Protein AF-0000000080718016 (afdb_homodimer)

InterPro domains:
  IPR003819 TauD/TfdA-like domain [PF02668] (30-258)
  IPR042098 Glutarate 2-hydroxylase superfamily [G3DSA:3.60.130.10] (2-273)
  IPR050411 Alpha-ketoglutarate-dependent hydroxylases [PTHR10696] (34-270)

Sequence (546 aa):
MSYEDVMADGALDDPEAAGSSPPPAPGASPRLVDLIRSHGVALVRGVPTDEKGTEALALRIGGHLRSTLYGPGMWATSAEASAGEEGFRDSAYSNDGLALHTDCGYLADPPGIQVFNCVVRAQEGGASIYVDGFAVADRLRATNPEAFEFFSRTSISYQCFDEGCHYMAEGPVFRLGPLGEVVQVRYNDYDRAPLDYLPNEDIDRFYEYHASLSEIIRDPSLVARIVLEPGECVILDNHRALHGRESFKGRRRMVGCYLGMDELHSSARVQRMMSYEDVMADGALDDPEAAGSSPPPAPGASPRLVDLIRSHGVALVRGVPTDEKGTEALALRIGGHLRSTLYGPGMWATSAEASAGEEGFRDSAYSNDGLALHTDCGYLADPPGIQVFNCVVRAQEGGASIYVDGFAVADRLRATNPEAFEFFSRTSISYQCFDEGCHYMAEGPVFRLGPLGEVVQVRYNDYDRAPLDYLPNEDIDRFYEYHASLSEIIRDPSLVARIVLEPGECVILDNHRALHGRESFKGRRRMVGCYLGMDELHSSARVQRM

Organism: Ectocarpus siliculosus (NCBI:txid2880)

Radius of gyration: 24.2 Å; Cα contacts (8 Å, |Δi|>4): 1195; chains: 2; bounding box: 61×67×58 Å

Solvent-accessible surface area (backbone atoms only — not comparable to full-atom values): 28039 Å² total; per-residue (Å²): 88,45,35,68,55,50,72,57,34,63,50,69,81,46,68,74,52,66,71,46,83,73,59,73,73,63,60,38,12,60,66,59,45,49,39,32,72,74,65,25,45,40,57,32,34,74,35,53,68,46,67,65,44,47,48,57,54,54,40,27,40,22,75,58,53,33,42,50,99,74,32,82,24,61,41,70,46,67,25,56,82,64,90,72,68,92,60,70,92,46,72,81,48,48,54,55,55,39,68,72,23,28,62,54,54,21,37,86,69,42,50,19,30,39,38,42,32,23,50,37,52,39,79,39,64,43,30,37,32,36,30,53,37,60,58,42,50,52,50,35,42,72,76,37,48,67,43,38,50,46,35,45,66,43,67,45,49,18,34,45,75,50,96,85,37,35,34,60,20,64,42,30,35,35,36,60,43,98,85,65,45,78,69,31,37,46,44,40,82,89,32,49,43,83,63,80,86,48,57,68,70,52,47,54,49,44,57,57,36,46,52,56,51,49,52,55,65,63,31,68,91,60,43,46,73,45,75,60,46,61,14,32,27,42,38,32,27,26,34,36,27,26,39,29,30,43,39,42,42,74,49,40,27,40,36,33,36,32,24,43,48,59,28,46,51,8,31,35,46,66,67,72,98,89,44,37,69,55,50,73,57,35,64,51,69,82,45,67,72,51,69,69,44,84,75,57,72,75,63,60,39,14,60,68,58,44,48,40,32,74,74,65,26,46,40,57,33,34,73,35,55,69,44,68,66,45,45,47,55,54,54,41,27,42,21,74,57,54,32,41,52,99,74,30,81,24,62,40,70,45,67,24,55,84,64,90,73,67,91,58,71,92,47,71,81,47,49,54,56,57,39,73,72,20,29,63,55,54,20,37,84,68,42,49,19,30,39,37,41,31,25,49,36,52,39,79,38,64,43,31,36,32,36,32,54,39,62,58,42,50,52,49,35,42,72,77,37,50,65,43,38,49,47,35,45,66,43,67,46,49,17,35,44,77,50,96,85,38,36,34,61,20,65,41,31,34,36,36,61,44,98,85,65,44,77,70,30,38,46,46,39,83,88,32,51,40,84,63,80,85,49,56,68,69,52,46,54,49,44,56,58,36,45,52,57,51,51,50,54,65,63,30,68,91,58,43,48,76,45,73,59,46,61,13,32,26,41,38,32,27,25,33,36,27,25,39,30,30,42,38,41,42,72,50,39,26,40,36,33,38,31,24,43,47,58,30,46,51,9,32,35,48,66,67,70,99

pLDDT: mean 89.39, std 15.88, range [34.81, 98.88]

Secondary structure (DSSP, 8-state):
-BHHHHHHTT----TTGGGSSSP------HHHHHHHHHHSEEEEBS--SSHHHHHHHHTTTSS-BPPBTTBSSEEE--B-S-TTS---S-GGGSSS-EEEE-S-TTSSS--SEEEEEEEE--SEE--EEEEEHHHHHHHHHHH-HHHHHHHHHS-EEEEEEETTEEEEEEE-SEEE-TTS-EEEE---TTTBPP-TTS-HHHHHHHHHHHHHHHHHHT-TTTEEEE-PPTT-EEEEETTTEEEEE--EES-BEEEEEEE-HHHHHHHHHHTT-/-BHHHHHHTT----TTGGGSSSP------HHHHHHHHHHSEEEEBS--SSHHHHHHHHTTTSS-BPPBTTBSSEEE--B-S-TTS---S-GGGSSS-EEEE-S-TTSSS--SEEEEEEEE--SEE--EEEEEHHHHHHHHHHH-HHHHHHHHHS-EEEEEEETTEEEEEEE-SEEE-TTS-EEEE---TTTBPP-TTS-HHHHHHHHHHHHHHHHHHT-TTTEEEE-PPTT-EEEEETTTEEEEE--EES-BEEEEEEE-HHHHHHHHHHTT-

Nearest PDB structures (foldseek):
  3o2g-assembly1_A  TM=8.933E-01  e=8.307E-24  Homo sapiens
  6npb-assembly1_A  TM=9.065E-01  e=5.427E-24  Leisingera caerulea
  6npc-assembly1_B  TM=8.903E-01  e=7.474E-22  Leisingera caerulea
  3n6w-assembly1_A-2  TM=8.892E-01  e=3.473E-19  Homo sapiens
  4y0e-assembly1_B  TM=7.511E-01  e=2.125E-12  Mycobacteroides abscessus ATCC 19977

Structure (mmCIF, N/CA/C/O backbone):
data_AF-0000000080718016-model_v1
#
loop_
_entity.id
_entity.type
_entity.pdbx_description
1 polymer 'TauD/TfdA-like domain-containing protein'
#
loop_
_atom_site.group_PDB
_atom_site.id
_atom_site.type_symbol
_atom_site.label_atom_id
_atom_site.label_alt_id
_atom_site.label_comp_id
_atom_site.label_asym_id
_atom_site.label_entity_id
_atom_site.label_seq_id
_atom_site.pdbx_PDB_ins_code
_atom_site.Cartn_x
_atom_site.Cartn_y
_atom_site.Cartn_z
_atom_site.occupancy
_atom_site.B_iso_or_equiv
_atom_site.auth_seq_id
_atom_site.auth_comp_id
_atom_site.auth_asym_id
_atom_site.auth_atom_id
_atom_site.pdbx_PDB_model_num
ATOM 1 N N . MET A 1 1 ? 10.438 17.094 19.953 1 95.19 1 MET A N 1
ATOM 2 C CA . MET A 1 1 ? 11.688 16.438 20.328 1 95.19 1 MET A CA 1
ATOM 3 C C . MET A 1 1 ? 12.852 16.938 19.484 1 95.19 1 MET A C 1
ATOM 5 O O . MET A 1 1 ? 12.641 17.578 18.438 1 95.19 1 MET A O 1
ATOM 9 N N . SER A 1 2 ? 14.094 16.672 19.953 1 97.44 2 SER A N 1
ATOM 10 C CA . SER A 1 2 ? 15.25 17.031 19.141 1 97.44 2 SER A CA 1
ATOM 11 C C . SER A 1 2 ? 15.688 15.883 18.234 1 97.44 2 SER A C 1
ATOM 13 O O . SER A 1 2 ? 15.492 14.711 18.594 1 97.44 2 SER A O 1
ATOM 15 N N . TYR A 1 3 ? 16.219 16.281 17.125 1 97.19 3 TYR A N 1
ATOM 16 C CA . TYR A 1 3 ? 16.781 15.289 16.219 1 97.19 3 TYR A CA 1
ATOM 17 C C . TYR A 1 3 ? 17.781 14.391 16.938 1 97.19 3 TYR A C 1
ATOM 19 O O . TYR A 1 3 ? 17.734 13.164 16.781 1 97.19 3 TYR A O 1
ATOM 27 N N . GLU A 1 4 ? 18.609 14.992 17.75 1 94.88 4 GLU A N 1
ATOM 28 C CA . GLU A 1 4 ? 19.625 14.25 18.484 1 94.88 4 GLU A CA 1
ATOM 29 C C . GLU A 1 4 ? 18.984 13.227 19.422 1 94.88 4 GLU A C 1
ATOM 31 O O . GLU A 1 4 ? 19.438 12.086 19.5 1 94.88 4 GLU A O 1
ATOM 36 N N . ASP A 1 5 ? 17.938 13.633 20 1 95.06 5 ASP A N 1
ATOM 37 C CA . ASP A 1 5 ? 17.25 12.734 20.922 1 95.06 5 ASP A CA 1
ATOM 38 C C . ASP A 1 5 ? 16.641 11.547 20.172 1 95.06 5 ASP A C 1
ATOM 40 O O . ASP A 1 5 ? 16.719 10.414 20.656 1 95.06 5 ASP A O 1
ATOM 44 N N . VAL A 1 6 ? 16.094 11.805 19.016 1 95.75 6 VAL A N 1
ATOM 45 C CA . VAL A 1 6 ? 15.461 10.75 18.219 1 95.75 6 VAL A CA 1
ATOM 46 C C . VAL A 1 6 ? 16.516 9.758 17.75 1 95.75 6 VAL A C 1
ATOM 48 O O . VAL A 1 6 ? 16.312 8.539 17.844 1 95.75 6 VAL A O 1
ATOM 51 N N . MET A 1 7 ? 17.625 10.273 17.312 1 93.56 7 MET A N 1
ATOM 52 C CA . MET A 1 7 ? 18.672 9.43 16.75 1 93.56 7 MET A CA 1
ATOM 53 C C . MET A 1 7 ? 19.344 8.586 17.828 1 93.56 7 MET A C 1
ATOM 55 O O . MET A 1 7 ? 19.844 7.492 17.562 1 93.56 7 MET A O 1
ATOM 59 N N . ALA A 1 8 ? 19.266 9.016 19.078 1 90.81 8 ALA A N 1
ATOM 60 C CA . ALA A 1 8 ? 19.906 8.312 20.203 1 90.81 8 ALA A CA 1
ATOM 61 C C . ALA A 1 8 ? 18.922 7.328 20.844 1 90.81 8 ALA A C 1
ATOM 63 O O . ALA A 1 8 ? 19.344 6.449 21.609 1 90.81 8 ALA A O 1
ATOM 64 N N . ASP A 1 9 ? 17.688 7.496 20.484 1 89.25 9 ASP A N 1
ATOM 65 C CA . ASP A 1 9 ? 16.641 6.738 21.172 1 89.25 9 ASP A CA 1
ATOM 66 C C . ASP A 1 9 ? 16.609 5.285 20.688 1 89.25 9 ASP A C 1
ATOM 68 O O . ASP A 1 9 ? 16.531 5.02 19.484 1 89.25 9 ASP A O 1
ATOM 72 N N . GLY A 1 10 ? 16.594 4.293 21.609 1 75.06 10 GLY A N 1
ATOM 73 C CA . GLY A 1 10 ? 16.547 2.875 21.281 1 75.06 10 GLY A CA 1
ATOM 74 C C . GLY A 1 10 ? 17.906 2.301 20.922 1 75.06 10 GLY A C 1
ATOM 75 O O . GLY A 1 10 ? 18 1.159 20.453 1 75.06 10 GLY A O 1
ATOM 76 N N . ALA A 1 11 ? 18.875 3.049 20.656 1 59.47 11 ALA A N 1
ATOM 77 C CA . ALA A 1 11 ? 20.219 2.543 20.391 1 59.47 11 ALA A CA 1
ATOM 78 C C . ALA A 1 11 ? 20.641 1.499 21.422 1 59.47 11 ALA A C 1
ATOM 80 O O . ALA A 1 11 ? 20.484 1.715 22.625 1 59.47 11 ALA A O 1
ATOM 81 N N . LEU A 1 12 ? 20.266 0.263 21.062 1 51.22 12 LEU A N 1
ATOM 82 C CA . LEU A 1 12 ? 20.656 -0.828 21.953 1 51.22 12 LEU A CA 1
ATOM 83 C C . LEU A 1 12 ? 22.078 -0.648 22.438 1 51.22 12 LEU A C 1
ATOM 85 O O . LEU A 1 12 ? 22.953 -0.238 21.688 1 51.22 12 LEU A O 1
ATOM 89 N N . ASP A 1 13 ? 22.219 -0.289 23.641 1 45.97 13 ASP A N 1
ATOM 90 C CA . ASP A 1 13 ? 23.484 -0.568 24.312 1 45.97 13 ASP A CA 1
ATOM 91 C C . ASP A 1 13 ? 23.906 -2.021 24.109 1 45.97 13 ASP A C 1
ATOM 93 O O . ASP A 1 13 ? 23.984 -2.789 25.078 1 45.97 13 ASP A O 1
ATOM 97 N N . ASP A 1 14 ? 23.344 -2.664 23.203 1 42.44 14 ASP A N 1
ATOM 98 C CA . ASP A 1 14 ? 23.75 -4.07 23.172 1 42.44 14 ASP A CA 1
ATOM 99 C C . ASP A 1 14 ? 25.25 -4.207 22.938 1 42.44 14 ASP A C 1
ATOM 101 O O . ASP A 1 14 ? 25.766 -3.803 21.891 1 42.44 14 ASP A O 1
ATOM 105 N N . PRO A 1 15 ? 25.922 -4.547 23.953 1 44.91 15 PRO A N 1
ATOM 106 C CA . PRO A 1 15 ? 27.359 -4.844 23.875 1 44.91 15 PRO A CA 1
ATOM 107 C C . PRO A 1 15 ? 27.703 -5.77 22.719 1 44.91 15 PRO A C 1
ATOM 109 O O . PRO A 1 15 ? 28.781 -5.66 22.125 1 44.91 15 PRO A O 1
ATOM 112 N N . GLU A 1 16 ? 26.906 -6.824 22.531 1 44.19 16 GLU A N 1
ATOM 113 C CA . GLU A 1 16 ? 27.266 -7.805 21.516 1 44.19 16 GLU A CA 1
ATOM 114 C C . GLU A 1 16 ? 27.094 -7.23 20.109 1 44.19 16 GLU A C 1
ATOM 116 O O . GLU A 1 16 ? 27.766 -7.676 19.172 1 44.19 16 GLU A O 1
ATOM 121 N N . ALA A 1 17 ? 26.234 -6.488 19.812 1 41.59 17 ALA A N 1
ATOM 122 C CA . ALA A 1 17 ? 26.109 -5.734 18.562 1 41.59 17 ALA A CA 1
ATOM 123 C C . ALA A 1 17 ? 27.234 -4.707 18.438 1 41.59 17 ALA A C 1
ATOM 125 O O . ALA A 1 17 ? 27.484 -4.18 17.359 1 41.59 17 ALA A O 1
ATOM 126 N N . ALA A 1 18 ? 27.766 -4.301 19.516 1 41 18 ALA A N 1
ATOM 127 C CA . ALA A 1 18 ? 28.938 -3.426 19.531 1 41 18 ALA A CA 1
ATOM 128 C C . ALA A 1 18 ? 30.078 -4.012 18.719 1 41 18 ALA A C 1
ATOM 130 O O . ALA A 1 18 ? 31 -3.297 18.328 1 41 18 ALA A O 1
ATOM 131 N N . GLY A 1 19 ? 30.109 -5.293 18.609 1 40.16 19 GLY A N 1
ATOM 132 C CA . GLY A 1 19 ? 31.156 -5.961 17.844 1 40.16 19 GLY A CA 1
ATOM 133 C C . GLY A 1 19 ? 30.797 -6.164 16.391 1 40.16 19 GLY A C 1
ATOM 134 O O . GLY A 1 19 ? 31.594 -6.699 15.609 1 40.16 19 GLY A O 1
ATOM 135 N N . SER A 1 20 ? 29.469 -6.152 16.031 1 38.78 20 SER A N 1
ATOM 136 C CA . SER A 1 20 ? 29.203 -6.328 14.609 1 38.78 20 SER A CA 1
ATOM 137 C C . SER A 1 20 ? 29.391 -5.02 13.844 1 38.78 20 SER A C 1
ATOM 139 O O . SER A 1 20 ? 29.047 -3.947 14.352 1 38.78 20 SER A O 1
ATOM 141 N N . SER A 1 21 ? 30.391 -4.68 13.062 1 37.88 21 SER A N 1
ATOM 142 C CA . SER A 1 21 ? 30.766 -3.652 12.094 1 37.88 21 SER A CA 1
ATOM 143 C C . SER A 1 21 ? 30.094 -3.887 10.75 1 37.88 21 SER A C 1
ATOM 145 O O . SER A 1 21 ? 30.266 -4.941 10.133 1 37.88 21 SER A O 1
ATOM 147 N N . PRO A 1 22 ? 29.484 -2.652 10.32 1 39.88 22 PRO A N 1
ATOM 148 C CA . PRO A 1 22 ? 28.969 -1.438 10.953 1 39.88 22 PRO A CA 1
ATOM 149 C C . PRO A 1 22 ? 27.797 -1.719 11.891 1 39.88 22 PRO A C 1
ATOM 151 O O . PRO A 1 22 ? 27.125 -2.752 11.766 1 39.88 22 PRO A O 1
ATOM 154 N N . PRO A 1 23 ? 27.672 -0.991 13.016 1 42.75 23 PRO A N 1
ATOM 155 C CA . PRO A 1 23 ? 26.562 -1.181 13.938 1 42.75 23 PRO A CA 1
ATOM 156 C C . PRO A 1 23 ? 25.203 -1.231 13.219 1 42.75 23 PRO A C 1
ATOM 158 O O . PRO A 1 23 ? 25.031 -0.6 12.172 1 42.75 23 PRO A O 1
ATOM 161 N N . PRO A 1 24 ? 24.438 -2.193 13.469 1 44.22 24 PRO A N 1
ATOM 162 C CA . PRO A 1 24 ? 23.125 -2.232 12.812 1 44.22 24 PRO A CA 1
ATOM 163 C C . PRO A 1 24 ? 22.391 -0.896 12.883 1 44.22 24 PRO A C 1
ATOM 165 O O . PRO A 1 24 ? 22.578 -0.138 13.836 1 44.22 24 PRO A O 1
ATOM 168 N N . ALA A 1 25 ? 22.188 -0.212 11.867 1 50.91 25 ALA A N 1
ATOM 169 C CA . ALA A 1 25 ? 21.375 0.997 11.828 1 50.91 25 ALA A CA 1
ATOM 170 C C . ALA A 1 25 ? 20.281 0.952 12.891 1 50.91 25 ALA A C 1
ATOM 172 O O . ALA A 1 25 ? 19.641 -0.086 13.094 1 50.91 25 ALA A O 1
ATOM 173 N N . PRO A 1 26 ? 20.438 1.879 13.938 1 60.34 26 PRO A N 1
ATOM 174 C CA . PRO A 1 26 ? 19.469 1.844 15.031 1 60.34 26 PRO A CA 1
ATOM 175 C C . PRO A 1 26 ? 18.031 1.684 14.531 1 60.34 26 PRO A C 1
ATOM 177 O O . PRO A 1 26 ? 17.688 2.182 13.453 1 60.34 26 PRO A O 1
ATOM 180 N N . GLY A 1 27 ? 17.328 0.65 14.953 1 79.56 27 GLY A N 1
ATOM 181 C CA . GLY A 1 27 ? 15.938 0.347 14.672 1 79.56 27 GLY A CA 1
ATOM 182 C C . GLY A 1 27 ? 15.008 1.524 14.914 1 79.56 27 GLY A C 1
ATOM 183 O O . GLY A 1 27 ? 15.445 2.676 14.906 1 79.56 27 GLY A O 1
ATOM 184 N N . ALA A 1 28 ? 13.836 1.397 15.102 1 90.75 28 ALA A N 1
ATOM 185 C CA . ALA A 1 28 ? 12.805 2.41 15.297 1 90.75 28 ALA A CA 1
ATOM 186 C C . ALA A 1 28 ? 12.938 3.084 16.656 1 90.75 28 ALA A C 1
ATOM 188 O O . ALA A 1 28 ? 13.234 2.424 17.656 1 90.75 28 ALA A O 1
ATOM 189 N N . SER A 1 29 ? 12.828 4.445 16.734 1 95.19 29 SER A N 1
ATOM 190 C CA . SER A 1 29 ? 12.797 5.203 17.984 1 95.19 29 SER A CA 1
ATOM 191 C C . SER A 1 29 ? 11.492 4.98 18.734 1 95.19 29 SER A C 1
ATOM 193 O O . SER A 1 29 ? 10.43 5.402 18.281 1 95.19 29 SER A O 1
ATOM 195 N N . PRO A 1 30 ? 11.578 4.359 19.922 1 95 30 PRO A N 1
ATOM 196 C CA . PRO A 1 30 ? 10.352 4.098 20.672 1 95 30 PRO A CA 1
ATOM 197 C C . PRO A 1 30 ? 9.586 5.375 21.016 1 95 30 PRO A C 1
ATOM 199 O O . PRO A 1 30 ? 8.352 5.402 20.922 1 95 30 PRO A O 1
ATOM 202 N N . ARG A 1 31 ? 10.258 6.41 21.359 1 95.94 31 ARG A N 1
ATOM 203 C CA . ARG A 1 31 ? 9.602 7.656 21.75 1 95.94 31 ARG A CA 1
ATOM 204 C C . ARG A 1 31 ? 8.906 8.289 20.547 1 95.94 31 ARG A C 1
ATOM 206 O O . ARG A 1 31 ? 7.793 8.812 20.672 1 95.94 31 ARG A O 1
ATOM 213 N N . LEU A 1 32 ? 9.586 8.258 19.453 1 97.12 32 LEU A N 1
ATOM 214 C CA . LEU A 1 32 ? 8.992 8.828 18.25 1 97.12 32 LEU A CA 1
ATOM 215 C C . LEU A 1 32 ? 7.754 8.055 17.828 1 97.12 32 LEU A C 1
ATOM 217 O O . LEU A 1 32 ? 6.715 8.648 17.531 1 97.12 32 LEU A O 1
ATOM 221 N N . VAL A 1 33 ? 7.867 6.738 17.844 1 96.94 33 VAL A N 1
ATOM 222 C CA . VAL A 1 33 ? 6.754 5.871 17.469 1 96.94 33 VAL A CA 1
ATOM 223 C C . VAL A 1 33 ? 5.57 6.121 18.391 1 96.94 33 VAL A C 1
ATOM 225 O O . VAL A 1 33 ? 4.438 6.277 17.938 1 96.94 33 VAL A O 1
ATOM 228 N N . ASP A 1 34 ? 5.859 6.242 19.625 1 96.69 34 ASP A N 1
ATOM 229 C CA . ASP A 1 34 ? 4.809 6.473 20.609 1 96.69 34 ASP A CA 1
ATOM 230 C C . ASP A 1 34 ? 4.156 7.84 20.406 1 96.69 34 ASP A C 1
ATOM 232 O O . ASP A 1 34 ? 2.936 7.973 20.516 1 96.69 34 ASP A O 1
ATOM 236 N N . LEU A 1 35 ? 4.961 8.82 20.125 1 96.69 35 LEU A N 1
ATOM 237 C CA . LEU A 1 35 ? 4.457 10.18 19.922 1 96.69 35 LEU A CA 1
ATOM 238 C C . LEU A 1 35 ? 3.508 10.234 18.734 1 96.69 35 LEU A C 1
ATOM 240 O O . LEU A 1 35 ? 2.432 10.828 18.812 1 96.69 35 LEU A O 1
ATOM 244 N N . ILE A 1 36 ? 3.826 9.602 17.688 1 97.56 36 ILE A N 1
ATOM 245 C CA . ILE A 1 36 ? 3.004 9.609 16.484 1 97.56 36 ILE A CA 1
ATOM 246 C C . ILE A 1 36 ? 1.7 8.859 16.734 1 97.56 36 ILE A C 1
ATOM 248 O O . ILE A 1 36 ? 0.619 9.336 16.391 1 97.56 36 ILE A O 1
ATOM 252 N N . ARG A 1 37 ? 1.786 7.762 17.359 1 96.44 37 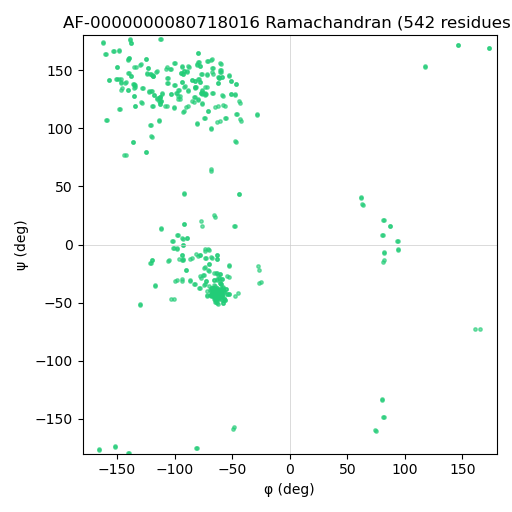ARG A N 1
ATOM 253 C CA . ARG A 1 37 ? 0.616 6.93 17.625 1 96.44 37 ARG A CA 1
ATOM 254 C C . ARG A 1 37 ? -0.351 7.633 18.578 1 96.44 37 ARG A C 1
ATOM 256 O O . ARG A 1 37 ? -1.569 7.535 18.422 1 96.44 37 ARG A O 1
ATOM 263 N N . SER A 1 38 ? 0.183 8.367 19.484 1 95.94 38 SER A N 1
ATOM 264 C CA . SER A 1 38 ? -0.626 8.969 20.547 1 95.94 38 SER A CA 1
ATOM 265 C C . SER A 1 38 ? -1.28 10.266 20.078 1 95.94 38 SER A C 1
ATOM 267 O O . SER A 1 38 ? -2.426 10.547 20.438 1 95.94 38 SER A O 1
ATOM 269 N N . HIS A 1 39 ? -0.525 11.008 19.188 1 96.19 39 HIS A N 1
ATOM 270 C CA . HIS A 1 39 ? -0.997 12.367 18.938 1 96.19 39 HIS A CA 1
ATOM 271 C C . HIS A 1 39 ? -1.301 12.578 17.453 1 96.19 39 HIS A C 1
ATOM 273 O O . HIS A 1 39 ? -1.952 13.555 17.094 1 96.19 39 HIS A O 1
ATOM 279 N N . GLY A 1 40 ? -0.821 11.703 16.672 1 97.5 40 GLY A N 1
ATOM 280 C CA . GLY A 1 40 ? -1.05 11.82 15.234 1 97.5 40 GLY A CA 1
ATOM 281 C C . GLY A 1 40 ? -0.094 12.781 14.555 1 97.5 40 GLY A C 1
ATOM 282 O O . GLY A 1 40 ? -0.128 12.945 13.336 1 97.5 40 GLY A O 1
ATOM 283 N N . VAL A 1 41 ? 0.731 13.508 15.352 1 97.5 41 VAL A N 1
ATOM 284 C CA . VAL A 1 41 ? 1.698 14.469 14.828 1 97.5 41 VAL A CA 1
ATOM 285 C C . VAL A 1 41 ? 2.896 14.562 15.766 1 97.5 41 VAL A C 1
ATOM 287 O O . VAL A 1 41 ? 2.744 14.469 16.984 1 97.5 41 VAL A O 1
ATOM 290 N N . ALA A 1 42 ? 4.082 14.703 15.203 1 98.12 42 ALA A N 1
ATOM 291 C CA . ALA A 1 42 ? 5.309 14.945 15.953 1 98.12 42 ALA A CA 1
ATOM 292 C C . ALA A 1 42 ? 6.152 16.031 15.297 1 98.12 42 ALA A C 1
ATOM 294 O O . ALA A 1 42 ? 6.254 16.094 14.07 1 98.12 42 ALA A O 1
ATOM 295 N N . LEU A 1 43 ? 6.691 16.891 16.094 1 98.31 43 LEU A N 1
ATOM 296 C CA . LEU A 1 43 ? 7.641 17.906 15.648 1 98.31 43 LEU A CA 1
ATOM 297 C C . LEU A 1 43 ? 9.047 17.578 16.125 1 98.31 43 LEU A C 1
ATOM 299 O O . LEU A 1 43 ? 9.281 17.438 17.328 1 98.31 43 LEU A O 1
ATOM 303 N N . VAL A 1 44 ? 9.938 17.391 15.211 1 98.62 44 VAL A N 1
ATOM 304 C CA . VAL A 1 44 ? 11.344 17.141 15.531 1 98.62 44 VAL A CA 1
ATOM 305 C C . VAL A 1 44 ? 12.188 18.344 15.102 1 98.62 44 VAL A C 1
ATOM 307 O O . VAL A 1 44 ? 12.102 18.781 13.953 1 98.62 44 VAL A O 1
ATOM 310 N N . ARG A 1 45 ? 12.984 18.844 15.945 1 98.5 45 ARG A N 1
ATOM 311 C CA . ARG A 1 45 ? 13.797 20.031 15.664 1 98.5 45 ARG A CA 1
ATOM 312 C C . ARG A 1 45 ? 15.258 19.656 15.461 1 98.5 45 ARG A C 1
ATOM 314 O O . ARG A 1 45 ? 15.734 18.656 16 1 98.5 45 ARG A O 1
ATOM 321 N N . GLY A 1 46 ? 15.922 20.516 14.656 1 98.44 46 GLY A N 1
ATOM 322 C CA . GLY A 1 46 ? 17.344 20.328 14.445 1 98.44 46 GLY A CA 1
ATOM 323 C C . GLY A 1 46 ? 17.656 19.266 13.406 1 98.44 46 GLY A C 1
ATOM 324 O O . GLY A 1 46 ? 18.75 18.672 13.422 1 98.44 46 GLY A O 1
ATOM 325 N N . VAL A 1 47 ? 16.75 18.969 12.562 1 98.31 47 VAL A N 1
ATOM 326 C CA . VAL A 1 47 ? 16.953 17.984 11.508 1 98.31 47 VAL A CA 1
ATOM 327 C C . VAL A 1 47 ? 17.812 18.594 10.398 1 98.31 47 VAL A C 1
ATOM 329 O O . VAL A 1 47 ? 17.547 19.719 9.961 1 98.31 47 VAL A O 1
ATOM 332 N N . PRO A 1 48 ? 18.844 17.844 9.969 1 98.06 48 PRO A N 1
ATOM 333 C CA . PRO A 1 48 ? 19.547 18.344 8.797 1 98.06 48 PRO A CA 1
ATOM 334 C C . PRO A 1 48 ? 18.609 18.688 7.641 1 98.06 48 PRO A C 1
ATOM 336 O O . PRO A 1 48 ? 17.641 17.953 7.383 1 98.06 48 PRO A O 1
ATOM 339 N N . THR A 1 49 ? 18.844 19.75 6.93 1 97 49 THR A N 1
ATOM 340 C CA . THR A 1 49 ? 17.906 20.297 5.945 1 97 49 THR A CA 1
ATOM 341 C C . THR A 1 49 ? 18.188 19.719 4.562 1 97 49 THR A C 1
ATOM 343 O O . THR A 1 49 ? 18.281 20.453 3.582 1 97 49 THR A O 1
ATOM 346 N N . ASP A 1 50 ? 18.422 18.484 4.457 1 94.75 50 ASP A N 1
ATOM 347 C CA . ASP A 1 50 ? 18.641 17.781 3.197 1 94.75 50 ASP A CA 1
ATOM 348 C C . ASP A 1 50 ? 17.906 16.438 3.186 1 94.75 50 ASP A C 1
ATOM 350 O O . ASP A 1 50 ? 17.312 16.047 4.188 1 94.75 50 ASP A O 1
ATOM 354 N N . GLU A 1 51 ? 17.953 15.844 2.072 1 94.38 51 GLU A N 1
ATOM 355 C CA . GLU A 1 51 ? 17.219 14.586 1.899 1 94.38 51 GLU A CA 1
ATOM 356 C C . GLU A 1 51 ? 17.797 13.484 2.771 1 94.38 51 GLU A C 1
ATOM 358 O O . GLU A 1 51 ? 17.062 12.68 3.344 1 94.38 51 GLU A O 1
ATOM 363 N N . LYS A 1 52 ? 19.094 13.492 2.879 1 94.62 52 LYS A N 1
ATOM 364 C CA . LYS A 1 52 ? 19.766 12.438 3.637 1 94.62 52 LYS A CA 1
ATOM 365 C C . LYS A 1 52 ? 19.375 12.492 5.113 1 94.62 52 LYS A C 1
ATOM 367 O O . LYS A 1 52 ? 19.047 11.469 5.715 1 94.62 52 LYS A O 1
ATOM 372 N N . GLY A 1 53 ? 19.469 13.656 5.672 1 95.62 53 GLY A N 1
ATOM 373 C CA . GLY A 1 53 ? 19.094 13.82 7.062 1 95.62 53 GLY A CA 1
ATOM 374 C C . GLY A 1 53 ? 17.625 13.531 7.316 1 95.62 53 GLY A C 1
ATOM 375 O O . GLY A 1 53 ? 17.266 12.953 8.344 1 95.62 53 GLY A O 1
ATOM 376 N N . THR A 1 54 ? 16.766 13.953 6.379 1 97 54 THR A N 1
ATOM 377 C CA . THR A 1 54 ? 15.328 13.711 6.488 1 97 54 THR A CA 1
ATOM 378 C C . THR A 1 54 ? 15.031 12.211 6.422 1 97 54 THR A C 1
ATOM 380 O O . THR A 1 54 ? 14.234 11.695 7.211 1 97 54 THR A O 1
ATOM 383 N N . GLU A 1 55 ? 15.711 11.594 5.52 1 95.5 55 GLU A N 1
ATOM 384 C CA . GLU A 1 55 ? 15.539 10.148 5.379 1 95.5 55 GLU A CA 1
ATOM 385 C C . GLU A 1 55 ? 15.992 9.414 6.637 1 95.5 55 GLU A C 1
ATOM 387 O O . GLU A 1 55 ? 15.328 8.477 7.086 1 95.5 55 GLU A O 1
ATOM 392 N N . ALA A 1 56 ? 17.125 9.82 7.156 1 95.19 56 ALA A N 1
ATOM 393 C CA . ALA A 1 56 ? 17.625 9.188 8.375 1 95.19 56 ALA A CA 1
ATOM 394 C C . ALA A 1 56 ? 16.625 9.289 9.508 1 95.19 56 ALA A C 1
ATOM 396 O O . ALA A 1 56 ? 16.406 8.328 10.25 1 95.19 56 ALA A O 1
ATOM 397 N N . LEU A 1 57 ? 16 10.414 9.609 1 96.62 57 LEU A N 1
ATOM 398 C CA . LEU A 1 57 ? 14.977 10.594 10.625 1 96.62 57 LEU A CA 1
ATOM 399 C C . LEU A 1 57 ? 13.773 9.695 10.352 1 96.62 57 LEU A C 1
ATOM 401 O O . LEU A 1 57 ? 13.266 9.039 11.266 1 96.62 57 LEU A O 1
ATOM 405 N N . ALA A 1 58 ? 13.328 9.703 9.117 1 96.88 58 ALA A N 1
ATOM 406 C CA . ALA A 1 58 ? 12.148 8.93 8.742 1 96.88 58 ALA A CA 1
ATOM 407 C C . ALA A 1 58 ? 12.336 7.449 9.055 1 96.88 58 ALA A C 1
ATOM 409 O O . ALA A 1 58 ? 11.406 6.777 9.5 1 96.88 58 ALA A O 1
ATOM 410 N N . LEU A 1 59 ? 13.516 7.02 8.852 1 94.31 59 LEU A N 1
ATOM 411 C CA . LEU A 1 59 ? 13.797 5.602 9.039 1 94.31 59 LEU A CA 1
ATOM 412 C C . LEU A 1 59 ? 13.805 5.238 10.516 1 94.31 59 LEU A C 1
ATOM 414 O O . LEU A 1 59 ? 13.75 4.055 10.875 1 94.31 59 LEU A O 1
ATOM 418 N N . ARG A 1 60 ? 13.805 6.211 11.398 1 95.5 60 ARG A N 1
ATOM 419 C CA . ARG A 1 60 ? 13.695 5.957 12.828 1 95.5 60 ARG A CA 1
ATOM 420 C C . ARG A 1 60 ? 12.258 5.648 13.219 1 95.5 60 ARG A C 1
ATOM 422 O O . ARG A 1 60 ? 11.984 5.266 14.359 1 95.5 60 ARG A O 1
ATOM 429 N N . ILE A 1 61 ? 11.312 5.832 12.312 1 94.88 61 ILE A N 1
ATOM 430 C CA . ILE A 1 61 ? 9.953 5.363 12.516 1 94.88 61 ILE A CA 1
ATOM 431 C C . ILE A 1 61 ? 9.898 3.844 12.359 1 94.88 61 ILE A C 1
ATOM 433 O O . ILE A 1 61 ? 9.109 3.172 13.023 1 94.88 61 ILE A O 1
ATOM 437 N N . GLY A 1 62 ? 10.742 3.387 11.461 1 90.44 62 GLY A N 1
ATOM 438 C CA . GLY A 1 62 ? 10.828 1.961 11.188 1 90.44 62 GLY A CA 1
ATOM 439 C C . GLY A 1 62 ? 10.445 1.605 9.766 1 90.44 62 GLY A C 1
ATOM 440 O O . GLY A 1 62 ? 9.711 2.346 9.109 1 90.44 62 GLY A O 1
ATOM 441 N N . GLY A 1 63 ? 11.039 0.495 9.367 1 90.25 63 GLY A N 1
ATOM 442 C CA . GLY A 1 63 ? 10.703 -0.018 8.047 1 90.25 63 GLY A CA 1
ATOM 443 C C . GLY A 1 63 ? 11.438 0.69 6.926 1 90.25 63 GLY A C 1
ATOM 444 O O . GLY A 1 63 ? 12.664 0.83 6.973 1 90.25 63 GLY A O 1
ATOM 445 N N . HIS A 1 64 ? 10.664 1.039 5.918 1 91.88 64 HIS A N 1
ATOM 446 C CA . HIS A 1 64 ? 11.234 1.634 4.715 1 91.88 64 HIS A CA 1
ATOM 447 C C . HIS A 1 64 ? 10.352 2.764 4.188 1 91.88 64 HIS A C 1
ATOM 449 O O . HIS A 1 64 ? 9.18 2.859 4.547 1 91.88 64 HIS A O 1
ATOM 455 N N . LEU A 1 65 ? 10.984 3.604 3.363 1 94.5 65 LEU A N 1
ATOM 456 C CA . LEU A 1 65 ? 10.219 4.648 2.699 1 94.5 65 LEU A CA 1
ATOM 457 C C . LEU A 1 65 ? 9.32 4.062 1.616 1 94.5 65 LEU A C 1
ATOM 459 O O . LEU A 1 65 ? 9.68 3.07 0.978 1 94.5 65 LEU A O 1
ATOM 463 N N . ARG A 1 66 ? 8.227 4.668 1.477 1 94.69 66 ARG A N 1
ATOM 464 C CA . ARG A 1 66 ? 7.285 4.23 0.455 1 94.69 66 ARG A CA 1
ATOM 465 C C . ARG A 1 66 ? 7.566 4.914 -0.879 1 94.69 66 ARG A C 1
ATOM 467 O O . ARG A 1 66 ? 7.797 6.125 -0.924 1 94.69 66 ARG A O 1
ATOM 474 N N . SER A 1 67 ? 7.582 4.086 -1.926 1 91.62 67 SER A N 1
ATOM 475 C CA . SER A 1 67 ? 7.621 4.637 -3.275 1 91.62 67 SER A CA 1
ATOM 476 C C . SER A 1 67 ? 6.246 5.129 -3.711 1 91.62 67 SER A C 1
ATOM 478 O O . SER A 1 67 ? 5.234 4.48 -3.434 1 91.62 67 SER A O 1
ATOM 480 N N . THR A 1 68 ? 6.207 6.25 -4.383 1 89.12 68 THR A N 1
ATOM 481 C CA . THR A 1 68 ? 4.977 6.832 -4.91 1 89.12 68 THR A CA 1
ATOM 482 C C . THR A 1 68 ? 5.215 7.43 -6.293 1 89.12 68 THR A C 1
ATOM 484 O O . THR A 1 68 ? 6.305 7.305 -6.852 1 89.12 68 THR A O 1
ATOM 487 N N . LEU A 1 69 ? 4.137 8 -6.828 1 85.38 69 LEU A N 1
ATOM 488 C CA . LEU A 1 69 ? 4.266 8.68 -8.117 1 85.38 69 LEU A CA 1
ATOM 489 C C . LEU A 1 69 ? 5.219 9.859 -8.008 1 85.38 69 LEU A C 1
ATOM 491 O O . LEU A 1 69 ? 5.707 10.359 -9.023 1 85.38 69 LEU A O 1
ATOM 495 N N . TYR A 1 70 ? 5.539 10.219 -6.809 1 82.75 70 TYR A N 1
ATOM 496 C CA . TYR A 1 70 ? 6.383 11.391 -6.598 1 82.75 70 TYR A CA 1
ATOM 497 C C . TYR A 1 70 ? 7.852 10.992 -6.5 1 82.75 70 TYR A C 1
ATOM 499 O O . TYR A 1 70 ? 8.727 11.859 -6.406 1 82.75 70 TYR A O 1
ATOM 507 N N . GLY A 1 71 ? 8.117 9.617 -6.422 1 82 71 GLY A N 1
ATOM 508 C CA . GLY A 1 71 ? 9.492 9.148 -6.414 1 82 71 GLY A CA 1
ATOM 509 C C . GLY A 1 71 ? 9.703 7.906 -5.562 1 82 71 GLY A C 1
ATOM 510 O O . GLY A 1 71 ? 8.805 7.504 -4.82 1 82 71 GLY A O 1
ATOM 511 N N . PRO A 1 72 ? 10.891 7.305 -5.625 1 82.06 72 PRO A N 1
ATOM 512 C CA . PRO A 1 72 ? 11.188 6.059 -4.918 1 82.06 72 PRO A CA 1
ATOM 513 C C . PRO A 1 72 ? 11.43 6.27 -3.426 1 82.06 72 PRO A C 1
ATOM 515 O O . PRO A 1 72 ? 11.82 5.336 -2.721 1 82.06 72 PRO A O 1
ATOM 518 N N . GLY A 1 73 ? 10.984 7.316 -2.914 1 86.31 73 GLY A N 1
ATOM 519 C CA . GLY A 1 73 ? 11.211 7.539 -1.496 1 86.31 73 GLY A CA 1
ATOM 520 C C . GLY A 1 73 ? 11.055 8.992 -1.089 1 86.31 73 GLY A C 1
ATOM 521 O O . GLY A 1 73 ? 10.008 9.391 -0.563 1 86.31 73 GLY A O 1
ATOM 522 N N . MET A 1 74 ? 12.102 9.734 -1.532 1 86.56 74 MET A N 1
ATOM 523 C CA . MET A 1 74 ? 12.117 11.133 -1.134 1 86.56 74 MET A CA 1
ATOM 524 C C . MET A 1 74 ? 11.484 12.016 -2.205 1 86.56 74 MET A C 1
ATOM 526 O O . MET A 1 74 ? 11.531 11.688 -3.393 1 86.56 74 MET A O 1
ATOM 530 N N . TRP A 1 75 ? 10.859 13.055 -1.792 1 85.25 75 TRP A N 1
ATOM 531 C CA . TRP A 1 75 ? 10.398 14.109 -2.686 1 85.25 75 TRP A CA 1
ATOM 532 C C . TRP A 1 75 ? 10.844 15.484 -2.186 1 85.25 75 TRP A C 1
ATOM 534 O O . TRP A 1 75 ? 11.219 15.633 -1.022 1 85.25 75 TRP A O 1
ATOM 544 N N . ALA A 1 76 ? 10.945 16.422 -3.078 1 82.56 76 ALA A N 1
ATOM 545 C CA . ALA A 1 76 ? 11.242 17.812 -2.736 1 82.56 76 ALA A CA 1
ATOM 546 C C . ALA A 1 76 ? 10.336 18.766 -3.496 1 82.56 76 ALA A C 1
ATOM 548 O O . ALA A 1 76 ? 9.977 18.516 -4.648 1 82.56 76 ALA A O 1
ATOM 549 N N . THR A 1 77 ? 9.891 19.734 -2.811 1 76.25 77 THR A N 1
ATOM 550 C CA . THR A 1 77 ? 9.133 20.797 -3.473 1 76.25 77 THR A CA 1
ATOM 551 C C . THR A 1 77 ? 10.023 22 -3.764 1 76.25 77 THR A C 1
ATOM 553 O O . THR A 1 77 ? 11.039 22.203 -3.092 1 76.25 77 THR A O 1
ATOM 556 N N . SER A 1 78 ? 10.047 22.516 -4.91 1 67.62 78 SER A N 1
ATOM 557 C CA . SER A 1 78 ? 10.656 23.812 -5.129 1 67.62 78 SER A CA 1
ATOM 558 C C . SER A 1 78 ? 9.68 24.781 -5.793 1 67.62 78 SER A C 1
ATOM 560 O O . SER A 1 78 ? 9.242 24.547 -6.922 1 67.62 78 SER A O 1
ATOM 562 N N . ALA A 1 79 ? 8.773 25.375 -5.098 1 56.38 79 ALA A N 1
ATOM 563 C CA . ALA A 1 79 ? 7.977 26.406 -5.754 1 56.38 79 ALA A CA 1
ATOM 564 C C . ALA A 1 79 ? 8.828 27.641 -6.07 1 56.38 79 ALA A C 1
ATOM 566 O O . ALA A 1 79 ? 9.312 28.312 -5.164 1 56.38 79 ALA A O 1
ATOM 567 N N . GLU A 1 80 ? 9.805 27.391 -6.965 1 50 80 GLU A N 1
ATOM 568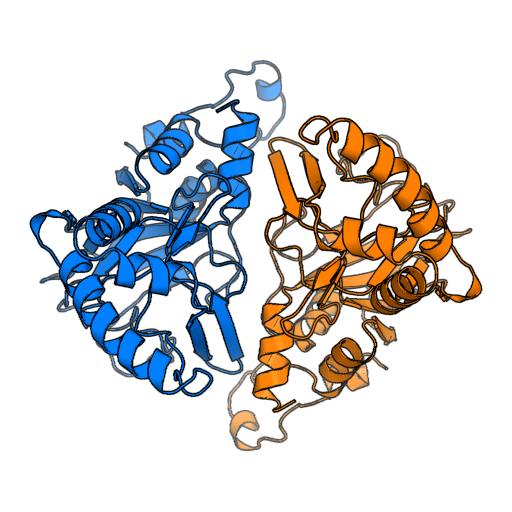 C CA . GLU A 1 80 ? 10.281 28.688 -7.426 1 50 80 GLU A CA 1
ATOM 569 C C . GLU A 1 80 ? 9.18 29.438 -8.18 1 50 80 GLU A C 1
ATOM 571 O O . GLU A 1 80 ? 8.352 28.828 -8.844 1 50 80 GLU A O 1
ATOM 576 N N . ALA A 1 81 ? 8.75 30.625 -7.691 1 42.12 81 ALA A N 1
ATOM 577 C CA . ALA A 1 81 ? 7.836 31.484 -8.43 1 42.12 81 ALA A CA 1
ATOM 578 C C . ALA A 1 81 ? 7.973 31.266 -9.938 1 42.12 81 ALA A C 1
ATOM 580 O O . ALA A 1 81 ? 7.262 31.891 -10.727 1 42.12 81 ALA A O 1
ATOM 581 N N . SER A 1 82 ? 9.023 30.688 -10.469 1 38.97 82 SER A N 1
ATOM 582 C CA . SER A 1 82 ? 9.062 30.828 -11.922 1 38.97 82 SER A CA 1
ATOM 583 C C . SER A 1 82 ? 8.234 29.734 -12.594 1 38.97 82 SER A C 1
ATOM 585 O O . SER A 1 82 ? 8.219 28.594 -12.148 1 38.97 82 SER A O 1
ATOM 587 N N . ALA A 1 83 ? 7.176 30.047 -13.492 1 36.03 83 ALA A N 1
ATOM 588 C CA . ALA A 1 83 ? 6.223 29.422 -14.406 1 36.03 83 ALA A CA 1
ATOM 589 C C . ALA A 1 83 ? 6.758 28.094 -14.938 1 36.03 83 ALA A C 1
ATOM 591 O O . ALA A 1 83 ? 6.023 27.328 -15.578 1 36.03 83 ALA A O 1
ATOM 592 N N . GLY A 1 84 ? 8 27.828 -15.172 1 34.81 84 GLY A N 1
ATOM 593 C CA . GLY A 1 84 ? 8.422 26.922 -16.234 1 34.81 84 GLY A CA 1
ATOM 594 C C . GLY A 1 84 ? 8.617 25.5 -15.75 1 34.81 84 GLY A C 1
ATOM 595 O O . GLY A 1 84 ? 9.094 24.641 -16.5 1 34.81 84 GLY A O 1
ATOM 596 N N . GLU A 1 85 ? 8.977 25.266 -14.555 1 41.03 85 GLU A N 1
ATOM 597 C CA . GLU A 1 85 ? 9.461 23.891 -14.391 1 41.03 85 GLU A CA 1
ATOM 598 C C . GLU A 1 85 ? 8.312 22.891 -14.406 1 41.03 85 GLU A C 1
ATOM 600 O O . GLU A 1 85 ? 7.211 23.188 -13.945 1 41.03 85 GLU A O 1
ATOM 605 N N . GLU A 1 86 ? 8.391 21.875 -15.211 1 42.72 86 GLU A N 1
ATOM 606 C CA . GLU A 1 86 ? 7.527 20.734 -15.484 1 42.72 86 GLU A CA 1
ATOM 607 C C . GLU A 1 86 ? 6.996 20.125 -14.195 1 42.72 86 GLU A C 1
ATOM 609 O O . GLU A 1 86 ? 7.668 19.312 -13.562 1 42.72 86 GLU A O 1
ATOM 614 N N . GLY A 1 87 ? 6.566 20.922 -13.258 1 47.34 87 GLY A N 1
ATOM 615 C CA . GLY A 1 87 ? 6.215 20.484 -11.922 1 47.34 87 GLY A CA 1
ATOM 616 C C . GLY A 1 87 ? 4.984 19.594 -11.883 1 47.34 87 GLY A C 1
ATOM 617 O O . GLY A 1 87 ? 4.227 19.531 -12.852 1 47.34 87 GLY A O 1
ATOM 618 N N . PHE A 1 88 ? 4.895 18.703 -11 1 54.97 88 PHE A N 1
ATOM 619 C CA . PHE A 1 88 ? 3.705 17.891 -10.773 1 54.97 88 PHE A CA 1
ATOM 620 C C . PHE A 1 88 ? 2.453 18.766 -10.734 1 54.97 88 PHE A C 1
ATOM 622 O O . PHE A 1 88 ? 2.504 19.906 -10.305 1 54.97 88 PHE A O 1
ATOM 629 N N . ARG A 1 89 ? 1.426 18.297 -11.344 1 54.62 89 ARG A N 1
ATOM 630 C CA . ARG A 1 89 ? 0.136 18.984 -11.352 1 54.62 89 ARG A CA 1
ATOM 631 C C . ARG A 1 89 ? -0.465 19.031 -9.953 1 54.62 89 ARG A C 1
ATOM 633 O O . ARG A 1 89 ? -1.673 19.219 -9.797 1 54.62 89 ARG A O 1
ATOM 640 N N . ASP A 1 90 ? 0.515 18.953 -8.992 1 67.56 90 ASP A N 1
ATOM 641 C CA . ASP A 1 90 ? 0.067 18.922 -7.602 1 67.56 90 ASP A CA 1
ATOM 642 C C . ASP A 1 90 ? 0.12 20.312 -6.973 1 67.56 90 ASP A C 1
ATOM 644 O O . ASP A 1 90 ? 1.119 21.016 -7.105 1 67.56 90 ASP A O 1
ATOM 648 N N . SER A 1 91 ? -1.017 20.719 -6.383 1 66.12 91 SER A N 1
ATOM 649 C CA . SER A 1 91 ? -1.203 22.031 -5.77 1 66.12 91 SER A CA 1
ATOM 650 C C . SER A 1 91 ? -0.1 22.328 -4.762 1 66.12 91 SER A C 1
ATOM 652 O O . SER A 1 91 ? 0.164 23.484 -4.453 1 66.12 91 SER A O 1
ATOM 654 N N . ALA A 1 92 ? 0.549 21.344 -4.352 1 67.5 92 ALA A N 1
ATOM 655 C CA . ALA A 1 92 ? 1.611 21.484 -3.357 1 67.5 92 ALA A CA 1
ATOM 656 C C . ALA A 1 92 ? 2.818 22.203 -3.945 1 67.5 92 ALA A C 1
ATOM 658 O O . ALA A 1 92 ? 3.658 22.734 -3.209 1 67.5 92 ALA A O 1
ATOM 659 N N . TYR A 1 93 ? 2.801 22.484 -5.172 1 71 93 TYR A N 1
ATOM 660 C CA . TYR A 1 93 ? 3.971 23.047 -5.832 1 71 93 TYR A CA 1
ATOM 661 C C . TYR A 1 93 ? 3.713 24.484 -6.258 1 71 93 TYR A C 1
ATOM 663 O O . TYR A 1 93 ? 4.496 25.078 -7.016 1 71 93 TYR A O 1
ATOM 671 N N . SER A 1 94 ? 2.654 25 -5.715 1 72.44 94 SER A N 1
ATOM 672 C CA . SER A 1 94 ? 2.314 26.406 -5.969 1 72.44 94 SER A CA 1
ATOM 673 C C . SER A 1 94 ? 2.467 27.25 -4.711 1 72.44 94 SER A C 1
ATOM 675 O O . SER A 1 94 ? 2.803 26.734 -3.645 1 72.44 94 SER A O 1
ATOM 677 N N . ASN A 1 95 ? 2.262 28.484 -4.832 1 81.69 95 ASN A N 1
ATOM 678 C CA . ASN A 1 95 ? 2.324 29.375 -3.672 1 81.69 95 ASN A CA 1
ATOM 679 C C . ASN A 1 95 ? 0.936 29.656 -3.105 1 81.69 95 ASN A C 1
ATOM 681 O O . ASN A 1 95 ? 0.793 30.422 -2.156 1 81.69 95 ASN A O 1
ATOM 685 N N . ASP A 1 96 ? -0.003 28.953 -3.607 1 85.62 96 ASP A N 1
ATOM 686 C CA . ASP A 1 96 ? -1.371 29.125 -3.127 1 85.62 96 ASP A CA 1
ATOM 687 C C . ASP A 1 96 ? -1.589 28.359 -1.823 1 85.62 96 ASP A C 1
ATOM 689 O O . ASP A 1 96 ? -0.856 27.406 -1.523 1 85.62 96 ASP A O 1
ATOM 693 N N . GLY A 1 97 ? -2.523 28.844 -1.141 1 90.69 97 GLY A N 1
ATOM 694 C CA . GLY A 1 97 ? -2.936 28.094 0.028 1 90.69 97 GLY A CA 1
ATOM 695 C C . GLY A 1 97 ? -3.465 26.703 -0.314 1 90.69 97 GLY A C 1
ATOM 696 O O . GLY A 1 97 ? -4.078 26.516 -1.365 1 90.69 97 GLY A O 1
ATOM 697 N N . LEU A 1 98 ? -3.162 25.812 0.511 1 92.56 98 LEU A N 1
ATOM 698 C CA . LEU A 1 98 ? -3.701 24.453 0.42 1 92.56 98 LEU A CA 1
ATOM 699 C C . LEU A 1 98 ? -4.629 24.156 1.596 1 92.56 98 LEU A C 1
ATOM 701 O O . LEU A 1 98 ? -4.23 24.297 2.754 1 92.56 98 LEU A O 1
ATOM 705 N N . ALA A 1 99 ? -5.812 23.812 1.263 1 95.88 99 ALA A N 1
ATOM 706 C CA . ALA A 1 99 ? -6.785 23.484 2.305 1 95.88 99 ALA A CA 1
ATOM 707 C C . ALA A 1 99 ? -6.402 22.203 3.041 1 95.88 99 ALA A C 1
ATOM 709 O O . ALA A 1 99 ? -5.617 21.406 2.531 1 95.88 99 ALA A O 1
ATOM 710 N N . LEU A 1 100 ? -6.938 22.047 4.215 1 98.31 100 LEU A N 1
ATOM 711 C CA . LEU A 1 100 ? -6.707 20.875 5.039 1 98.31 100 LEU A CA 1
ATOM 712 C C . LEU A 1 100 ? -7.145 19.609 4.309 1 98.31 100 LEU A C 1
ATOM 714 O O . LEU A 1 100 ? -8.266 19.531 3.801 1 98.31 100 LEU A O 1
ATOM 718 N N . HIS A 1 101 ? -6.25 18.625 4.25 1 98.5 101 HIS A N 1
ATOM 719 C CA . HIS A 1 101 ? -6.5 17.406 3.506 1 98.5 101 HIS A CA 1
ATOM 720 C C . HIS A 1 101 ? -5.586 16.281 3.98 1 98.5 101 HIS A C 1
ATOM 722 O O . HIS A 1 101 ? -4.652 16.516 4.75 1 98.5 101 HIS A O 1
ATOM 728 N N . THR A 1 102 ? -5.887 15.031 3.639 1 98.38 102 THR A N 1
ATOM 729 C CA . THR A 1 102 ? -4.973 13.898 3.701 1 98.38 102 THR A CA 1
ATOM 730 C C . THR A 1 102 ? -4.41 13.586 2.318 1 98.38 102 THR A C 1
ATOM 732 O O . THR A 1 102 ? -4.977 14 1.304 1 98.38 102 THR A O 1
ATOM 735 N N . ASP A 1 103 ? -3.285 12.961 2.344 1 97.19 103 ASP A N 1
ATOM 736 C CA . ASP A 1 103 ? -2.58 12.773 1.079 1 97.19 103 ASP A CA 1
ATOM 737 C C . ASP A 1 103 ? -2.943 11.43 0.446 1 97.19 103 ASP A C 1
ATOM 739 O O . ASP A 1 103 ? -3.186 10.445 1.153 1 97.19 103 ASP A O 1
ATOM 743 N N . CYS A 1 104 ? -2.982 11.391 -0.851 1 96.69 104 CYS A N 1
ATOM 744 C CA . CYS A 1 104 ? -3.012 10.203 -1.701 1 96.69 104 CYS A CA 1
ATOM 745 C C . CYS A 1 104 ? -4.262 9.375 -1.435 1 96.69 104 CYS A C 1
ATOM 747 O O . CYS A 1 104 ? -4.195 8.141 -1.391 1 96.69 104 CYS A O 1
ATOM 749 N N . GLY A 1 105 ? -5.352 10.078 -1.258 1 97.06 105 GLY A N 1
ATOM 750 C CA . GLY A 1 105 ? -6.617 9.383 -1.093 1 97.06 105 GLY A CA 1
ATOM 751 C C . GLY A 1 105 ? -7.02 8.578 -2.314 1 97.06 105 GLY A C 1
ATOM 752 O O . GLY A 1 105 ? -7.945 7.766 -2.254 1 97.06 105 GLY A O 1
ATOM 753 N N . TYR A 1 106 ? -6.293 8.758 -3.402 1 97 106 TYR A N 1
ATOM 754 C CA . TYR A 1 106 ? -6.582 8.102 -4.676 1 97 106 TYR A CA 1
ATOM 755 C C . TYR A 1 106 ? -5.883 6.754 -4.77 1 97 106 TYR A C 1
ATOM 757 O O . TYR A 1 106 ? -5.93 6.09 -5.809 1 97 106 TYR A O 1
ATOM 765 N N . LEU A 1 107 ? -5.258 6.328 -3.754 1 97.19 107 LEU A N 1
ATOM 766 C CA . LEU A 1 107 ? -4.676 4.996 -3.656 1 97.19 107 LEU A CA 1
ATOM 767 C C . LEU A 1 107 ? -5.539 4.09 -2.785 1 97.19 107 LEU A C 1
ATOM 769 O O . LEU A 1 107 ? -6.203 4.559 -1.86 1 97.19 107 LEU A O 1
ATOM 773 N N . ALA A 1 108 ? -5.5 2.793 -3.078 1 96.31 108 ALA A N 1
ATOM 774 C CA . ALA A 1 108 ? -6.246 1.834 -2.268 1 96.31 108 ALA A CA 1
ATOM 775 C C . ALA A 1 108 ? -5.809 1.892 -0.807 1 96.31 108 ALA A C 1
ATOM 777 O O . ALA A 1 108 ? -6.645 1.886 0.1 1 96.31 108 ALA A O 1
ATOM 778 N N . ASP A 1 109 ? -4.523 1.976 -0.622 1 96.62 109 ASP A N 1
ATOM 779 C CA . ASP A 1 109 ? -3.906 2.164 0.687 1 96.62 109 ASP A CA 1
ATOM 780 C C . ASP A 1 109 ? -3.088 3.451 0.729 1 96.62 109 ASP A C 1
ATOM 782 O O . ASP A 1 109 ? -1.905 3.453 0.382 1 96.62 109 ASP A O 1
ATOM 786 N N . PRO A 1 110 ? -3.686 4.508 1.154 1 97.69 110 PRO A N 1
ATOM 787 C CA . PRO A 1 110 ? -2.895 5.738 1.256 1 97.69 110 PRO A CA 1
ATOM 788 C C . PRO A 1 110 ? -1.707 5.598 2.207 1 97.69 110 PRO A C 1
ATOM 790 O O . PRO A 1 110 ? -1.782 4.855 3.189 1 97.69 110 PRO A O 1
ATOM 793 N N . PRO A 1 111 ? -0.615 6.324 1.911 1 97.56 111 PRO A N 1
ATOM 794 C CA . PRO A 1 111 ? 0.495 6.281 2.865 1 97.56 111 PRO A CA 1
ATOM 795 C C . PRO A 1 111 ? 0.059 6.617 4.293 1 97.56 111 PRO A C 1
ATOM 797 O O . PRO A 1 111 ? -0.796 7.48 4.492 1 97.56 111 PRO A O 1
ATOM 800 N N . GLY A 1 112 ? 0.7 5.961 5.215 1 98.25 112 GLY A N 1
ATOM 801 C CA . GLY A 1 112 ? 0.291 6.117 6.602 1 98.25 112 GLY A CA 1
ATOM 802 C C . GLY A 1 112 ? 0.954 7.293 7.289 1 98.25 112 GLY A C 1
ATOM 803 O O . GLY A 1 112 ? 0.376 7.895 8.195 1 98.25 112 GLY A O 1
ATOM 804 N N . ILE A 1 113 ? 2.197 7.582 6.828 1 98.5 113 ILE A N 1
ATOM 805 C CA . ILE A 1 113 ? 2.992 8.625 7.461 1 98.5 113 ILE A CA 1
ATOM 806 C C . ILE A 1 113 ? 3.488 9.609 6.402 1 98.5 113 ILE A C 1
ATOM 808 O O . ILE A 1 113 ? 3.936 9.203 5.328 1 98.5 113 ILE A O 1
ATOM 812 N N . GLN A 1 114 ? 3.369 10.844 6.691 1 98.12 114 GLN A N 1
ATOM 813 C CA . GLN A 1 114 ? 3.928 11.922 5.887 1 98.12 114 GLN A CA 1
ATOM 814 C C . GLN A 1 114 ? 4.961 12.727 6.676 1 98.12 114 GLN A C 1
ATOM 816 O O . GLN A 1 114 ? 4.699 13.141 7.809 1 98.12 114 GLN A O 1
ATOM 821 N N . VAL A 1 115 ? 6.117 12.891 6.09 1 98.12 115 VAL A N 1
ATOM 822 C CA . VAL A 1 115 ? 7.207 13.633 6.719 1 98.12 115 VAL A CA 1
ATOM 823 C C . VAL A 1 115 ? 7.477 14.922 5.938 1 98.12 115 VAL A C 1
ATOM 825 O O . VAL A 1 115 ? 7.664 14.883 4.719 1 98.12 115 VAL A O 1
ATOM 828 N N . PHE A 1 116 ? 7.473 16.047 6.641 1 97.31 116 PHE A N 1
ATOM 829 C CA . PHE A 1 116 ? 7.812 17.344 6.09 1 97.31 116 PHE A CA 1
ATOM 830 C C . PHE A 1 116 ? 9.016 17.938 6.809 1 97.31 116 PHE A C 1
ATOM 832 O O . PHE A 1 116 ? 8.969 18.188 8.016 1 97.31 116 PHE A O 1
ATOM 839 N N . ASN A 1 117 ? 10.062 18.172 6.09 1 98.12 117 ASN A N 1
ATOM 840 C CA . ASN A 1 117 ? 11.211 18.891 6.629 1 98.12 117 ASN A CA 1
ATOM 841 C C . ASN A 1 117 ? 11.383 20.25 5.957 1 98.12 117 ASN A C 1
ATOM 843 O O . ASN A 1 117 ? 11.539 20.328 4.734 1 98.12 117 ASN A O 1
ATOM 847 N N . CYS A 1 118 ? 11.344 21.281 6.734 1 97.44 118 CYS A N 1
ATOM 848 C CA . CYS A 1 118 ? 11.484 22.625 6.18 1 97.44 118 CYS A CA 1
ATOM 849 C C . CYS A 1 118 ? 12.945 22.922 5.836 1 97.44 118 CYS A C 1
ATOM 851 O O . CYS A 1 118 ? 13.812 22.875 6.711 1 97.44 118 CYS A O 1
ATOM 853 N N . VAL A 1 119 ? 13.172 23.203 4.641 1 96.25 119 VAL A N 1
ATOM 854 C CA . VAL A 1 119 ? 14.516 23.531 4.168 1 96.25 119 VAL A CA 1
ATOM 855 C C . VAL A 1 119 ? 14.672 25.031 4.02 1 96.25 119 VAL A C 1
ATOM 857 O O . VAL A 1 119 ? 15.672 25.609 4.461 1 96.25 119 VAL A O 1
ATOM 860 N N . VAL A 1 120 ? 13.672 25.672 3.379 1 94.12 120 VAL A N 1
ATOM 861 C CA . VAL A 1 120 ? 13.617 27.109 3.211 1 94.12 120 VAL A CA 1
ATOM 862 C C . VAL A 1 120 ? 12.258 27.641 3.674 1 94.12 120 VAL A C 1
ATOM 864 O O . VAL A 1 120 ? 11.219 27.219 3.16 1 94.12 120 VAL A O 1
ATOM 867 N N . ARG A 1 121 ? 12.305 28.5 4.582 1 93.56 121 ARG A N 1
ATOM 868 C CA . ARG A 1 121 ? 11.094 29.156 5.066 1 93.56 121 ARG A CA 1
ATOM 869 C C . ARG A 1 121 ? 10.648 30.266 4.121 1 93.56 121 ARG A C 1
ATOM 871 O O . ARG A 1 121 ? 11.484 31.016 3.605 1 93.56 121 ARG A O 1
ATOM 878 N N . ALA A 1 122 ? 9.375 30.375 3.98 1 90.25 122 ALA A N 1
ATOM 879 C CA . ALA A 1 122 ? 8.859 31.469 3.154 1 90.25 122 ALA A CA 1
ATOM 880 C C . ALA A 1 122 ? 9.125 32.812 3.805 1 90.25 122 ALA A C 1
ATOM 882 O O . ALA A 1 122 ? 9.125 32.938 5.031 1 90.25 122 ALA A O 1
ATOM 883 N N . GLN A 1 123 ? 9.25 33.812 2.902 1 90.44 123 GLN A N 1
ATOM 884 C CA . GLN A 1 123 ? 9.492 35.156 3.406 1 90.44 123 GLN A CA 1
ATOM 885 C C . GLN A 1 123 ? 8.242 35.719 4.074 1 90.44 123 GLN A C 1
ATOM 887 O O . GLN A 1 123 ? 8.328 36.375 5.121 1 90.44 123 GLN A O 1
ATOM 892 N N . GLU A 1 124 ? 7.133 35.5 3.395 1 91.88 124 GLU A N 1
ATOM 893 C CA . GLU A 1 124 ? 5.836 35.906 3.92 1 91.88 124 GLU A CA 1
ATOM 894 C C . GLU A 1 124 ? 4.797 34.781 3.76 1 91.88 124 GLU A C 1
ATOM 896 O O . GLU A 1 124 ? 4.691 34.188 2.693 1 91.88 124 GLU A O 1
ATOM 901 N N . GLY A 1 125 ? 4.055 34.656 4.938 1 93.19 125 GLY A N 1
ATOM 902 C CA . GLY A 1 125 ? 3.059 33.594 4.875 1 93.19 125 GLY A CA 1
ATOM 903 C C . GLY A 1 125 ? 3.652 32.188 4.965 1 93.19 125 GLY A C 1
ATOM 904 O O . GLY A 1 125 ? 4.684 32 5.613 1 93.19 125 GLY A O 1
ATOM 905 N N . GLY A 1 126 ? 2.906 31.203 4.512 1 92.5 126 GLY A N 1
ATOM 906 C CA . GLY A 1 126 ? 3.412 29.859 4.355 1 92.5 126 GLY A CA 1
ATOM 907 C C . GLY A 1 126 ? 3.287 29.016 5.617 1 92.5 126 GLY A C 1
ATOM 908 O O . GLY A 1 126 ? 3.918 27.969 5.742 1 92.5 126 GLY A O 1
ATOM 909 N N . ALA A 1 127 ? 2.488 29.516 6.484 1 96.06 127 ALA A N 1
ATOM 910 C CA . ALA A 1 127 ? 2.287 28.719 7.695 1 96.06 127 ALA A CA 1
ATOM 911 C C . ALA A 1 127 ? 1.65 27.375 7.371 1 96.06 127 ALA A C 1
ATOM 913 O O . ALA A 1 127 ? 0.762 27.281 6.52 1 96.06 127 ALA A O 1
ATOM 914 N N . SER A 1 128 ? 2.166 26.344 8.062 1 96.81 128 SER A N 1
ATOM 915 C CA . SER A 1 128 ? 1.515 25.047 7.996 1 96.81 128 SER A CA 1
ATOM 916 C C . SER A 1 128 ? 0.337 24.969 8.961 1 96.81 128 SER A C 1
ATOM 918 O O . SER A 1 128 ? 0.415 25.469 10.086 1 96.81 128 SER A O 1
ATOM 920 N N . ILE A 1 129 ? -0.688 24.359 8.547 1 98 129 ILE A N 1
ATOM 921 C CA . ILE A 1 129 ? -1.85 24.172 9.414 1 98 129 ILE A CA 1
ATOM 922 C C . ILE A 1 129 ? -2.191 22.688 9.516 1 98 129 ILE A C 1
ATOM 924 O O . ILE A 1 129 ? -1.967 21.922 8.578 1 98 129 ILE A O 1
ATOM 928 N N . TYR A 1 130 ? -2.693 22.281 10.695 1 98.31 130 TYR A N 1
ATOM 929 C CA . TYR A 1 130 ? -3.018 20.891 10.992 1 98.31 130 TYR A CA 1
ATOM 930 C C . TYR A 1 130 ? -4.32 20.781 11.781 1 98.31 130 TYR A C 1
ATOM 932 O O . TYR A 1 130 ? -4.625 21.656 12.602 1 98.31 130 TYR A O 1
ATOM 940 N N . VAL A 1 131 ? -5.039 19.75 11.578 1 98.62 131 VAL A N 1
ATOM 941 C CA . VAL A 1 131 ? -6.207 19.469 12.406 1 98.62 131 VAL A CA 1
ATOM 942 C C . VAL A 1 131 ? -6.312 17.969 12.641 1 98.62 131 VAL A C 1
ATOM 944 O O . VAL A 1 131 ? -6.043 17.172 11.742 1 98.62 131 VAL A O 1
ATOM 947 N N . ASP A 1 132 ? -6.676 17.562 13.883 1 98.62 132 ASP A N 1
ATOM 948 C CA . ASP A 1 132 ? -6.895 16.156 14.227 1 98.62 132 ASP A CA 1
ATOM 949 C C . ASP A 1 132 ? -8.211 15.656 13.641 1 98.62 132 ASP A C 1
ATOM 951 O O . ASP A 1 132 ? -9.289 15.977 14.141 1 98.62 132 ASP A O 1
ATOM 955 N N . GLY A 1 133 ? -8.062 14.828 12.656 1 98.75 133 GLY A N 1
ATOM 956 C CA . GLY A 1 133 ? -9.234 14.312 11.969 1 98.75 133 GLY A CA 1
ATOM 957 C C . GLY A 1 133 ? -10.133 13.477 12.859 1 98.75 133 GLY A C 1
ATOM 958 O O . GLY A 1 133 ? -11.344 13.391 12.633 1 98.75 133 GLY A O 1
ATOM 959 N N . PHE A 1 134 ? -9.578 12.805 13.852 1 98.62 134 PHE A N 1
ATOM 960 C CA . PHE A 1 134 ? -10.391 12.031 14.789 1 98.62 134 PHE A CA 1
ATOM 961 C C . PHE A 1 134 ? -11.25 12.953 15.648 1 98.62 134 PHE A C 1
ATOM 963 O O . PHE A 1 134 ? -12.414 12.648 15.914 1 98.62 134 PHE A O 1
ATOM 970 N N . ALA A 1 135 ? -10.711 14.07 16.031 1 98.5 135 ALA A N 1
ATOM 971 C CA . ALA A 1 135 ? -11.492 15.055 16.766 1 98.5 135 ALA A CA 1
ATOM 972 C C . ALA A 1 135 ? -12.609 15.633 15.898 1 98.5 135 ALA A C 1
ATOM 974 O O . ALA A 1 135 ? -13.719 15.867 16.391 1 98.5 135 ALA A O 1
ATOM 975 N N . VAL A 1 136 ? -12.289 15.891 14.672 1 98.81 136 VAL A N 1
ATOM 976 C CA . VAL A 1 136 ? -13.289 16.375 13.719 1 98.81 136 VAL A CA 1
ATOM 977 C C . VAL A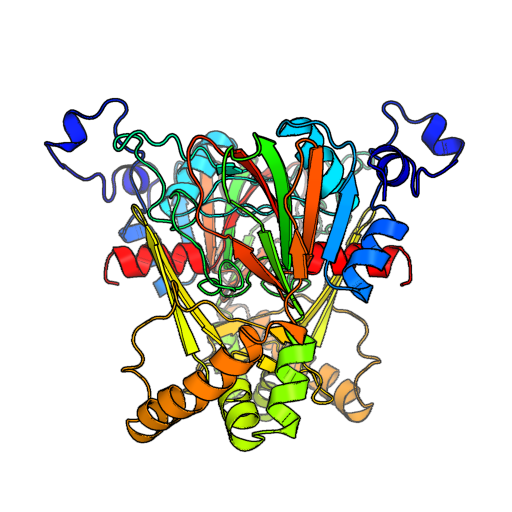 1 136 ? -14.43 15.367 13.617 1 98.81 136 VAL A C 1
ATOM 979 O O . VAL A 1 136 ? -15.602 15.742 13.672 1 98.81 136 VAL A O 1
ATOM 982 N N . ALA A 1 137 ? -14.094 14.102 13.461 1 98.81 137 ALA A N 1
ATOM 983 C CA . ALA A 1 137 ? -15.094 13.039 13.359 1 98.81 137 ALA A CA 1
ATOM 984 C C . ALA A 1 137 ? -15.977 12.992 14.602 1 98.81 137 ALA A C 1
ATOM 986 O O . ALA A 1 137 ? -17.203 12.875 14.5 1 98.81 137 ALA A O 1
ATOM 987 N N . ASP A 1 138 ? -15.359 13.094 15.734 1 98.38 138 ASP A N 1
ATOM 988 C CA . ASP A 1 138 ? -16.094 13.07 17 1 98.38 138 ASP A CA 1
ATOM 989 C C . ASP A 1 138 ? -17.078 14.242 17.078 1 98.38 138 ASP A C 1
ATOM 991 O O . ASP A 1 138 ? -18.219 14.07 17.484 1 98.38 138 ASP A O 1
ATOM 995 N N . ARG A 1 139 ? -16.594 15.367 16.703 1 98.62 139 ARG A N 1
ATOM 996 C CA . ARG A 1 139 ? -17.453 16.547 16.734 1 98.62 139 ARG A CA 1
ATOM 997 C C . ARG A 1 139 ? -18.609 16.422 15.766 1 98.62 139 ARG A C 1
ATOM 999 O O . ARG A 1 139 ? -19.734 16.781 16.078 1 98.62 139 ARG A O 1
ATOM 1006 N N . LEU A 1 140 ? -18.328 15.883 14.586 1 98.81 140 LEU A N 1
ATOM 1007 C CA . LEU A 1 140 ? -19.391 15.688 13.609 1 98.81 140 LEU A CA 1
ATOM 1008 C C . LEU A 1 140 ? -20.422 14.688 14.125 1 98.81 140 LEU A C 1
ATOM 1010 O O . LEU A 1 140 ? -21.625 14.891 13.969 1 98.81 140 LEU A O 1
ATOM 1014 N N . ARG A 1 141 ? -19.922 13.617 14.695 1 98.38 141 ARG A N 1
ATOM 1015 C CA . ARG A 1 141 ? -20.781 12.594 15.266 1 98.38 141 ARG A CA 1
ATOM 1016 C C . ARG A 1 141 ? -21.734 13.188 16.297 1 98.38 141 ARG A C 1
ATOM 1018 O O . ARG A 1 141 ? -22.906 12.82 16.359 1 98.38 141 ARG A O 1
ATOM 1025 N N . ALA A 1 142 ? -21.312 14.102 17.062 1 98.19 142 ALA A N 1
ATOM 1026 C CA . ALA A 1 142 ? -22.094 14.727 18.141 1 98.19 142 ALA A CA 1
ATOM 1027 C C . ALA A 1 142 ? -23.062 15.766 17.578 1 98.19 142 ALA A C 1
ATOM 1029 O O . ALA A 1 142 ? -24.188 15.875 18.062 1 98.19 142 ALA A O 1
ATOM 1030 N N . THR A 1 143 ? -22.703 16.516 16.578 1 98.19 143 THR A N 1
ATOM 1031 C CA . THR A 1 143 ? -23.469 17.688 16.156 1 98.19 143 THR A CA 1
ATOM 1032 C C . THR A 1 143 ? -24.375 17.359 14.969 1 98.19 143 THR A C 1
ATOM 1034 O O . THR A 1 143 ? -25.391 18 14.758 1 98.19 143 THR A O 1
ATOM 1037 N N . ASN A 1 144 ? -23.938 16.422 14.148 1 98.44 144 ASN A N 1
ATOM 1038 C CA . ASN A 1 144 ? -24.688 15.977 12.984 1 98.44 144 ASN A CA 1
ATOM 1039 C C . ASN A 1 144 ? -24.516 14.484 12.75 1 98.44 144 ASN A C 1
ATOM 1041 O O . ASN A 1 144 ? -23.859 14.07 11.797 1 98.44 144 ASN A O 1
ATOM 1045 N N . PRO A 1 145 ? -25.188 13.68 13.523 1 98.44 145 PRO A N 1
ATOM 1046 C CA . PRO A 1 145 ? -25 12.234 13.469 1 98.44 145 PRO A CA 1
ATOM 1047 C C . PRO A 1 145 ? -25.344 11.641 12.102 1 98.44 145 PRO A C 1
ATOM 1049 O O . PRO A 1 145 ? -24.734 10.648 11.688 1 98.44 145 PRO A O 1
ATOM 1052 N N . GLU A 1 146 ? -26.219 12.227 11.375 1 98.44 146 GLU A N 1
ATOM 1053 C CA . GLU A 1 146 ? -26.578 11.734 10.047 1 98.44 146 GLU A CA 1
ATOM 1054 C C . GLU A 1 146 ? -25.422 11.93 9.062 1 98.44 146 GLU A C 1
ATOM 1056 O O . GLU A 1 146 ? -25.141 11.047 8.25 1 98.44 146 GLU A O 1
ATOM 1061 N N . ALA A 1 147 ? -24.75 13.055 9.188 1 98.69 147 ALA A N 1
ATOM 1062 C CA . ALA A 1 147 ? -23.594 13.32 8.328 1 98.69 147 ALA A CA 1
ATOM 1063 C C . ALA A 1 147 ? -22.469 12.352 8.633 1 98.69 147 ALA A C 1
ATOM 1065 O O . ALA A 1 147 ? -21.828 11.828 7.711 1 98.69 147 ALA A O 1
ATOM 1066 N N . PHE A 1 148 ? -22.297 12.133 9.961 1 98.81 148 PHE A N 1
ATOM 1067 C CA . PHE A 1 148 ? -21.266 11.195 10.359 1 98.81 148 PHE A CA 1
ATOM 1068 C C . PHE A 1 148 ? -21.547 9.805 9.789 1 98.81 148 PHE A C 1
ATOM 1070 O O . PHE A 1 148 ? -20.641 9.164 9.234 1 98.81 148 PHE A O 1
ATOM 1077 N N . GLU A 1 149 ? -22.719 9.43 9.883 1 98.56 149 GLU A N 1
ATOM 1078 C CA . GLU A 1 149 ? -23.109 8.117 9.367 1 98.56 149 GLU A CA 1
ATOM 1079 C C . GLU A 1 149 ? -22.938 8.039 7.855 1 98.56 149 GLU A C 1
ATOM 1081 O O . GLU A 1 149 ? -22.422 7.047 7.332 1 98.56 149 GLU A O 1
ATOM 1086 N N . PHE A 1 150 ? -23.344 9.055 7.199 1 98.44 150 PHE A N 1
ATOM 1087 C CA . PHE A 1 150 ? -23.219 9.109 5.746 1 98.44 150 PHE A CA 1
ATOM 1088 C C . PHE A 1 150 ? -21.766 8.938 5.328 1 98.44 150 PHE A C 1
ATOM 1090 O O . PHE A 1 150 ? -21.453 8.094 4.484 1 98.44 150 PHE A O 1
ATOM 1097 N N . PHE A 1 151 ? -20.812 9.68 5.988 1 98.56 151 PHE A N 1
ATOM 1098 C CA . PHE A 1 151 ? -19.406 9.703 5.594 1 98.56 151 PHE A CA 1
ATOM 1099 C C . PHE A 1 151 ? -18.672 8.469 6.105 1 98.56 151 PHE A C 1
ATOM 1101 O O . PHE A 1 151 ? -17.531 8.234 5.75 1 98.56 151 PHE A O 1
ATOM 1108 N N . SER A 1 152 ? -19.344 7.676 6.98 1 98.38 152 SER A N 1
ATOM 1109 C CA . SER A 1 152 ? -18.766 6.426 7.449 1 98.38 152 SER A CA 1
ATOM 1110 C C . SER A 1 152 ? -19.219 5.246 6.605 1 98.38 152 SER A C 1
ATOM 1112 O O . SER A 1 152 ? -18.625 4.172 6.645 1 98.38 152 SER A O 1
ATOM 1114 N N . ARG A 1 153 ? -20.219 5.5 5.82 1 96.06 153 ARG A N 1
ATOM 1115 C CA . ARG A 1 153 ? -20.812 4.375 5.102 1 96.06 153 ARG A CA 1
ATOM 1116 C C . ARG A 1 153 ? -20.656 4.539 3.596 1 96.06 153 ARG A C 1
ATOM 1118 O O . ARG A 1 153 ? -20.516 3.555 2.869 1 96.06 153 ARG A O 1
ATOM 1125 N N . THR A 1 154 ? -20.734 5.707 3.18 1 96 154 THR A N 1
ATOM 1126 C CA . THR A 1 154 ? -20.703 5.973 1.745 1 96 154 THR A CA 1
ATOM 1127 C C . THR A 1 154 ? -19.266 6.008 1.226 1 96 154 THR A C 1
ATOM 1129 O O . THR A 1 154 ? -18.422 6.715 1.774 1 96 154 THR A O 1
ATOM 1132 N N . SER A 1 155 ? -19.031 5.242 0.236 1 95.19 155 SER A N 1
ATOM 1133 C CA . SER A 1 155 ? -17.734 5.273 -0.411 1 95.19 155 SER A CA 1
ATOM 1134 C C . SER A 1 155 ? -17.609 6.457 -1.368 1 95.19 155 SER A C 1
ATOM 1136 O O . SER A 1 155 ? -18.453 6.625 -2.256 1 95.19 155 SER A O 1
ATOM 1138 N N . ILE A 1 156 ? -16.609 7.25 -1.151 1 96.31 156 ILE A N 1
ATOM 1139 C CA . ILE A 1 156 ? -16.328 8.391 -2.016 1 96.31 156 ILE A CA 1
ATOM 1140 C C . ILE A 1 156 ? -15.109 8.094 -2.889 1 96.31 156 ILE A C 1
ATOM 1142 O O . ILE A 1 156 ? -14.117 7.543 -2.41 1 96.31 156 ILE A O 1
ATOM 1146 N N . SER A 1 157 ? -15.203 8.5 -4.16 1 96.19 157 SER A N 1
ATOM 1147 C CA . SER A 1 157 ? -14.117 8.219 -5.098 1 96.19 157 SER A CA 1
ATOM 1148 C C . SER A 1 157 ? -13.133 9.375 -5.168 1 96.19 157 SER A C 1
ATOM 1150 O O . SER A 1 157 ? -13.531 10.539 -5.18 1 96.19 157 SER A O 1
ATOM 1152 N N . TYR A 1 158 ? -11.898 9.039 -5.234 1 97.38 158 TYR A N 1
ATOM 1153 C CA . TYR A 1 158 ? -10.789 9.969 -5.406 1 97.38 158 TYR A CA 1
ATOM 1154 C C . TYR A 1 158 ? -9.969 9.617 -6.645 1 97.38 158 TYR A C 1
ATOM 1156 O O . TYR A 1 158 ? -9.891 8.445 -7.031 1 97.38 158 TYR A O 1
ATOM 1164 N N . GLN A 1 159 ? -9.344 10.648 -7.234 1 96.31 159 GLN A N 1
ATOM 1165 C CA . GLN A 1 159 ? -8.555 10.383 -8.43 1 96.31 159 GLN A CA 1
ATOM 1166 C C . GLN A 1 159 ? -7.387 11.359 -8.547 1 96.31 159 GLN A C 1
ATOM 1168 O O . GLN A 1 159 ? -7.422 12.445 -7.973 1 96.31 159 GLN A O 1
ATOM 1173 N N . CYS A 1 160 ? -6.379 10.961 -9.172 1 93.75 160 CYS A N 1
ATOM 1174 C CA . CYS A 1 160 ? -5.199 11.75 -9.508 1 93.75 160 CYS A CA 1
ATOM 1175 C C . CYS A 1 160 ? -4.793 11.539 -10.961 1 93.75 160 CYS A C 1
ATOM 1177 O O . CYS A 1 160 ? -4.566 10.406 -11.383 1 93.75 160 CYS A O 1
ATOM 1179 N N . PHE A 1 161 ? -4.828 12.625 -11.656 1 88.94 161 PHE A N 1
ATOM 1180 C CA . PHE A 1 161 ? -4.348 12.633 -13.031 1 88.94 161 PHE A CA 1
ATOM 1181 C C . PHE A 1 161 ? -2.943 13.219 -13.117 1 88.94 161 PHE A C 1
ATOM 1183 O O . PHE A 1 161 ? -2.705 14.336 -12.648 1 88.94 161 PHE A O 1
ATOM 1190 N N . ASP A 1 162 ? -2.018 12.484 -13.531 1 83.56 162 ASP A N 1
ATOM 1191 C CA . ASP A 1 162 ? -0.67 12.984 -13.797 1 83.56 162 ASP A CA 1
ATOM 1192 C C . ASP A 1 162 ? -0.104 12.383 -15.078 1 83.56 162 ASP A C 1
ATOM 1194 O O . ASP A 1 162 ? -0.789 11.617 -15.773 1 83.56 162 ASP A O 1
ATOM 1198 N N . GLU A 1 163 ? 1.085 12.852 -15.406 1 75.38 163 GLU A N 1
ATOM 1199 C CA . GLU A 1 163 ? 1.657 12.367 -16.672 1 75.38 163 GLU A CA 1
ATOM 1200 C C . GLU A 1 163 ? 1.734 10.844 -16.688 1 75.38 163 GLU A C 1
ATOM 1202 O O . GLU A 1 163 ? 2.453 10.242 -15.891 1 75.38 163 GLU A O 1
ATOM 1207 N N . GLY A 1 164 ? 0.853 10.25 -17.531 1 78.12 164 GLY A N 1
ATOM 1208 C CA . GLY A 1 164 ? 0.896 8.82 -17.797 1 78.12 164 GLY A CA 1
ATOM 1209 C C . GLY A 1 164 ? 0.231 7.996 -16.719 1 78.12 164 GLY A C 1
ATOM 1210 O O . GLY A 1 164 ? 0.38 6.773 -16.672 1 78.12 164 GLY A O 1
ATOM 1211 N N . CYS A 1 165 ? -0.428 8.695 -15.789 1 87.75 165 CYS A N 1
ATOM 1212 C CA . CYS A 1 165 ? -1.068 7.902 -14.75 1 87.75 165 CYS A CA 1
ATOM 1213 C C . CYS A 1 165 ? -2.459 8.438 -14.43 1 87.75 165 CYS A C 1
ATOM 1215 O O . CYS A 1 165 ? -2.719 9.633 -14.578 1 87.75 165 CYS A O 1
ATOM 1217 N N . HIS A 1 166 ? -3.314 7.613 -14.141 1 93.62 166 HIS A N 1
ATOM 1218 C CA . HIS A 1 166 ? -4.668 7.871 -13.656 1 93.62 166 HIS A CA 1
ATOM 1219 C C . HIS A 1 166 ? -5.023 6.941 -12.5 1 93.62 166 HIS A C 1
ATOM 1221 O O . HIS A 1 166 ? -5.629 5.891 -12.703 1 93.62 166 HIS A O 1
ATOM 1227 N N . TYR A 1 167 ? -4.688 7.402 -11.305 1 95.94 167 TYR A N 1
ATOM 1228 C CA . TYR A 1 167 ? -4.984 6.625 -10.109 1 95.94 167 TYR A CA 1
ATOM 1229 C C . TYR A 1 167 ? -6.406 6.895 -9.625 1 95.94 167 TYR A C 1
ATOM 1231 O O . TYR A 1 167 ? -6.883 8.031 -9.672 1 95.94 167 TYR A O 1
ATOM 1239 N N . MET A 1 168 ? -7.035 5.898 -9.172 1 96.06 168 MET A N 1
ATOM 1240 C CA . MET A 1 168 ? -8.367 6.012 -8.586 1 96.06 168 MET A CA 1
ATOM 1241 C C . MET A 1 168 ? -8.547 5 -7.461 1 96.06 168 MET A C 1
ATOM 1243 O O . MET A 1 168 ? -8.109 3.855 -7.57 1 96.06 168 MET A O 1
ATOM 1247 N N . ALA A 1 169 ? -9.164 5.438 -6.465 1 96.44 169 ALA A N 1
ATOM 1248 C CA . ALA A 1 169 ? -9.602 4.586 -5.363 1 96.44 169 ALA A CA 1
ATOM 1249 C C . ALA A 1 169 ? -10.812 5.18 -4.656 1 96.44 169 ALA A C 1
ATOM 1251 O O . ALA A 1 169 ? -11.203 6.32 -4.926 1 96.44 169 ALA A O 1
ATOM 1252 N N . GLU A 1 170 ? -11.422 4.367 -3.855 1 95.62 170 GLU A N 1
ATOM 1253 C CA . GLU A 1 170 ? -12.594 4.863 -3.137 1 95.62 170 GLU A CA 1
ATOM 1254 C C . GLU A 1 170 ? -12.617 4.348 -1.701 1 95.62 170 GLU A C 1
ATOM 1256 O O . GLU A 1 170 ? -11.945 3.369 -1.375 1 95.62 170 GLU A O 1
ATOM 1261 N N . GLY A 1 171 ? -13.312 5.008 -0.898 1 95.81 171 GLY A N 1
ATOM 1262 C CA . GLY A 1 171 ? -13.539 4.66 0.496 1 95.81 171 GLY A CA 1
ATOM 1263 C C . GLY A 1 171 ? -14.289 5.73 1.266 1 95.81 171 GLY A C 1
ATOM 1264 O O . GLY A 1 171 ? -14.469 6.844 0.773 1 95.81 171 GLY A O 1
ATOM 1265 N N . PRO A 1 172 ? -14.695 5.355 2.418 1 97.88 172 PRO A N 1
ATOM 1266 C CA . PRO A 1 172 ? -15.383 6.363 3.23 1 97.88 172 PRO A CA 1
ATOM 1267 C C . PRO A 1 172 ? -14.438 7.438 3.762 1 97.88 172 PRO A C 1
ATOM 1269 O O . PRO A 1 172 ? -13.227 7.223 3.822 1 97.88 172 PRO A O 1
ATOM 1272 N N . VAL A 1 173 ? -15.031 8.531 4.082 1 98.69 173 VAL A N 1
ATOM 1273 C CA . VAL A 1 173 ? -14.242 9.594 4.691 1 98.69 173 VAL A CA 1
ATOM 1274 C C . VAL A 1 173 ? -13.734 9.141 6.062 1 98.69 173 VAL A C 1
ATOM 1276 O O . VAL A 1 173 ? -12.57 9.359 6.402 1 98.69 173 VAL A O 1
ATOM 1279 N N . PHE A 1 174 ? -14.672 8.531 6.812 1 98.81 174 PHE A N 1
ATOM 1280 C CA . PHE A 1 174 ? -14.312 7.98 8.109 1 98.81 174 PHE A CA 1
ATOM 1281 C C . PHE A 1 174 ? -14.43 6.461 8.102 1 98.81 174 PHE A C 1
ATOM 1283 O O . PHE A 1 174 ? -15.531 5.914 8.133 1 98.81 174 PHE A O 1
ATOM 1290 N N . ARG A 1 175 ? -13.336 5.82 8.094 1 98.44 175 ARG A N 1
ATOM 1291 C CA . ARG A 1 175 ? -13.375 4.371 8.242 1 98.44 175 ARG A CA 1
ATOM 1292 C C . ARG A 1 175 ? -13.492 3.971 9.711 1 98.44 175 ARG A C 1
ATOM 1294 O O . ARG A 1 175 ? -12.766 4.488 10.555 1 98.44 175 ARG A O 1
ATOM 1301 N N . LEU A 1 176 ? -14.383 3.027 9.953 1 97.62 176 LEU A N 1
ATOM 1302 C CA . LEU A 1 176 ? -14.617 2.613 11.328 1 97.62 176 LEU A CA 1
ATOM 1303 C C . LEU A 1 176 ? -13.992 1.245 11.602 1 97.62 176 LEU A C 1
ATOM 1305 O O . LEU A 1 176 ? -13.977 0.385 10.719 1 97.62 176 LEU A O 1
ATOM 1309 N N . GLY A 1 177 ? -13.484 1.145 12.805 1 93.56 177 GLY A N 1
ATOM 1310 C CA . GLY A 1 177 ? -13.039 -0.154 13.289 1 93.56 177 GLY A CA 1
ATOM 1311 C C . GLY A 1 177 ? -14.18 -1.018 13.805 1 93.56 177 GLY A C 1
ATOM 1312 O O . GLY A 1 177 ? -15.344 -0.643 13.703 1 93.56 177 GLY A O 1
ATOM 1313 N N . PRO A 1 178 ? -13.812 -2.16 14.352 1 87.19 178 PRO A N 1
ATOM 1314 C CA . PRO A 1 178 ? -14.812 -3.137 14.781 1 87.19 178 PRO A CA 1
ATOM 1315 C C . PRO A 1 178 ? -15.703 -2.609 15.906 1 87.19 178 PRO A C 1
ATOM 1317 O O . PRO A 1 178 ? -16.844 -3.061 16.062 1 87.19 178 PRO A O 1
ATOM 1320 N N . LEU A 1 179 ? -15.211 -1.655 16.656 1 91.5 179 LEU A N 1
ATOM 1321 C CA . LEU A 1 179 ? -15.969 -1.146 17.797 1 91.5 179 LEU A CA 1
ATOM 1322 C C . LEU A 1 179 ? -16.625 0.186 17.453 1 91.5 179 LEU A C 1
ATOM 1324 O O . LEU A 1 179 ? -17.141 0.872 18.344 1 91.5 179 LEU A O 1
ATOM 1328 N N . GLY A 1 180 ? -16.453 0.599 16.219 1 94.25 180 GLY A N 1
ATOM 1329 C CA . GLY A 1 180 ? -17.078 1.839 15.789 1 94.25 180 GLY A CA 1
ATOM 1330 C C . GLY A 1 180 ? -16.172 3.045 15.922 1 94.25 180 GLY A C 1
ATOM 1331 O O . GLY A 1 180 ? -16.578 4.176 15.664 1 94.25 180 GLY A O 1
ATOM 1332 N N . GLU A 1 181 ? -14.969 2.799 16.328 1 96.62 181 GLU A N 1
ATOM 1333 C CA . GLU A 1 181 ? -14 3.889 16.438 1 96.62 181 GLU A CA 1
ATOM 1334 C C . GLU A 1 181 ? -13.461 4.285 15.062 1 96.62 181 GLU A C 1
ATOM 1336 O O . GLU A 1 181 ? -13.305 3.436 14.188 1 96.62 181 GLU A O 1
ATOM 1341 N N . VAL A 1 182 ? -13.172 5.562 14.938 1 98.19 182 VAL A N 1
ATOM 1342 C CA . VAL A 1 182 ? -12.578 6.02 13.688 1 98.19 182 VAL A CA 1
ATOM 1343 C C . VAL A 1 182 ? -11.117 5.566 13.617 1 98.19 182 VAL A C 1
ATOM 1345 O O . VAL A 1 182 ? -10.344 5.797 14.547 1 98.19 182 VAL A O 1
ATOM 1348 N N . VAL A 1 183 ? -10.773 4.957 12.5 1 97.38 183 VAL A N 1
ATOM 1349 C CA . VAL A 1 183 ? -9.406 4.438 12.406 1 97.38 183 VAL A CA 1
ATOM 1350 C C . VAL A 1 183 ? -8.68 5.094 11.242 1 97.38 183 VAL A C 1
ATOM 1352 O O . VAL A 1 183 ? -7.457 4.988 11.125 1 97.38 183 VAL A O 1
ATOM 1355 N N . GLN A 1 184 ? -9.43 5.727 10.438 1 98.5 184 GLN A N 1
ATOM 1356 C CA . GLN A 1 184 ? -8.805 6.426 9.32 1 98.5 184 GLN A CA 1
ATOM 1357 C C . GLN A 1 184 ? -9.703 7.555 8.812 1 98.5 184 GLN A C 1
ATOM 1359 O O . GLN A 1 184 ? -10.922 7.406 8.75 1 98.5 184 GLN A O 1
ATOM 1364 N N . VAL A 1 185 ? -9.094 8.625 8.453 1 98.81 185 VAL A N 1
ATOM 1365 C CA . VAL A 1 185 ? -9.758 9.75 7.801 1 98.81 185 VAL A CA 1
ATOM 1366 C C . VAL A 1 185 ? -9.203 9.922 6.387 1 98.81 185 VAL A C 1
ATOM 1368 O O . VAL A 1 185 ? -7.984 9.961 6.191 1 98.81 185 VAL A O 1
ATOM 1371 N N . ARG A 1 186 ? -10.031 9.93 5.434 1 98.56 186 ARG A N 1
ATOM 1372 C CA . ARG A 1 186 ? -9.711 10.172 4.027 1 98.56 186 ARG A CA 1
ATOM 1373 C C . ARG A 1 186 ? -10.461 11.383 3.492 1 98.56 186 ARG A C 1
ATOM 1375 O O . ARG A 1 186 ? -11.664 11.312 3.217 1 98.56 186 ARG A O 1
ATOM 1382 N N . TYR A 1 187 ? -9.727 12.477 3.387 1 98.5 187 TYR A N 1
ATOM 1383 C CA . TYR A 1 187 ? -10.375 13.727 3.006 1 98.5 187 TYR A CA 1
ATOM 1384 C C . TYR A 1 187 ? -9.43 14.609 2.193 1 98.5 187 TYR A C 1
ATOM 1386 O O . TYR A 1 187 ? -8.406 15.07 2.705 1 98.5 187 TYR A O 1
ATOM 1394 N N . ASN A 1 188 ? -9.812 14.836 0.993 1 98.06 188 ASN A N 1
ATOM 1395 C CA . ASN A 1 188 ? -9.094 15.719 0.083 1 98.06 188 ASN A CA 1
ATOM 1396 C C . ASN A 1 188 ? -9.992 16.203 -1.05 1 98.06 188 ASN A C 1
ATOM 1398 O O . ASN A 1 188 ? -10.281 15.461 -1.984 1 98.06 188 ASN A O 1
ATOM 1402 N N . ASP A 1 189 ? -10.375 17.406 -1.011 1 95.31 189 ASP A N 1
ATOM 1403 C CA . ASP A 1 189 ? -11.305 17.953 -1.996 1 95.31 189 ASP A CA 1
ATOM 1404 C C . ASP A 1 189 ? -10.617 18.172 -3.342 1 95.31 189 ASP A C 1
ATOM 1406 O O . ASP A 1 189 ? -11.289 18.266 -4.375 1 95.31 189 ASP A O 1
ATOM 1410 N N . TYR A 1 190 ? -9.297 18.234 -3.328 1 92.56 190 TYR A N 1
ATOM 1411 C CA . TYR A 1 190 ? -8.562 18.438 -4.574 1 92.56 190 TYR A CA 1
ATOM 1412 C C . TYR A 1 190 ? -8.539 17.141 -5.395 1 92.56 190 TYR A C 1
ATOM 1414 O O . TYR A 1 190 ? -8.391 17.188 -6.617 1 92.56 190 TYR A O 1
ATOM 1422 N N . ASP A 1 191 ? -8.656 16.016 -4.695 1 93.88 191 ASP A N 1
ATOM 1423 C CA . ASP A 1 191 ? -8.539 14.711 -5.328 1 93.88 191 ASP A CA 1
ATOM 1424 C C . ASP A 1 191 ? -9.906 14.078 -5.559 1 93.88 191 ASP A C 1
ATOM 1426 O O . ASP A 1 191 ? -10.008 12.969 -6.09 1 93.88 191 ASP A O 1
ATOM 1430 N N . ARG A 1 192 ? -10.938 14.695 -5.145 1 94.06 192 ARG A N 1
ATOM 1431 C CA . ARG A 1 192 ? -12.25 14.078 -5.227 1 94.06 192 ARG A CA 1
ATOM 1432 C C . ARG A 1 192 ? -12.688 13.898 -6.676 1 94.06 192 ARG A C 1
ATOM 1434 O O . ARG A 1 192 ? -12.586 14.828 -7.48 1 94.06 192 ARG A O 1
ATOM 1441 N N . ALA A 1 193 ? -13.109 12.719 -6.98 1 93.81 193 ALA A N 1
ATOM 1442 C CA . ALA A 1 193 ? -13.664 12.438 -8.305 1 93.81 193 ALA A CA 1
ATOM 1443 C C . ALA A 1 193 ? -15.109 12.906 -8.398 1 93.81 193 ALA A C 1
ATOM 1445 O O . ALA A 1 193 ? -15.75 13.18 -7.383 1 93.81 193 ALA A O 1
ATOM 1446 N N . PRO A 1 194 ? -15.641 13.008 -9.617 1 91 194 PRO A N 1
ATOM 1447 C CA . PRO A 1 194 ? -17.062 13.305 -9.758 1 91 194 PRO A CA 1
ATOM 1448 C C . PRO A 1 194 ? -17.953 12.266 -9.078 1 91 194 PRO A C 1
ATOM 1450 O O . PRO A 1 194 ? -17.609 11.078 -9.055 1 91 194 PRO A O 1
ATOM 1453 N N . LEU A 1 195 ? -19.031 12.719 -8.531 1 91.88 195 LEU A N 1
ATOM 1454 C CA . LEU A 1 195 ? -19.891 11.891 -7.703 1 91.88 195 LEU A CA 1
ATOM 1455 C C . LEU A 1 195 ? -20.984 11.242 -8.539 1 91.88 195 LEU A C 1
ATOM 1457 O O . LEU A 1 195 ? -21.938 10.664 -7.988 1 91.88 195 LEU A O 1
ATOM 1461 N N . ASP A 1 196 ? -20.844 11.195 -9.758 1 88.31 196 ASP A N 1
ATOM 1462 C CA . ASP A 1 196 ? -21.922 10.82 -10.664 1 88.31 196 ASP A CA 1
ATOM 1463 C C . ASP A 1 196 ? -22.203 9.32 -10.594 1 88.31 196 ASP A C 1
ATOM 1465 O O . ASP A 1 196 ? -23.172 8.836 -11.172 1 88.31 196 ASP A O 1
ATOM 1469 N N . TYR A 1 197 ? -21.469 8.602 -9.906 1 87.5 197 TYR A N 1
ATOM 1470 C CA . TYR A 1 197 ? -21.734 7.184 -9.703 1 87.5 197 TYR A CA 1
ATOM 1471 C C . TYR A 1 197 ? -22.703 6.965 -8.547 1 87.5 197 TYR A C 1
ATOM 1473 O O . TYR A 1 197 ? -23.25 5.871 -8.38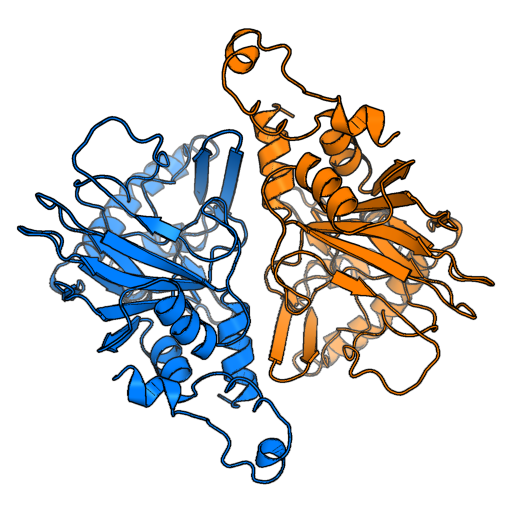3 1 87.5 197 TYR A O 1
ATOM 1481 N N . LEU A 1 198 ? -22.953 7.961 -7.801 1 91 198 LEU A N 1
ATOM 1482 C CA . LEU A 1 198 ? -23.875 7.879 -6.668 1 91 198 LEU A CA 1
ATOM 1483 C C . LEU A 1 198 ? -25.312 8.18 -7.109 1 91 198 LEU A C 1
ATOM 1485 O O . LEU A 1 198 ? -25.516 8.938 -8.055 1 91 198 LEU A O 1
ATOM 1489 N N . PRO A 1 199 ? -26.25 7.613 -6.34 1 93 199 PRO A N 1
ATOM 1490 C CA . PRO A 1 199 ? -27.625 8.047 -6.562 1 93 199 PRO A CA 1
ATOM 1491 C C . PRO A 1 199 ? -27.828 9.539 -6.324 1 93 199 PRO A C 1
ATOM 1493 O O . PRO A 1 199 ? -27.156 10.125 -5.473 1 93 199 PRO A O 1
ATOM 1496 N N . ASN A 1 200 ? -28.734 10.062 -7.008 1 92.38 200 ASN A N 1
ATOM 1497 C CA . ASN A 1 200 ? -28.984 11.5 -6.918 1 92.38 200 ASN A CA 1
ATOM 1498 C C . ASN A 1 200 ? -29.234 11.93 -5.473 1 92.38 200 ASN A C 1
ATOM 1500 O O . ASN A 1 200 ? -28.734 12.977 -5.043 1 92.38 200 ASN A O 1
ATOM 1504 N N . GLU A 1 201 ? -29.953 11.172 -4.832 1 94.12 201 GLU A N 1
ATOM 1505 C CA . GLU A 1 201 ? -30.234 11.5 -3.439 1 94.12 201 GLU A CA 1
ATOM 1506 C C . GLU A 1 201 ? -28.969 11.547 -2.607 1 94.12 201 GLU A C 1
ATOM 1508 O O . GLU A 1 201 ? -28.828 12.398 -1.726 1 94.12 201 GLU A O 1
ATOM 1513 N N . ASP A 1 202 ? -28.062 10.742 -2.947 1 94.69 202 ASP A N 1
ATOM 1514 C CA . ASP A 1 202 ? -26.797 10.68 -2.211 1 94.69 202 ASP A CA 1
ATOM 1515 C C . ASP A 1 202 ? -25.891 11.844 -2.594 1 94.69 202 ASP A C 1
ATOM 1517 O O . ASP A 1 202 ? -25.109 12.336 -1.765 1 94.69 202 ASP A O 1
ATOM 1521 N N . ILE A 1 203 ? -26.062 12.289 -3.781 1 95.5 203 ILE A N 1
ATOM 1522 C CA . ILE A 1 203 ? -25.281 13.445 -4.211 1 95.5 203 ILE A CA 1
ATOM 1523 C C . ILE A 1 203 ? -25.734 14.68 -3.428 1 95.5 203 ILE A C 1
ATOM 1525 O O . ILE A 1 203 ? -24.906 15.438 -2.924 1 95.5 203 ILE A O 1
ATOM 1529 N N . ASP A 1 204 ? -27 14.828 -3.309 1 95.56 204 ASP A N 1
ATOM 1530 C CA . ASP A 1 204 ? -27.531 15.945 -2.545 1 95.56 204 ASP A CA 1
ATOM 1531 C C . ASP A 1 204 ? -27.094 15.883 -1.085 1 95.56 204 ASP A C 1
ATOM 1533 O O . ASP A 1 204 ? -26.672 16.891 -0.512 1 95.56 204 ASP A O 1
ATOM 1537 N N . ARG A 1 205 ? -27.219 14.719 -0.542 1 96.5 205 ARG A N 1
ATOM 1538 C CA . ARG A 1 205 ? -26.797 14.523 0.841 1 96.5 205 ARG A CA 1
ATOM 1539 C C . ARG A 1 205 ? -25.312 14.828 1.014 1 96.5 205 ARG A C 1
ATOM 1541 O O . ARG A 1 205 ? -24.922 15.422 2.016 1 96.5 205 ARG A O 1
ATOM 1548 N N . PHE A 1 206 ? -24.562 14.453 0.029 1 97.44 206 PHE A N 1
ATOM 1549 C CA . PHE A 1 206 ? -23.125 14.719 0.098 1 97.44 206 PHE A CA 1
ATOM 1550 C C . PHE A 1 206 ? -22.859 16.203 0.264 1 97.44 206 PHE A C 1
ATOM 1552 O O . PHE A 1 206 ? -22.125 16.609 1.167 1 97.44 206 PHE A O 1
ATOM 1559 N N . TYR A 1 207 ? -23.438 16.953 -0.537 1 95.75 207 TYR A N 1
ATOM 1560 C CA . TYR A 1 207 ? -23.141 18.375 -0.524 1 95.75 207 TYR A CA 1
ATOM 1561 C C . TYR A 1 207 ? -23.641 19.031 0.757 1 95.75 207 TYR A C 1
ATOM 1563 O O . TYR A 1 207 ? -22.984 19.906 1.315 1 95.75 207 TYR A O 1
ATOM 1571 N N . GLU A 1 208 ? -24.719 18.625 1.205 1 97.06 208 GLU A N 1
ATOM 1572 C CA . GLU A 1 208 ? -25.25 19.125 2.471 1 97.06 208 GLU A CA 1
ATOM 1573 C C . GLU A 1 208 ? -24.312 18.781 3.629 1 97.06 208 GLU A C 1
ATOM 1575 O O . GLU A 1 208 ? -23.922 19.656 4.402 1 97.06 208 GLU A O 1
ATOM 1580 N N . TYR A 1 209 ? -23.953 17.516 3.693 1 98.25 209 TYR A N 1
ATOM 1581 C CA . TYR A 1 209 ? -23.141 17.016 4.805 1 98.25 209 TYR A CA 1
ATOM 1582 C C . TYR A 1 209 ? -21.703 17.5 4.688 1 98.25 209 TYR A C 1
ATOM 1584 O O . TYR A 1 209 ? -21.047 17.734 5.699 1 98.25 209 TYR A O 1
ATOM 1592 N N . HIS A 1 210 ? -21.281 17.672 3.445 1 98.12 210 HIS A N 1
ATOM 1593 C CA . HIS A 1 210 ? -19.938 18.188 3.205 1 98.12 210 HIS A CA 1
ATOM 1594 C C . HIS A 1 210 ? -19.781 19.594 3.762 1 98.12 210 HIS A C 1
ATOM 1596 O O . HIS A 1 210 ? -18.703 19.938 4.273 1 98.12 210 HIS A O 1
ATOM 1602 N N . ALA A 1 211 ? -20.766 20.359 3.668 1 97.62 211 ALA A N 1
ATOM 1603 C CA . ALA A 1 211 ? -20.719 21.719 4.23 1 97.62 211 ALA A CA 1
ATOM 1604 C C . ALA A 1 211 ? -20.516 21.672 5.738 1 97.62 211 ALA A C 1
ATOM 1606 O O . ALA A 1 211 ? -19.688 22.406 6.277 1 97.62 211 ALA A O 1
ATOM 1607 N N . SER A 1 212 ? -21.219 20.797 6.363 1 97.75 212 SER A N 1
ATOM 1608 C CA . SER A 1 212 ? -21.078 20.641 7.809 1 97.75 212 SER A CA 1
ATOM 1609 C C . SER A 1 212 ? -19.688 20.141 8.18 1 97.75 212 SER A C 1
ATOM 1611 O O . SER A 1 212 ? -19.062 20.672 9.109 1 97.75 212 SER A O 1
ATOM 1613 N N . LEU A 1 213 ? -19.234 19.219 7.488 1 98.62 213 LEU A N 1
ATOM 1614 C CA . LEU A 1 213 ? -17.906 18.656 7.738 1 98.62 213 LEU A CA 1
ATOM 1615 C C . LEU A 1 213 ? -16.828 19.719 7.52 1 98.62 213 LEU A C 1
ATOM 1617 O O . LEU A 1 213 ? -15.93 19.875 8.359 1 98.62 213 LEU A O 1
ATOM 1621 N N . SER A 1 214 ? -16.969 20.406 6.449 1 98.06 214 SER A N 1
ATOM 1622 C CA . SER A 1 214 ? -15.992 21.438 6.098 1 98.06 214 SER A CA 1
ATOM 1623 C C . SER A 1 214 ? -15.938 22.531 7.156 1 98.06 214 SER A C 1
ATOM 1625 O O . SER A 1 214 ? -14.867 23.047 7.473 1 98.06 214 SER A O 1
ATOM 1627 N N . GLU A 1 215 ? -17.031 22.859 7.625 1 97.94 215 GLU A N 1
ATOM 1628 C CA . GLU A 1 215 ? -17.094 23.875 8.672 1 97.94 215 GLU A CA 1
ATOM 1629 C C . GLU A 1 215 ? -16.312 23.422 9.914 1 97.94 215 GLU A C 1
ATOM 1631 O O . GLU A 1 215 ? -15.578 24.219 10.508 1 97.94 215 GLU A O 1
ATOM 1636 N N . ILE A 1 216 ? -16.484 22.203 10.289 1 98.62 216 ILE A N 1
ATOM 1637 C CA . ILE A 1 216 ? -15.797 21.703 11.469 1 98.62 216 ILE A CA 1
ATOM 1638 C C . ILE A 1 216 ? -14.297 21.641 11.203 1 98.62 216 ILE A C 1
ATOM 1640 O O . ILE A 1 216 ? -13.492 22.031 12.047 1 98.62 216 ILE A O 1
ATOM 1644 N N . ILE A 1 217 ? -13.898 21.156 10.047 1 98.62 217 ILE A N 1
ATOM 1645 C CA . ILE A 1 217 ? -12.492 21.016 9.68 1 98.62 217 ILE A CA 1
ATOM 1646 C C . ILE A 1 217 ? -11.797 22.375 9.734 1 98.62 217 ILE A C 1
ATOM 1648 O O . ILE A 1 217 ? -10.633 22.469 10.125 1 98.62 217 ILE A O 1
ATOM 1652 N N . ARG A 1 218 ? -12.547 23.422 9.477 1 97.19 218 ARG A N 1
ATOM 1653 C CA . ARG A 1 218 ? -11.961 24.75 9.367 1 97.19 218 ARG A CA 1
ATOM 1654 C C . ARG A 1 218 ? -12.117 25.516 10.672 1 97.19 218 ARG A C 1
ATOM 1656 O O . ARG A 1 218 ? -11.703 26.672 10.773 1 97.19 218 ARG A O 1
ATOM 1663 N N . ASP A 1 219 ? -12.75 24.938 11.602 1 97.94 219 ASP A N 1
ATOM 1664 C CA . ASP A 1 219 ? -12.953 25.609 12.883 1 97.94 219 ASP A CA 1
ATOM 1665 C C . ASP A 1 219 ? -11.617 26 13.516 1 97.94 219 ASP A C 1
ATOM 1667 O O . ASP A 1 219 ? -10.805 25.141 13.836 1 97.94 219 ASP A O 1
ATOM 1671 N N . PRO A 1 220 ? -11.383 27.25 13.758 1 96.88 220 PRO A N 1
ATOM 1672 C CA . PRO A 1 220 ? -10.094 27.703 14.281 1 96.88 220 PRO A CA 1
ATOM 1673 C C . PRO A 1 220 ? -9.766 27.094 15.641 1 96.88 220 PRO A C 1
ATOM 1675 O O . PRO A 1 220 ? -8.586 26.984 16 1 96.88 220 PRO A O 1
ATOM 1678 N N . SER A 1 221 ? -10.758 26.719 16.375 1 97.38 221 SER A N 1
ATOM 1679 C CA . SER A 1 221 ? -10.516 26.141 17.688 1 97.38 221 SER A CA 1
ATOM 1680 C C . SER A 1 221 ? -9.891 24.766 17.594 1 97.38 221 SER A C 1
ATOM 1682 O O . SER A 1 221 ? -9.336 24.25 18.562 1 97.38 221 SER A O 1
ATOM 1684 N N . LEU A 1 222 ? -9.953 24.125 16.406 1 97.75 222 LEU A N 1
ATOM 1685 C CA . LEU A 1 222 ? -9.414 22.781 16.219 1 97.75 222 LEU A CA 1
ATOM 1686 C C . LEU A 1 222 ? -8.109 22.828 15.43 1 97.75 222 LEU A C 1
ATOM 1688 O O . LEU A 1 222 ? -7.367 21.844 15.391 1 97.75 222 LEU A O 1
ATOM 1692 N N . VAL A 1 223 ? -7.82 23.953 14.812 1 98.06 223 VAL A N 1
ATOM 1693 C CA . VAL A 1 223 ? -6.73 24.031 13.844 1 98.06 223 VAL A CA 1
ATOM 1694 C C . VAL A 1 223 ? -5.461 24.531 14.531 1 98.06 223 VAL A C 1
ATOM 1696 O O . VAL A 1 223 ? -5.484 25.578 15.195 1 98.06 223 VAL A O 1
ATOM 1699 N N . ALA A 1 224 ? -4.422 23.781 14.406 1 97.69 224 ALA A N 1
ATOM 1700 C CA . ALA A 1 224 ? -3.1 24.234 14.828 1 97.69 224 ALA A CA 1
ATOM 1701 C C . ALA A 1 224 ? -2.355 24.906 13.672 1 97.69 224 ALA A C 1
ATOM 1703 O O . ALA A 1 224 ? -2.406 24.438 12.539 1 97.69 224 ALA A O 1
ATOM 1704 N N . ARG A 1 225 ? -1.743 26 13.938 1 97.12 225 ARG A N 1
ATOM 1705 C CA . ARG A 1 225 ? -0.99 26.781 12.961 1 97.12 225 ARG A CA 1
ATOM 1706 C C . ARG A 1 225 ? 0.463 26.953 13.398 1 97.12 225 ARG A C 1
ATOM 1708 O O . ARG A 1 225 ? 0.738 27.312 14.539 1 97.12 225 ARG A O 1
ATOM 1715 N N . ILE A 1 226 ? 1.415 26.688 12.453 1 97 226 ILE A N 1
ATOM 1716 C CA . ILE A 1 226 ? 2.826 26.797 12.805 1 97 226 ILE A CA 1
ATOM 1717 C C . ILE A 1 226 ? 3.625 27.281 11.602 1 97 226 ILE A C 1
ATOM 1719 O O . ILE A 1 226 ? 3.408 26.828 10.477 1 97 226 ILE A O 1
ATOM 1723 N N . VAL A 1 227 ? 4.457 28.219 11.82 1 96.69 227 VAL A N 1
ATOM 1724 C CA . VAL A 1 227 ? 5.465 28.578 10.828 1 96.69 227 VAL A CA 1
ATOM 1725 C C . VAL A 1 227 ? 6.75 27.797 11.086 1 96.69 227 VAL A C 1
ATOM 1727 O O . VAL A 1 227 ? 7.418 28.016 12.102 1 96.69 227 VAL A O 1
ATOM 1730 N N . LEU A 1 228 ? 7.059 26.969 10.156 1 96.81 228 LEU A N 1
ATOM 1731 C CA . LEU A 1 228 ? 8.195 26.078 10.352 1 96.81 228 LEU A CA 1
ATOM 1732 C C . LEU A 1 228 ? 9.5 26.781 10.016 1 96.81 228 LEU A C 1
ATOM 1734 O O . LEU A 1 228 ? 9.594 27.484 9.016 1 96.81 228 LEU A O 1
ATOM 1738 N N . GLU A 1 229 ? 10.461 26.578 10.875 1 97.38 229 GLU A N 1
ATOM 1739 C CA . GLU A 1 229 ? 11.828 27.031 10.617 1 97.38 229 GLU A CA 1
ATOM 1740 C C . GLU A 1 229 ? 12.648 25.922 9.969 1 97.38 229 GLU A C 1
ATOM 1742 O O . GLU A 1 229 ? 12.359 24.734 10.141 1 97.38 229 GLU A O 1
ATOM 1747 N N . PRO A 1 230 ? 13.68 26.375 9.203 1 97.81 230 PRO A N 1
ATOM 1748 C CA . PRO A 1 230 ? 14.539 25.328 8.633 1 97.81 230 PRO A CA 1
ATOM 1749 C C . PRO A 1 230 ? 15.031 24.328 9.672 1 97.81 230 PRO A C 1
ATOM 1751 O O . PRO A 1 230 ? 15.523 24.734 10.734 1 97.81 230 PRO A O 1
ATOM 1754 N N . GLY A 1 231 ? 14.852 23.078 9.375 1 98.44 231 GLY A N 1
ATOM 1755 C CA . GLY A 1 231 ? 15.273 22.016 10.289 1 98.44 231 GLY A CA 1
ATOM 1756 C C . GLY A 1 231 ? 14.172 21.547 11.219 1 98.44 231 GLY A C 1
ATOM 1757 O O . GLY A 1 231 ? 14.375 20.641 12.016 1 98.44 231 GLY A O 1
ATOM 1758 N N . GLU A 1 232 ? 13.078 22.188 11.141 1 98.5 232 GLU A N 1
ATOM 1759 C CA . GLU A 1 232 ? 11.898 21.688 11.828 1 98.5 232 GLU A CA 1
ATOM 1760 C C . GLU A 1 232 ? 11.109 20.719 10.938 1 98.5 232 GLU A C 1
ATOM 1762 O O . GLU A 1 232 ? 10.656 21.109 9.867 1 98.5 232 GLU A O 1
ATOM 1767 N N . CYS A 1 233 ? 11.008 19.516 11.43 1 98.5 233 CYS A N 1
ATOM 1768 C CA . CYS A 1 233 ? 10.367 18.438 10.68 1 98.5 233 CYS A CA 1
ATOM 1769 C C . CYS A 1 233 ? 9.078 18 11.359 1 98.5 233 CYS A C 1
ATOM 1771 O O . CYS A 1 233 ? 9.078 17.672 12.547 1 98.5 233 CYS A O 1
ATOM 1773 N N . VAL A 1 234 ? 8.047 18.016 10.602 1 98.56 234 VAL A N 1
ATOM 1774 C CA . VAL A 1 234 ? 6.766 17.516 11.102 1 98.56 234 VAL A CA 1
ATOM 1775 C C . VAL A 1 234 ? 6.496 16.125 10.531 1 98.56 234 VAL A C 1
ATOM 1777 O O . VAL A 1 234 ? 6.609 15.914 9.32 1 98.56 234 VAL A O 1
ATOM 1780 N N . ILE A 1 235 ? 6.164 15.195 11.383 1 98.69 235 ILE A N 1
ATOM 1781 C CA . ILE A 1 235 ? 5.75 13.844 11.023 1 98.69 235 ILE A CA 1
ATOM 1782 C C . ILE A 1 235 ? 4.273 13.648 11.359 1 98.69 235 ILE A C 1
ATOM 1784 O O . ILE A 1 235 ? 3.869 13.789 12.516 1 98.69 235 ILE A O 1
ATOM 1788 N N . LEU A 1 236 ? 3.547 13.289 10.344 1 98.31 236 LEU A N 1
ATOM 1789 C CA . LEU A 1 236 ? 2.096 13.25 10.477 1 98.31 236 LEU A CA 1
ATOM 1790 C C . LEU A 1 236 ? 1.56 11.852 10.219 1 98.31 236 LEU A C 1
ATOM 1792 O O . LEU A 1 236 ? 1.985 11.18 9.273 1 98.31 236 LEU A O 1
ATOM 1796 N N . ASP A 1 237 ? 0.694 11.375 11.117 1 98.75 237 ASP A N 1
ATOM 1797 C CA . ASP A 1 237 ? -0.19 10.258 10.781 1 98.75 237 ASP A CA 1
ATOM 1798 C C . ASP A 1 237 ? -1.226 10.68 9.734 1 98.75 237 ASP A C 1
ATOM 1800 O O . ASP A 1 237 ? -2.254 11.266 10.078 1 98.75 237 ASP A O 1
ATOM 1804 N N . ASN A 1 238 ? -0.953 10.32 8.492 1 98.69 238 ASN A N 1
ATOM 1805 C CA . ASN A 1 238 ? -1.754 10.742 7.348 1 98.69 238 ASN A CA 1
ATOM 1806 C C . ASN A 1 238 ? -3.139 10.102 7.367 1 98.69 238 ASN A C 1
ATOM 1808 O O . ASN A 1 238 ? -4.023 10.492 6.605 1 98.69 238 ASN A O 1
ATOM 1812 N N . HIS A 1 239 ? -3.338 9.117 8.242 1 98.69 239 HIS A N 1
ATOM 1813 C CA . HIS A 1 239 ? -4.641 8.484 8.383 1 98.69 239 HIS A CA 1
ATOM 1814 C C . HIS A 1 239 ? -5.465 9.148 9.477 1 98.69 239 HIS A C 1
ATOM 1816 O O . HIS A 1 239 ? -6.609 8.766 9.719 1 98.69 239 HIS A O 1
ATOM 1822 N N . ARG A 1 240 ? -4.875 10.133 10.086 1 98.69 240 ARG A N 1
ATOM 1823 C CA . ARG A 1 240 ? -5.566 10.781 11.188 1 98.69 240 ARG A CA 1
ATOM 1824 C C . ARG A 1 240 ? -5.574 12.297 11.016 1 98.69 240 ARG A C 1
ATOM 1826 O O . ARG A 1 240 ? -6.637 12.922 10.977 1 98.69 240 ARG A O 1
ATOM 1833 N N . ALA A 1 241 ? -4.434 12.859 10.781 1 98.56 241 ALA A N 1
ATOM 1834 C CA . ALA A 1 241 ? -4.285 14.312 10.797 1 98.56 241 ALA A CA 1
ATOM 1835 C C . ALA A 1 241 ? -4.375 14.891 9.383 1 98.56 241 ALA A C 1
ATOM 1837 O O . ALA A 1 241 ? -3.773 14.352 8.453 1 98.56 241 ALA A O 1
ATOM 1838 N N . LEU A 1 242 ? -5.133 15.898 9.25 1 98.75 242 LEU A N 1
ATOM 1839 C CA . LEU A 1 242 ? -5.133 16.672 8.016 1 98.75 242 LEU A CA 1
ATOM 1840 C C . LEU A 1 242 ? -4.094 17.797 8.07 1 98.75 242 LEU A C 1
ATOM 1842 O O . LEU A 1 242 ? -3.793 18.312 9.148 1 98.75 242 LEU A O 1
ATOM 1846 N N . HIS A 1 243 ? -3.58 18.109 6.945 1 98.5 243 HIS A N 1
ATOM 1847 C CA . HIS A 1 243 ? -2.598 19.188 6.867 1 98.5 243 HIS A CA 1
ATOM 1848 C C . HIS A 1 243 ? -2.891 20.109 5.699 1 98.5 243 HIS A C 1
ATOM 1850 O O . HIS A 1 243 ? -3.588 19.734 4.754 1 98.5 243 HIS A O 1
ATOM 1856 N N . GLY A 1 244 ? -2.484 21.328 5.836 1 97.06 244 GLY A N 1
ATOM 1857 C CA . GLY A 1 244 ? -2.553 22.359 4.812 1 97.06 244 GLY A CA 1
ATOM 1858 C C . GLY A 1 244 ? -1.468 23.406 4.949 1 97.06 244 GLY A C 1
ATOM 1859 O O . GLY A 1 244 ? -0.507 23.219 5.699 1 97.06 244 GLY A O 1
ATOM 1860 N N . ARG A 1 245 ? -1.644 24.391 4.078 1 94.88 245 ARG A N 1
ATOM 1861 C CA . ARG A 1 245 ? -0.666 25.469 4.082 1 94.88 245 ARG A CA 1
ATOM 1862 C C . ARG A 1 245 ? -1.321 26.797 3.721 1 94.88 245 ARG A C 1
ATOM 1864 O O . ARG A 1 245 ? -2.186 26.859 2.844 1 94.88 245 ARG A O 1
ATOM 1871 N N . GLU A 1 246 ? -0.882 27.812 4.359 1 94.5 246 GLU A N 1
ATOM 1872 C CA . GLU A 1 246 ? -1.284 29.156 3.949 1 94.5 246 GLU A CA 1
ATOM 1873 C C . GLU A 1 246 ? -0.509 29.625 2.717 1 94.5 246 GLU A C 1
ATOM 1875 O O . GLU A 1 246 ? 0.592 29.125 2.453 1 94.5 246 GLU A O 1
ATOM 1880 N N . SER A 1 247 ? -1.138 30.516 1.986 1 92.62 247 SER A N 1
ATOM 1881 C CA . SER A 1 247 ? -0.435 31.094 0.846 1 92.62 247 SER A CA 1
ATOM 1882 C C . SER A 1 247 ? 0.841 31.812 1.285 1 92.62 247 SER A C 1
ATOM 1884 O O . SER A 1 247 ? 0.976 32.188 2.449 1 92.62 247 SER A O 1
ATOM 1886 N N . PHE A 1 248 ? 1.786 31.906 0.331 1 91.12 248 PHE A N 1
ATOM 1887 C CA . PHE A 1 248 ? 3.041 32.562 0.698 1 91.12 248 PHE A CA 1
ATOM 1888 C C . PHE A 1 248 ? 3.645 33.281 -0.496 1 91.12 248 PHE A C 1
ATOM 1890 O O . PHE A 1 248 ? 3.15 33.156 -1.619 1 91.12 248 PHE A O 1
ATOM 1897 N N . LYS A 1 249 ? 4.594 34.094 -0.164 1 88.19 249 LYS A N 1
ATOM 1898 C CA . LYS A 1 249 ? 5.367 34.812 -1.172 1 88.19 249 LYS A CA 1
ATOM 1899 C C . LYS A 1 249 ? 6.832 34.375 -1.148 1 88.19 249 LYS A C 1
ATOM 1901 O O . LYS A 1 249 ? 7.367 34.031 -0.092 1 88.19 249 LYS A O 1
ATOM 1906 N N . GLY A 1 250 ? 7.422 34.438 -2.33 1 84.69 250 GLY A N 1
ATOM 1907 C CA . GLY A 1 250 ? 8.828 34.062 -2.43 1 84.69 250 GLY A CA 1
ATOM 1908 C C . GLY A 1 250 ? 9.062 32.562 -2.506 1 84.69 250 GLY A C 1
ATOM 1909 O O . GLY A 1 250 ? 8.273 31.844 -3.105 1 84.69 250 GLY A O 1
ATOM 1910 N N . ARG A 1 251 ? 10.258 32.219 -1.906 1 86.88 251 ARG A N 1
ATOM 1911 C CA . ARG A 1 251 ? 10.672 30.828 -2.035 1 86.88 251 ARG A CA 1
ATOM 1912 C C . ARG A 1 251 ? 10.352 30.047 -0.767 1 86.88 251 ARG A C 1
ATOM 1914 O O . ARG A 1 251 ? 10.531 30.547 0.343 1 86.88 251 ARG A O 1
ATOM 1921 N N . ARG A 1 252 ? 9.883 28.922 -0.92 1 89.75 252 ARG A N 1
ATOM 1922 C CA . ARG A 1 252 ? 9.68 27.922 0.132 1 89.75 252 ARG A CA 1
ATOM 1923 C C . ARG A 1 252 ? 10.023 26.531 -0.357 1 89.75 252 ARG A C 1
ATOM 1925 O O . ARG A 1 252 ? 9.664 26.141 -1.471 1 89.75 252 ARG A O 1
ATOM 1932 N N . ARG A 1 253 ? 10.773 25.859 0.473 1 92.44 253 ARG A N 1
ATOM 1933 C CA . ARG A 1 253 ? 11.188 24.516 0.046 1 92.44 253 ARG A CA 1
ATOM 1934 C C . ARG A 1 253 ? 11.023 23.516 1.175 1 92.44 253 ARG A C 1
ATOM 1936 O O . ARG A 1 253 ? 11.484 23.734 2.295 1 92.44 253 ARG A O 1
ATOM 1943 N N . MET A 1 254 ? 10.352 22.484 0.854 1 94.31 254 MET A N 1
ATOM 1944 C CA . MET A 1 254 ? 10.188 21.344 1.752 1 94.31 254 MET A CA 1
ATOM 1945 C C . MET A 1 254 ? 10.781 20.078 1.142 1 94.31 254 MET A C 1
ATOM 1947 O O . MET A 1 254 ? 10.719 19.891 -0.073 1 94.31 254 MET A O 1
ATOM 1951 N N . VAL A 1 255 ? 11.305 19.281 1.938 1 95 255 VAL A N 1
ATOM 1952 C CA . VAL A 1 255 ? 11.672 17.906 1.561 1 95 255 VAL A CA 1
ATOM 1953 C C . VAL A 1 255 ? 10.906 16.906 2.426 1 95 255 VAL A C 1
ATOM 1955 O O . VAL A 1 255 ? 10.609 17.188 3.59 1 95 255 VAL A O 1
ATOM 1958 N N . GLY A 1 256 ? 10.555 15.781 1.835 1 96 256 GLY A N 1
ATOM 1959 C CA . GLY A 1 256 ? 9.758 14.852 2.609 1 96 256 GLY A CA 1
ATOM 1960 C C . GLY A 1 256 ? 9.695 13.461 1.997 1 96 256 GLY A C 1
ATOM 1961 O O . GLY A 1 256 ? 10.422 13.164 1.05 1 96 256 GLY A O 1
ATOM 1962 N N . CYS A 1 257 ? 8.93 12.648 2.652 1 96.62 257 CYS A N 1
ATOM 1963 C CA . CYS A 1 257 ? 8.719 11.273 2.203 1 96.62 257 CYS A CA 1
ATOM 1964 C C . CYS A 1 257 ? 7.48 10.672 2.852 1 96.62 257 CYS A C 1
ATOM 1966 O O . CYS A 1 257 ? 6.836 11.312 3.686 1 96.62 257 CYS A O 1
ATOM 1968 N N . TYR A 1 258 ? 7.199 9.484 2.359 1 97.38 258 TYR A N 1
ATOM 1969 C CA . TYR A 1 258 ? 6.074 8.734 2.898 1 97.38 258 TYR A CA 1
ATOM 1970 C C . TYR A 1 258 ? 6.531 7.395 3.463 1 97.38 258 TYR A C 1
ATOM 1972 O O . TYR A 1 258 ? 7.508 6.812 2.986 1 97.38 258 TYR A O 1
ATOM 1980 N N . LEU A 1 259 ? 5.863 6.965 4.504 1 96.75 259 LEU A N 1
ATOM 1981 C CA . LEU A 1 259 ? 5.922 5.582 4.973 1 96.75 259 LEU A CA 1
ATOM 1982 C C . LEU A 1 259 ? 4.523 4.98 5.062 1 96.75 259 LEU A C 1
ATOM 1984 O O . LEU A 1 259 ? 3.527 5.707 5.035 1 96.75 259 LEU A O 1
ATOM 1988 N N . GLY A 1 260 ? 4.527 3.666 5.062 1 96.62 260 GLY A N 1
ATOM 1989 C CA . GLY A 1 260 ? 3.25 3.006 5.27 1 96.62 260 GLY A CA 1
ATOM 1990 C C . GLY A 1 260 ? 2.83 2.963 6.73 1 96.62 260 GLY A C 1
ATOM 1991 O O . GLY A 1 260 ? 3.672 3.059 7.625 1 96.62 260 GLY A O 1
ATOM 1992 N N . MET A 1 261 ? 1.507 2.826 6.918 1 97.88 261 MET A N 1
ATOM 1993 C CA . MET A 1 261 ? 1.028 2.617 8.281 1 97.88 261 MET A CA 1
ATOM 1994 C C . MET A 1 261 ? 1.509 1.278 8.828 1 97.88 261 MET A C 1
ATOM 1996 O O . MET A 1 261 ? 1.742 1.142 10.031 1 97.88 261 MET A O 1
ATOM 2000 N N . ASP A 1 262 ? 1.684 0.298 7.969 1 97 262 ASP A N 1
ATOM 2001 C CA . ASP A 1 262 ? 2.184 -1.014 8.367 1 97 262 ASP A CA 1
ATOM 2002 C C . ASP A 1 262 ? 3.545 -0.898 9.047 1 97 262 ASP A C 1
ATOM 2004 O O . ASP A 1 262 ? 3.842 -1.641 9.984 1 97 262 ASP A O 1
ATOM 2008 N N . GLU A 1 263 ? 4.395 0.007 8.508 1 95.12 263 GLU A N 1
ATOM 2009 C CA . GLU A 1 263 ? 5.719 0.204 9.086 1 95.12 263 GLU A CA 1
ATOM 2010 C C . GLU A 1 263 ? 5.629 0.71 10.523 1 95.12 263 GLU A C 1
ATOM 2012 O O . GLU A 1 263 ? 6.332 0.217 11.406 1 95.12 263 GLU A O 1
ATOM 2017 N N . LEU A 1 264 ? 4.758 1.681 10.75 1 96.81 264 LEU A N 1
ATOM 2018 C CA . LEU A 1 264 ? 4.574 2.207 12.102 1 96.81 264 LEU A CA 1
ATOM 2019 C C . LEU A 1 264 ? 4.039 1.129 13.031 1 96.81 264 LEU A C 1
ATOM 2021 O O . LEU A 1 264 ? 4.535 0.966 14.148 1 96.81 264 LEU A O 1
ATOM 2025 N N . HIS A 1 265 ? 3.027 0.427 12.594 1 96.62 265 HIS A N 1
ATOM 2026 C CA . HIS A 1 265 ? 2.432 -0.617 13.422 1 96.62 265 HIS A CA 1
ATOM 2027 C C . HIS A 1 265 ? 3.438 -1.723 13.727 1 96.62 265 HIS A C 1
ATOM 2029 O O . HIS A 1 265 ? 3.453 -2.268 14.828 1 96.62 265 HIS A O 1
ATOM 2035 N N . SER A 1 266 ? 4.176 -2.082 12.695 1 95.81 266 SER A N 1
ATOM 2036 C CA . SER A 1 266 ? 5.219 -3.082 12.898 1 95.81 266 SER A CA 1
ATOM 2037 C C . SER A 1 266 ? 6.191 -2.658 13.992 1 95.81 266 SER A C 1
ATOM 2039 O O . SER A 1 266 ? 6.5 -3.443 14.891 1 95.81 266 SER A O 1
ATOM 2041 N N . SER A 1 267 ? 6.652 -1.423 13.93 1 94.25 267 SER A N 1
ATOM 2042 C CA . SER A 1 267 ? 7.574 -0.896 14.93 1 94.25 267 SER A CA 1
ATOM 2043 C C . SER A 1 267 ? 6.945 -0.9 16.312 1 94.25 267 SER A C 1
ATOM 2045 O O . SER A 1 267 ? 7.602 -1.241 17.297 1 94.25 267 SER A O 1
ATOM 2047 N N . ALA A 1 268 ? 5.711 -0.5 16.391 1 95.44 268 ALA A N 1
ATOM 2048 C CA . ALA A 1 268 ? 5.004 -0.484 17.672 1 95.44 268 ALA A CA 1
ATOM 2049 C C . ALA A 1 268 ? 4.91 -1.887 18.266 1 95.44 268 ALA A C 1
ATOM 2051 O O . ALA A 1 268 ? 5.113 -2.076 19.469 1 95.44 268 ALA A O 1
ATOM 2052 N N . ARG A 1 269 ? 4.625 -2.85 17.422 1 92.81 269 ARG A N 1
ATOM 2053 C CA . ARG A 1 269 ? 4.5 -4.227 17.891 1 92.81 269 ARG A CA 1
ATOM 2054 C C . ARG A 1 269 ? 5.84 -4.762 18.375 1 92.81 269 ARG A C 1
ATOM 2056 O O . ARG A 1 269 ? 5.902 -5.426 19.422 1 92.81 269 ARG A O 1
ATOM 2063 N N . VAL A 1 270 ? 6.859 -4.48 17.641 1 90.56 270 VAL A N 1
ATOM 2064 C CA . VAL A 1 270 ? 8.203 -4.914 18 1 90.56 270 VAL A CA 1
ATOM 2065 C C . VAL A 1 270 ? 8.578 -4.328 19.359 1 90.56 270 VAL A C 1
ATOM 2067 O O . VAL A 1 270 ? 9.234 -4.984 20.172 1 90.56 270 VAL A O 1
ATOM 2070 N N . GLN A 1 271 ? 8.117 -3.195 19.609 1 89.06 271 GLN A N 1
ATOM 2071 C CA . GLN A 1 271 ? 8.445 -2.486 20.844 1 89.06 271 GLN A CA 1
ATOM 2072 C C . GLN A 1 271 ? 7.414 -2.762 21.922 1 89.06 271 GLN A C 1
ATOM 2074 O O . GLN A 1 271 ? 7.422 -2.115 22.969 1 89.06 271 GLN A O 1
ATOM 2079 N N . ARG A 1 272 ? 6.41 -3.68 21.625 1 88.44 272 ARG A N 1
ATOM 2080 C CA . ARG A 1 272 ? 5.406 -4.164 22.562 1 88.44 272 ARG A CA 1
ATOM 2081 C C . ARG A 1 272 ? 4.508 -3.029 23.047 1 88.44 272 ARG A C 1
ATOM 2083 O O . ARG A 1 272 ? 4.234 -2.906 24.234 1 88.44 272 ARG A O 1
ATOM 2090 N N . MET A 1 273 ? 4.312 -2.16 22.094 1 84.44 273 MET A N 1
ATOM 2091 C CA . MET A 1 273 ? 3.389 -1.063 22.375 1 84.44 273 MET A CA 1
ATOM 2092 C C . MET A 1 273 ? 1.963 -1.442 22 1 84.44 273 MET A C 1
ATOM 2094 O O . MET A 1 273 ? 1.752 -2.23 21.062 1 84.44 273 MET A O 1
ATOM 2098 N N . MET B 1 1 ? 4.676 -13.805 -24.469 1 95 1 MET B N 1
ATOM 2099 C CA . MET B 1 1 ? 5.172 -12.766 -25.375 1 95 1 MET B CA 1
ATOM 2100 C C . MET B 1 1 ? 6.688 -12.648 -25.281 1 95 1 MET B C 1
ATOM 2102 O O . MET B 1 1 ? 7.305 -13.18 -24.359 1 95 1 MET B O 1
ATOM 2106 N N . SER B 1 2 ? 7.301 -11.961 -26.297 1 97.5 2 SER B N 1
ATOM 2107 C CA . SER B 1 2 ? 8.742 -11.742 -26.234 1 97.5 2 SER B CA 1
ATOM 2108 C C . SER B 1 2 ? 9.062 -10.414 -25.562 1 97.5 2 SER B C 1
ATOM 2110 O O . SER B 1 2 ? 8.266 -9.469 -25.625 1 97.5 2 SER B O 1
ATOM 2112 N N . TYR B 1 3 ? 10.203 -10.422 -24.906 1 97.44 3 TYR B N 1
ATOM 2113 C CA . TYR B 1 3 ? 10.695 -9.195 -24.297 1 97.44 3 TYR B CA 1
ATOM 2114 C C . TYR B 1 3 ? 10.742 -8.062 -25.328 1 97.44 3 TYR B C 1
ATOM 2116 O O . TYR B 1 3 ? 10.289 -6.949 -25.047 1 97.44 3 TYR B O 1
ATOM 2124 N N . GLU B 1 4 ? 11.195 -8.359 -26.484 1 94.88 4 GLU B N 1
ATOM 2125 C CA . GLU B 1 4 ? 11.289 -7.367 -27.547 1 94.88 4 GLU B CA 1
ATOM 2126 C C . GLU B 1 4 ? 9.922 -6.801 -27.906 1 94.88 4 GLU B C 1
ATOM 2128 O O . GLU B 1 4 ? 9.773 -5.59 -28.078 1 94.88 4 GLU B O 1
ATOM 2133 N N . ASP B 1 5 ? 8.984 -7.668 -27.922 1 95.06 5 ASP B N 1
ATOM 2134 C CA . ASP B 1 5 ? 7.629 -7.238 -28.25 1 95.06 5 ASP B CA 1
ATOM 2135 C C . ASP B 1 5 ? 7.074 -6.312 -27.172 1 95.06 5 ASP B C 1
ATOM 2137 O O . ASP B 1 5 ? 6.434 -5.305 -27.484 1 95.06 5 ASP B O 1
ATOM 2141 N N . VAL B 1 6 ? 7.352 -6.625 -25.922 1 95.75 6 VAL B N 1
ATOM 2142 C CA . VAL B 1 6 ? 6.848 -5.82 -24.812 1 95.75 6 VAL B CA 1
ATOM 2143 C C . VAL B 1 6 ? 7.496 -4.441 -24.844 1 95.75 6 VAL B C 1
ATOM 2145 O O . VAL B 1 6 ? 6.816 -3.424 -24.672 1 95.75 6 VAL B O 1
ATOM 2148 N N . MET B 1 7 ? 8.781 -4.418 -25.094 1 93.69 7 MET B N 1
ATOM 2149 C CA . MET B 1 7 ? 9.531 -3.168 -25.031 1 93.69 7 MET B CA 1
ATOM 2150 C C . MET B 1 7 ? 9.156 -2.26 -26.203 1 93.69 7 MET B C 1
ATOM 2152 O O . MET B 1 7 ? 9.242 -1.035 -26.094 1 93.69 7 MET B O 1
ATOM 2156 N N . ALA B 1 8 ? 8.633 -2.826 -27.281 1 90.88 8 ALA B N 1
ATOM 2157 C CA . ALA B 1 8 ? 8.266 -2.064 -28.469 1 90.88 8 ALA B CA 1
ATOM 2158 C C . ALA B 1 8 ? 6.801 -1.633 -28.422 1 90.88 8 ALA B C 1
ATOM 2160 O O . ALA B 1 8 ? 6.379 -0.758 -29.172 1 90.88 8 ALA B O 1
ATOM 2161 N N . ASP B 1 9 ? 6.109 -2.229 -27.5 1 89.62 9 ASP B N 1
ATOM 2162 C CA . ASP B 1 9 ? 4.664 -2.035 -27.453 1 89.62 9 ASP B CA 1
ATOM 2163 C C . ASP B 1 9 ? 4.309 -0.668 -26.875 1 89.62 9 ASP B C 1
ATOM 2165 O O . ASP B 1 9 ? 4.746 -0.322 -25.781 1 89.62 9 ASP B O 1
ATOM 2169 N N . GLY B 1 10 ? 3.453 0.123 -27.531 1 75.25 10 GLY B N 1
ATOM 2170 C CA . GLY B 1 10 ? 3.014 1.431 -27.078 1 75.25 10 GLY B CA 1
ATOM 2171 C C . GLY B 1 10 ? 4 2.539 -27.406 1 75.25 10 GLY B C 1
ATOM 2172 O O . GLY B 1 10 ? 3.85 3.666 -26.922 1 75.25 10 GLY B O 1
ATOM 2173 N N . ALA B 1 11 ? 5.188 2.271 -27.781 1 59.53 11 ALA B N 1
ATOM 2174 C CA . ALA B 1 11 ? 6.133 3.303 -28.188 1 59.53 11 ALA B CA 1
ATOM 2175 C C . ALA B 1 11 ? 5.48 4.281 -29.172 1 59.53 11 ALA B C 1
ATOM 2177 O O . ALA B 1 11 ? 4.824 3.873 -30.125 1 59.53 11 ALA B O 1
ATOM 2178 N N . LEU B 1 12 ? 4.902 5.289 -28.516 1 50.72 12 LEU B N 1
ATOM 2179 C CA . LEU B 1 12 ? 4.293 6.316 -29.359 1 50.72 12 LEU B CA 1
ATOM 2180 C C . LEU B 1 12 ? 5.199 6.668 -30.531 1 50.72 12 LEU B C 1
ATOM 2182 O O . LEU B 1 12 ? 6.422 6.738 -30.375 1 50.72 12 LEU B O 1
ATOM 2186 N N . ASP B 1 13 ? 4.836 6.266 -31.656 1 45.28 13 ASP B N 1
ATOM 2187 C CA . ASP B 1 13 ? 5.348 6.938 -32.844 1 45.28 13 ASP B CA 1
ATOM 2188 C C . ASP B 1 13 ? 5.234 8.453 -32.719 1 45.28 13 ASP B C 1
ATOM 2190 O O . ASP B 1 13 ? 4.617 9.117 -33.562 1 45.28 13 ASP B O 1
ATOM 2194 N N . ASP B 1 14 ? 5.035 8.93 -31.578 1 42.06 14 ASP B N 1
ATOM 2195 C CA . ASP B 1 14 ? 4.812 10.367 -31.609 1 42.06 14 ASP B CA 1
ATOM 2196 C C . ASP B 1 14 ? 6.047 11.109 -32.125 1 42.06 14 ASP B C 1
ATOM 2198 O O . ASP B 1 14 ? 7.113 11.047 -31.5 1 42.06 14 ASP B O 1
ATOM 2202 N N . PRO B 1 15 ? 5.957 11.539 -33.281 1 44.56 15 PRO B N 1
ATOM 2203 C CA . PRO B 1 15 ? 7.004 12.359 -33.875 1 44.56 15 PRO B CA 1
ATOM 2204 C C . PRO B 1 15 ? 7.508 13.453 -32.938 1 44.56 15 PRO B C 1
ATOM 2206 O O . PRO B 1 15 ? 8.68 13.836 -33 1 44.56 15 PRO B O 1
ATOM 2209 N N . GLU B 1 16 ? 6.574 14.125 -32.219 1 42.81 16 GLU B N 1
ATOM 2210 C CA . GLU B 1 16 ? 7.031 15.25 -31.422 1 42.81 16 GLU B CA 1
ATOM 2211 C C . GLU B 1 16 ? 7.836 14.781 -30.219 1 42.81 16 GLU B C 1
ATOM 2213 O O . GLU B 1 16 ? 8.602 15.555 -29.641 1 42.81 16 GLU B O 1
ATOM 2218 N N . ALA B 1 17 ? 7.547 13.852 -29.594 1 41.56 17 ALA B N 1
ATOM 2219 C CA . ALA B 1 17 ? 8.383 13.242 -28.562 1 41.56 17 ALA B CA 1
ATOM 2220 C C . ALA B 1 17 ? 9.688 12.719 -29.156 1 41.56 17 ALA B C 1
ATOM 2222 O O . ALA B 1 17 ? 10.648 12.461 -28.422 1 41.56 17 ALA B O 1
ATOM 2223 N N . ALA B 1 18 ? 9.688 12.398 -30.406 1 42.78 18 ALA B N 1
ATOM 2224 C CA . ALA B 1 18 ? 10.922 12.047 -31.094 1 42.78 18 ALA B CA 1
ATOM 2225 C C . ALA B 1 18 ? 11.984 13.133 -30.906 1 42.78 18 ALA B C 1
ATOM 2227 O O . ALA B 1 18 ? 13.172 12.883 -31.125 1 42.78 18 ALA B O 1
ATOM 2228 N N . GLY B 1 19 ? 11.523 14.305 -30.719 1 39.78 19 GLY B N 1
ATOM 2229 C CA . GLY B 1 19 ? 12.453 15.406 -30.547 1 39.78 19 GLY B CA 1
ATOM 2230 C C . GLY B 1 19 ? 12.844 15.641 -29.094 1 39.78 19 GLY B C 1
ATOM 2231 O O . GLY B 1 19 ? 13.641 16.531 -28.797 1 39.78 19 GLY B O 1
ATOM 2232 N N . SER B 1 20 ? 12.016 15.172 -28.141 1 38.34 20 SER B N 1
ATOM 2233 C CA . SER B 1 20 ? 12.469 15.414 -26.781 1 38.34 20 SER B CA 1
ATOM 2234 C C . SER B 1 20 ? 13.516 14.391 -26.359 1 38.34 20 SER B C 1
ATOM 2236 O O . SER B 1 20 ? 13.422 13.211 -26.719 1 38.34 20 SER B O 1
ATOM 2238 N N . SER B 1 21 ? 14.812 14.523 -26.25 1 37.22 21 SER B N 1
ATOM 2239 C CA . SER B 1 21 ? 16 13.844 -25.734 1 37.22 21 SER B CA 1
ATOM 2240 C C . SER B 1 21 ? 16.078 13.945 -24.219 1 37.22 21 SER B C 1
ATOM 2242 O O . SER B 1 21 ? 16.125 15.047 -23.656 1 37.22 21 SER B O 1
ATOM 2244 N N . PRO B 1 22 ? 16.312 12.641 -23.672 1 39.44 22 PRO B N 1
ATOM 2245 C CA . PRO B 1 22 ? 16.031 11.266 -24.094 1 39.44 22 PRO B CA 1
ATOM 2246 C C . PRO B 1 22 ? 14.547 10.984 -24.25 1 39.44 22 PRO B C 1
ATOM 2248 O O . PRO B 1 22 ? 13.719 11.703 -23.688 1 39.44 22 PRO B O 1
ATOM 2251 N N . PRO B 1 23 ? 14.156 10.156 -25.266 1 42.75 23 PRO B N 1
ATOM 2252 C CA . PRO B 1 23 ? 12.742 9.836 -25.438 1 42.75 23 PRO B CA 1
ATOM 2253 C C . PRO B 1 23 ? 12.07 9.438 -24.125 1 42.75 23 PRO B C 1
ATOM 2255 O O . PRO B 1 23 ? 12.719 8.859 -23.234 1 42.75 23 PRO B O 1
ATOM 2258 N N . PRO B 1 24 ? 11.016 10 -23.812 1 44.25 24 PRO B N 1
ATOM 2259 C CA . PRO B 1 24 ? 10.344 9.594 -22.562 1 44.25 24 PRO B CA 1
ATOM 2260 C C . PRO B 1 24 ? 10.266 8.078 -22.422 1 44.25 24 PRO B C 1
ATOM 2262 O O . PRO B 1 24 ? 10.211 7.352 -23.406 1 44.25 24 PRO B O 1
ATOM 2265 N N . ALA B 1 25 ? 10.898 7.484 -21.547 1 50.38 25 ALA B N 1
ATOM 2266 C CA . ALA B 1 25 ? 10.75 6.059 -21.25 1 50.38 25 ALA B CA 1
ATOM 2267 C C . ALA B 1 25 ? 9.336 5.582 -21.594 1 50.38 25 ALA B C 1
ATOM 2269 O O . ALA B 1 25 ? 8.352 6.258 -21.281 1 50.38 25 ALA B O 1
ATOM 2270 N N . PRO B 1 26 ? 9.266 4.684 -22.688 1 59.56 26 PRO B N 1
ATOM 2271 C CA . PRO B 1 26 ? 7.93 4.246 -23.109 1 59.56 26 PRO B CA 1
ATOM 2272 C C . PRO B 1 26 ? 7.035 3.869 -21.922 1 59.56 26 PRO B C 1
ATOM 2274 O O . PRO B 1 26 ? 7.527 3.361 -20.922 1 59.56 26 PRO B O 1
ATOM 2277 N N . GLY B 1 27 ? 5.887 4.496 -21.797 1 79.5 27 GLY B N 1
ATOM 2278 C CA . GLY B 1 27 ? 4.852 4.242 -20.797 1 79.5 27 GLY B CA 1
ATOM 2279 C C . GLY B 1 27 ? 4.496 2.771 -20.672 1 79.5 27 GLY B C 1
ATOM 2280 O O . GLY B 1 27 ? 5.293 1.901 -21.031 1 79.5 27 GLY B O 1
ATOM 2281 N N . ALA B 1 28 ? 3.465 2.387 -20.25 1 90.75 28 ALA B N 1
ATOM 2282 C CA . ALA B 1 28 ? 2.984 1.029 -20 1 90.75 28 ALA B CA 1
ATOM 2283 C C . ALA B 1 28 ? 2.664 0.318 -21.312 1 90.75 28 ALA B C 1
ATOM 2285 O O . ALA B 1 28 ? 2.119 0.925 -22.234 1 90.75 28 ALA B O 1
ATOM 2286 N N . SER B 1 29 ? 3.08 -0.965 -21.484 1 95.25 29 SER B N 1
ATOM 2287 C CA . SER B 1 29 ? 2.732 -1.811 -22.625 1 95.25 29 SER B CA 1
ATOM 2288 C C . SER B 1 29 ? 1.262 -2.215 -22.578 1 95.25 29 SER B C 1
ATOM 2290 O O . SER B 1 29 ? 0.846 -2.975 -21.703 1 95.25 29 SER B O 1
ATOM 2292 N N . PRO B 1 30 ? 0.481 -1.758 -23.562 1 95 30 PRO B N 1
ATOM 2293 C CA . PRO B 1 30 ? -0.944 -2.098 -23.562 1 95 30 PRO B CA 1
ATOM 2294 C C . PRO B 1 30 ? -1.19 -3.604 -23.609 1 95 30 PRO B C 1
ATOM 2296 O O . PRO B 1 30 ? -2.072 -4.113 -22.906 1 95 30 PRO B O 1
ATOM 2299 N N . ARG B 1 31 ? -0.434 -4.316 -24.359 1 96 31 ARG B N 1
ATOM 2300 C CA . ARG B 1 31 ? -0.63 -5.754 -24.5 1 96 31 ARG B CA 1
ATOM 2301 C C . ARG B 1 31 ? -0.303 -6.473 -23.188 1 96 31 ARG B C 1
ATOM 2303 O O . ARG B 1 31 ? -1.007 -7.406 -22.797 1 96 31 ARG B O 1
ATOM 2310 N N . LEU B 1 32 ? 0.742 -6.043 -22.609 1 97.12 32 LEU B N 1
ATOM 2311 C CA . LEU B 1 32 ? 1.132 -6.664 -21.344 1 97.12 32 LEU B CA 1
ATOM 2312 C C . LEU B 1 32 ? 0.086 -6.406 -20.266 1 97.12 32 LEU B C 1
ATOM 2314 O O . LEU B 1 32 ? -0.314 -7.332 -19.547 1 97.12 32 LEU B O 1
ATOM 2318 N N . VAL B 1 33 ? -0.3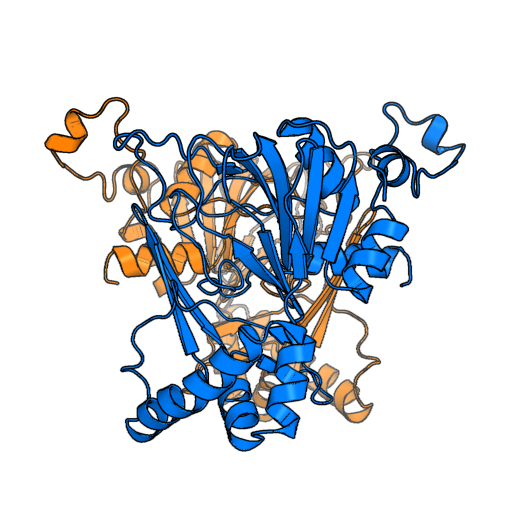48 -5.164 -20.172 1 96.94 33 VAL B N 1
ATOM 2319 C CA . VAL B 1 33 ? -1.358 -4.781 -19.203 1 96.94 33 VAL B CA 1
ATOM 2320 C C . VAL B 1 33 ? -2.633 -5.594 -19.422 1 96.94 33 VAL B C 1
ATOM 2322 O O . VAL B 1 33 ? -3.205 -6.137 -18.469 1 96.94 33 VAL B O 1
ATOM 2325 N N . ASP B 1 34 ? -2.98 -5.727 -20.625 1 96.62 34 ASP B N 1
ATOM 2326 C CA . ASP B 1 34 ? -4.191 -6.469 -20.969 1 96.62 34 ASP B CA 1
ATOM 2327 C C . ASP B 1 34 ? -4.039 -7.949 -20.625 1 96.62 34 ASP B C 1
ATOM 2329 O O . ASP B 1 34 ? -4.977 -8.578 -20.125 1 96.62 34 ASP B O 1
ATOM 2333 N N . LEU B 1 35 ? -2.887 -8.477 -20.906 1 96.75 35 LEU B N 1
ATOM 2334 C CA . LEU B 1 35 ? -2.629 -9.891 -20.641 1 96.75 35 LEU B CA 1
ATOM 2335 C C . LEU B 1 35 ? -2.73 -10.188 -19.141 1 96.75 35 LEU B C 1
ATOM 2337 O O . LEU B 1 35 ? -3.357 -11.172 -18.75 1 96.75 35 LEU B O 1
ATOM 2341 N N . ILE B 1 36 ? -2.213 -9.367 -18.328 1 97.56 36 ILE B N 1
ATOM 2342 C CA . ILE B 1 36 ? -2.227 -9.578 -16.891 1 97.56 36 ILE B CA 1
ATOM 2343 C C . ILE B 1 36 ? -3.654 -9.445 -16.359 1 97.56 36 ILE B C 1
ATOM 2345 O O . ILE B 1 36 ? -4.113 -10.273 -15.57 1 97.56 36 ILE B O 1
ATOM 2349 N N . ARG B 1 37 ? -4.344 -8.477 -16.812 1 96.44 37 ARG B N 1
ATOM 2350 C CA . ARG B 1 37 ? -5.703 -8.219 -16.359 1 96.44 37 ARG B CA 1
ATOM 2351 C C . ARG B 1 37 ? -6.641 -9.352 -16.75 1 96.44 37 ARG B C 1
ATOM 2353 O O . ARG B 1 37 ? -7.531 -9.734 -15.992 1 96.44 37 ARG B O 1
ATOM 2360 N N . SER B 1 38 ? -6.398 -9.906 -17.891 1 95.88 38 SER B N 1
ATOM 2361 C CA . SER B 1 38 ? -7.312 -10.898 -18.453 1 95.88 38 SER B CA 1
ATOM 2362 C C . SER B 1 38 ? -7.055 -12.281 -17.875 1 95.88 38 SER B C 1
ATOM 2364 O O . SER B 1 38 ? -7.996 -13.039 -17.625 1 95.88 38 SER B O 1
ATOM 2366 N N . HIS B 1 39 ? -5.738 -12.562 -17.578 1 96.25 39 HIS B N 1
ATOM 2367 C CA . HIS B 1 39 ? -5.426 -13.953 -17.281 1 96.25 39 HIS B CA 1
ATOM 2368 C C . HIS B 1 39 ? -4.828 -14.102 -15.883 1 96.25 39 HIS B C 1
ATOM 2370 O O . HIS B 1 39 ? -4.746 -15.211 -15.352 1 96.25 39 HIS B O 1
ATOM 2376 N N . GLY B 1 40 ? -4.406 -13.016 -15.352 1 97.44 40 GLY B N 1
ATOM 2377 C CA . GLY B 1 40 ? -3.809 -13.047 -14.023 1 97.44 40 GLY B CA 1
ATOM 2378 C C . GLY B 1 40 ? -2.352 -13.469 -14.039 1 97.44 40 GLY B C 1
ATOM 2379 O O . GLY B 1 40 ? -1.697 -13.492 -12.992 1 97.44 40 GLY B O 1
ATOM 2380 N N . VAL B 1 41 ? -1.829 -13.891 -15.219 1 97.44 41 VAL B N 1
ATOM 2381 C CA . VAL B 1 41 ? -0.441 -14.312 -15.367 1 97.44 41 VAL B CA 1
ATOM 2382 C C . VAL B 1 41 ? 0.034 -14.031 -16.797 1 97.44 41 VAL B C 1
ATOM 2384 O O . VAL B 1 41 ? -0.738 -14.141 -17.75 1 97.44 41 VAL B O 1
ATOM 2387 N N . ALA B 1 42 ? 1.279 -13.617 -16.922 1 98.06 42 ALA B N 1
ATOM 2388 C CA . ALA B 1 42 ? 1.93 -13.43 -18.219 1 98.06 42 ALA B CA 1
ATOM 2389 C C . ALA B 1 42 ? 3.342 -14.008 -18.219 1 98.06 42 ALA B C 1
ATOM 2391 O O . ALA B 1 42 ? 4.066 -13.875 -17.219 1 98.06 42 ALA B O 1
ATOM 2392 N N . LEU B 1 43 ? 3.699 -14.68 -19.266 1 98.31 43 LEU B N 1
ATOM 2393 C CA . LEU B 1 43 ? 5.055 -15.164 -19.484 1 98.31 43 LEU B CA 1
ATOM 2394 C C . LEU B 1 43 ? 5.758 -14.359 -20.562 1 98.31 43 LEU B C 1
ATOM 2396 O O . LEU B 1 43 ? 5.27 -14.273 -21.688 1 98.31 43 LEU B O 1
ATOM 2400 N N . VAL B 1 44 ? 6.824 -13.727 -20.203 1 98.62 44 VAL B N 1
ATOM 2401 C CA . VAL B 1 44 ? 7.637 -12.984 -21.172 1 98.62 44 VAL B CA 1
ATOM 2402 C C . VAL B 1 44 ? 8.977 -13.688 -21.359 1 98.62 44 VAL B C 1
ATOM 2404 O O . VAL B 1 44 ? 9.672 -13.992 -20.391 1 98.62 44 VAL B O 1
ATOM 2407 N N . ARG B 1 45 ? 9.359 -13.914 -22.547 1 98.5 45 ARG B N 1
ATOM 2408 C CA . ARG B 1 45 ? 10.594 -14.641 -22.859 1 98.5 45 ARG B CA 1
ATOM 2409 C C . ARG B 1 45 ? 11.664 -13.695 -23.391 1 98.5 45 ARG B C 1
ATOM 2411 O O . ARG B 1 45 ? 11.352 -12.656 -23.969 1 98.5 45 ARG B O 1
ATOM 2418 N N . GLY B 1 46 ? 12.914 -14.109 -23.125 1 98.44 46 GLY B N 1
ATOM 2419 C CA . GLY B 1 46 ? 14.039 -13.352 -23.656 1 98.44 46 GLY B CA 1
ATOM 2420 C C . GLY B 1 46 ? 14.391 -12.141 -22.812 1 98.44 46 GLY B C 1
ATOM 2421 O O . GLY B 1 46 ? 14.969 -11.172 -23.312 1 98.44 46 GLY B O 1
ATOM 2422 N N . VAL B 1 47 ? 13.992 -12.141 -21.594 1 98.31 47 VAL B N 1
ATOM 2423 C CA . VAL B 1 47 ? 14.297 -11.031 -20.688 1 98.31 47 VAL B CA 1
ATOM 2424 C C . VAL B 1 47 ? 15.75 -11.125 -20.234 1 98.31 47 VAL B C 1
ATOM 2426 O O . VAL B 1 47 ? 16.234 -12.195 -19.859 1 98.31 47 VAL B O 1
ATOM 2429 N N . PRO B 1 48 ? 16.469 -9.961 -20.297 1 98.06 48 PRO B N 1
ATOM 2430 C CA . PRO B 1 48 ? 17.797 -10.008 -19.703 1 98.06 48 PRO B CA 1
ATOM 2431 C C . PRO B 1 48 ? 17.797 -10.562 -18.281 1 98.06 48 PRO B C 1
ATOM 2433 O O . PRO B 1 48 ? 16.906 -10.258 -17.5 1 98.06 48 PRO B O 1
ATOM 2436 N N . THR B 1 49 ? 18.781 -11.359 -17.906 1 96.94 49 THR B N 1
ATOM 2437 C CA . THR B 1 49 ? 18.781 -12.102 -16.656 1 96.94 49 THR B CA 1
ATOM 2438 C C . THR B 1 49 ? 19.469 -11.305 -15.555 1 96.94 49 THR B C 1
ATOM 2440 O O . THR B 1 49 ? 20.328 -11.836 -14.844 1 96.94 49 THR B O 1
ATOM 2443 N N . ASP B 1 50 ? 19.203 -10.094 -15.453 1 94.62 50 ASP B N 1
ATOM 2444 C CA . ASP B 1 50 ? 19.719 -9.219 -14.406 1 94.62 50 ASP B CA 1
ATOM 2445 C C . ASP B 1 50 ? 18.641 -8.289 -13.867 1 94.62 50 ASP B C 1
ATOM 2447 O O . ASP B 1 50 ? 17.516 -8.289 -14.375 1 94.62 50 ASP B O 1
ATOM 2451 N N . GLU B 1 51 ? 19 -7.598 -12.875 1 94.31 51 GLU B N 1
ATOM 2452 C CA . GLU B 1 51 ? 18.016 -6.73 -12.211 1 94.31 51 GLU B CA 1
ATOM 2453 C C . GLU B 1 51 ? 17.578 -5.59 -13.125 1 94.31 51 GLU B C 1
ATOM 2455 O O . GLU B 1 51 ? 16.406 -5.223 -13.148 1 94.31 51 GLU B O 1
ATOM 2460 N N . LYS B 1 52 ? 18.516 -5.094 -13.875 1 94.56 52 LYS B N 1
ATOM 2461 C CA . LYS B 1 52 ? 18.219 -3.959 -14.742 1 94.56 52 LYS B CA 1
ATOM 2462 C C . LYS B 1 52 ? 17.203 -4.332 -15.812 1 94.56 52 LYS B C 1
ATOM 2464 O O . LYS B 1 52 ? 16.234 -3.602 -16.047 1 94.56 52 LYS B O 1
ATOM 2469 N N . GLY B 1 53 ? 17.453 -5.426 -16.469 1 95.69 53 GLY B N 1
ATOM 2470 C CA . GLY B 1 53 ? 16.516 -5.891 -17.469 1 95.69 53 GLY B CA 1
ATOM 2471 C C . GLY B 1 53 ? 15.156 -6.242 -16.906 1 95.69 53 GLY B C 1
ATOM 2472 O O . GLY B 1 53 ? 14.133 -5.973 -17.531 1 95.69 53 GLY B O 1
ATOM 2473 N N . THR B 1 54 ? 15.141 -6.859 -15.719 1 97 54 THR B N 1
ATOM 2474 C CA . THR B 1 54 ? 13.898 -7.219 -15.055 1 97 54 THR B CA 1
ATOM 2475 C C . THR B 1 54 ? 13.102 -5.973 -14.672 1 97 54 THR B C 1
ATOM 2477 O O . THR B 1 54 ? 11.891 -5.914 -14.891 1 97 54 THR B O 1
ATOM 2480 N N . GLU B 1 55 ? 13.828 -5.02 -14.188 1 95.5 55 GLU B N 1
ATOM 2481 C CA . GLU B 1 55 ? 13.188 -3.758 -13.812 1 95.5 55 GLU B CA 1
ATOM 2482 C C . GLU B 1 55 ? 12.602 -3.055 -15.031 1 95.5 55 GLU B C 1
ATOM 2484 O O . GLU B 1 55 ? 11.5 -2.516 -14.969 1 95.5 55 GLU B O 1
ATOM 2489 N N . ALA B 1 56 ? 13.367 -3.039 -16.094 1 95.12 56 ALA B N 1
ATOM 2490 C CA . ALA B 1 56 ? 12.883 -2.406 -17.312 1 95.12 56 ALA B CA 1
ATOM 2491 C C . ALA B 1 56 ? 11.57 -3.033 -17.781 1 95.12 56 ALA B C 1
ATOM 2493 O O . ALA B 1 56 ? 10.656 -2.326 -18.203 1 95.12 56 ALA B O 1
ATOM 2494 N N . LEU B 1 57 ? 11.5 -4.305 -17.688 1 96.69 57 LEU B N 1
ATOM 2495 C CA . LEU B 1 57 ? 10.273 -5.008 -18.047 1 96.69 57 LEU B CA 1
ATOM 2496 C C . LEU B 1 57 ? 9.133 -4.633 -17.109 1 96.69 57 LEU B C 1
ATOM 2498 O O . LEU B 1 57 ? 8.023 -4.344 -17.547 1 96.69 57 LEU B O 1
ATOM 2502 N N . ALA B 1 58 ? 9.422 -4.676 -15.828 1 96.81 58 ALA B N 1
ATOM 2503 C CA . ALA B 1 58 ? 8.406 -4.398 -14.812 1 96.81 58 ALA B CA 1
ATOM 2504 C C . ALA B 1 58 ? 7.805 -3.01 -15.008 1 96.81 58 ALA B C 1
ATOM 2506 O O . ALA B 1 58 ? 6.594 -2.824 -14.852 1 96.81 58 ALA B O 1
ATOM 2507 N N . LEU B 1 59 ? 8.625 -2.133 -15.398 1 94.25 59 LEU B N 1
ATOM 2508 C CA . LEU B 1 59 ? 8.18 -0.75 -15.539 1 94.25 59 LEU B CA 1
ATOM 2509 C C . LEU B 1 59 ? 7.293 -0.589 -16.766 1 94.25 59 LEU B C 1
ATOM 2511 O O . LEU B 1 59 ? 6.598 0.421 -16.906 1 94.25 59 LEU B O 1
ATOM 2515 N N . ARG B 1 60 ? 7.246 -1.58 -17.625 1 95.44 60 ARG B N 1
ATOM 2516 C CA . ARG B 1 60 ? 6.332 -1.562 -18.766 1 95.44 60 ARG B CA 1
ATOM 2517 C C . ARG B 1 60 ? 4.91 -1.907 -18.328 1 95.44 60 ARG B C 1
ATOM 2519 O O . ARG B 1 60 ? 3.975 -1.808 -19.125 1 95.44 60 ARG B O 1
ATOM 2526 N N . ILE B 1 61 ? 4.727 -2.332 -17.094 1 94.81 61 ILE B N 1
ATOM 2527 C CA . ILE B 1 61 ? 3.393 -2.479 -16.516 1 94.81 61 ILE B CA 1
ATOM 2528 C C . ILE B 1 61 ? 2.82 -1.104 -16.188 1 94.81 61 ILE B C 1
ATOM 2530 O O . ILE B 1 61 ? 1.609 -0.888 -16.281 1 94.81 61 ILE B O 1
ATOM 2534 N N . GLY B 1 62 ? 3.721 -0.247 -15.789 1 90.44 62 GLY B N 1
ATOM 2535 C CA . GLY B 1 62 ? 3.354 1.114 -15.43 1 90.44 62 GLY B CA 1
ATOM 2536 C C . GLY B 1 62 ? 3.65 1.45 -13.977 1 90.44 62 GLY B C 1
ATOM 2537 O O . GLY B 1 62 ? 3.73 0.557 -13.133 1 90.44 62 GLY B O 1
ATOM 2538 N N . GLY B 1 63 ? 3.855 2.736 -13.812 1 90.19 63 GLY B N 1
ATOM 2539 C CA . GLY B 1 63 ? 4.062 3.219 -12.453 1 90.19 63 GLY B CA 1
ATOM 2540 C C . GLY B 1 63 ? 5.477 3.002 -11.953 1 90.19 63 GLY B C 1
ATOM 2541 O O . GLY B 1 63 ? 6.445 3.352 -12.633 1 90.19 63 GLY B O 1
ATOM 2542 N N . HIS B 1 64 ? 5.539 2.502 -10.742 1 91.81 64 HIS B N 1
ATOM 2543 C CA . HIS B 1 64 ? 6.82 2.33 -10.07 1 91.81 64 HIS B CA 1
ATOM 2544 C C . HIS B 1 64 ? 6.871 1.012 -9.305 1 91.81 64 HIS B C 1
ATOM 2546 O O . HIS B 1 64 ? 5.832 0.413 -9.023 1 91.81 64 HIS B O 1
ATOM 2552 N N . LEU B 1 65 ? 8.117 0.597 -9.016 1 94.5 65 LEU B N 1
ATOM 2553 C CA . LEU B 1 65 ? 8.289 -0.586 -8.18 1 94.5 65 LEU B CA 1
ATOM 2554 C C . LEU B 1 65 ? 7.918 -0.287 -6.734 1 94.5 65 LEU B C 1
ATOM 2556 O O . LEU B 1 65 ? 8.117 0.831 -6.254 1 94.5 65 LEU B O 1
ATOM 2560 N N . ARG B 1 66 ? 7.402 -1.266 -6.133 1 94.69 66 ARG B N 1
ATOM 2561 C CA . ARG B 1 66 ? 7.023 -1.13 -4.73 1 94.69 66 ARG B CA 1
ATOM 2562 C C . ARG B 1 66 ? 8.188 -1.485 -3.811 1 94.69 66 ARG B C 1
ATOM 2564 O O . ARG B 1 66 ? 8.875 -2.484 -4.031 1 94.69 66 ARG B O 1
ATOM 2571 N N . SER B 1 67 ? 8.398 -0.584 -2.834 1 91.69 67 SER B N 1
ATOM 2572 C CA . SER B 1 67 ? 9.336 -0.918 -1.762 1 91.69 67 SER B CA 1
ATOM 2573 C C . SER B 1 67 ? 8.695 -1.867 -0.751 1 91.69 67 SER B C 1
ATOM 2575 O O . SER B 1 67 ? 7.523 -1.717 -0.403 1 91.69 67 SER B O 1
ATOM 2577 N N . THR B 1 68 ? 9.453 -2.834 -0.289 1 89.25 68 THR B N 1
ATOM 2578 C CA . THR B 1 68 ? 9.016 -3.795 0.714 1 89.25 68 THR B CA 1
ATOM 2579 C C . THR B 1 68 ? 10.133 -4.086 1.714 1 89.25 68 THR B C 1
ATOM 2581 O O . THR B 1 68 ? 11.203 -3.473 1.653 1 89.25 68 THR B O 1
ATOM 2584 N N . LEU B 1 69 ? 9.812 -4.969 2.646 1 85.62 69 LEU B N 1
ATOM 2585 C CA . LEU B 1 69 ? 10.828 -5.391 3.605 1 85.62 69 LEU B CA 1
ATOM 2586 C C . LEU B 1 69 ? 11.977 -6.098 2.9 1 85.62 69 LEU B C 1
ATOM 2588 O O . LEU B 1 69 ? 13.062 -6.242 3.467 1 85.62 69 LEU B O 1
ATOM 2592 N N . TYR B 1 70 ? 11.75 -6.43 1.666 1 83.06 70 TYR B N 1
ATOM 2593 C CA . TYR B 1 70 ? 12.758 -7.18 0.928 1 83.06 70 TYR B CA 1
ATOM 2594 C C . TYR B 1 70 ? 13.672 -6.242 0.146 1 83.06 70 TYR B C 1
ATOM 2596 O O . TYR B 1 70 ? 14.641 -6.684 -0.475 1 83.06 70 TYR B O 1
ATOM 2604 N N . GLY B 1 71 ? 13.289 -4.895 0.104 1 82.25 71 GLY B N 1
ATOM 2605 C CA . GLY B 1 71 ? 14.148 -3.918 -0.543 1 82.25 71 GLY B CA 1
ATOM 2606 C C . GLY B 1 71 ? 13.375 -2.807 -1.229 1 82.25 71 GLY B C 1
ATOM 2607 O O . GLY B 1 71 ? 12.148 -2.881 -1.359 1 82.25 71 GLY B O 1
ATOM 2608 N N . PRO B 1 72 ? 14.055 -1.773 -1.714 1 82.31 72 PRO B N 1
ATOM 2609 C CA . PRO B 1 72 ? 13.422 -0.599 -2.318 1 82.31 72 PRO B CA 1
ATOM 2610 C C . PRO B 1 72 ? 12.914 -0.864 -3.734 1 82.31 72 PRO B C 1
ATOM 2612 O O . PRO B 1 72 ? 12.406 0.047 -4.395 1 82.31 72 PRO B O 1
ATOM 2615 N N . GLY B 1 73 ? 12.805 -2.049 -4.082 1 86.12 73 GLY B N 1
ATOM 2616 C CA . GLY B 1 73 ? 12.344 -2.324 -5.434 1 86.12 73 GLY B CA 1
ATOM 2617 C C . GLY B 1 73 ? 12.586 -3.756 -5.867 1 86.12 73 GLY B C 1
ATOM 2618 O O . GLY B 1 73 ? 11.68 -4.586 -5.84 1 86.12 73 GLY B O 1
ATOM 2619 N N . MET B 1 74 ? 13.906 -3.961 -6.105 1 86.25 74 MET B N 1
ATOM 2620 C CA . MET B 1 74 ? 14.273 -5.277 -6.617 1 86.25 74 MET B CA 1
ATOM 2621 C C . MET B 1 74 ? 14.68 -6.207 -5.48 1 86.25 74 MET B C 1
ATOM 2623 O O . MET B 1 74 ? 15.18 -5.754 -4.449 1 86.25 74 MET B O 1
ATOM 2627 N N . TRP B 1 75 ? 14.414 -7.453 -5.645 1 84.94 75 TRP B N 1
ATOM 2628 C CA . TRP B 1 75 ? 14.938 -8.5 -4.77 1 84.94 75 TRP B CA 1
ATOM 2629 C C . TRP B 1 75 ? 15.57 -9.625 -5.578 1 84.94 75 TRP B C 1
ATOM 2631 O O . TRP B 1 75 ? 15.328 -9.742 -6.785 1 84.94 75 TRP B O 1
ATOM 2641 N N . ALA B 1 76 ? 16.484 -10.328 -4.977 1 81.88 76 ALA B N 1
ATOM 2642 C CA . ALA B 1 76 ? 17.094 -11.508 -5.582 1 81.88 76 ALA B CA 1
ATOM 2643 C C . ALA B 1 76 ? 17.172 -12.664 -4.582 1 81.88 76 ALA B C 1
ATOM 2645 O O . ALA B 1 76 ? 17.375 -12.445 -3.387 1 81.88 76 ALA B O 1
ATOM 2646 N N . THR B 1 77 ? 16.859 -13.797 -5.059 1 75.81 77 THR B N 1
ATOM 2647 C CA . THR B 1 77 ? 17.031 -14.984 -4.23 1 75.81 77 THR B CA 1
ATOM 2648 C C . THR B 1 77 ? 18.344 -15.695 -4.57 1 75.81 77 THR B C 1
ATOM 2650 O O . THR B 1 77 ? 18.859 -15.562 -5.684 1 75.81 77 THR B O 1
ATOM 2653 N N . SER B 1 78 ? 19.141 -16.016 -3.654 1 67.31 78 SER B N 1
ATOM 2654 C CA . SER B 1 78 ? 20.25 -16.938 -3.922 1 67.31 78 SER B CA 1
ATOM 2655 C C . SER B 1 78 ? 20.219 -18.125 -2.969 1 67.31 78 SER B C 1
ATOM 2657 O O . SER B 1 78 ? 20.359 -17.969 -1.757 1 67.31 78 SER B O 1
ATOM 2659 N N . ALA B 1 79 ? 19.406 -19.125 -3.178 1 56.06 79 ALA B N 1
ATOM 2660 C CA . ALA B 1 79 ? 19.547 -20.297 -2.334 1 56.06 79 ALA B CA 1
ATOM 2661 C C . ALA B 1 79 ? 20.844 -21.031 -2.617 1 56.06 79 ALA B C 1
ATOM 2663 O O . ALA B 1 79 ? 21.047 -21.562 -3.713 1 56.06 79 ALA B O 1
ATOM 2664 N N . GLU B 1 80 ? 21.953 -20.281 -2.332 1 49.78 80 GLU B N 1
ATOM 2665 C CA . GLU B 1 80 ? 23.078 -21.203 -2.334 1 49.78 80 GLU B CA 1
ATOM 2666 C C . GLU B 1 80 ? 22.938 -22.266 -1.248 1 49.78 80 GLU B C 1
ATOM 2668 O O . GLU B 1 80 ? 22.344 -22.016 -0.196 1 49.78 80 GLU B O 1
ATOM 2673 N N . ALA B 1 81 ? 22.875 -23.578 -1.608 1 42.22 81 ALA B N 1
ATOM 2674 C CA . ALA B 1 81 ? 22.906 -24.656 -0.636 1 42.22 81 ALA B CA 1
ATOM 2675 C C . ALA B 1 81 ? 23.641 -24.234 0.634 1 42.22 81 ALA B C 1
ATOM 2677 O O . ALA B 1 81 ? 23.734 -25 1.594 1 42.22 81 ALA B O 1
ATOM 2678 N N . SER B 1 82 ? 24.5 -23.234 0.632 1 38.91 82 SER B N 1
ATOM 2679 C CA . SER B 1 82 ? 25.297 -23.172 1.85 1 38.91 82 SER B CA 1
ATOM 2680 C C . SER B 1 82 ? 24.547 -22.438 2.967 1 38.91 82 SER B C 1
ATOM 2682 O O . SER B 1 82 ? 23.875 -21.453 2.719 1 38.91 82 SER B O 1
ATOM 2684 N N . ALA B 1 83 ? 24.281 -23.047 4.211 1 36.19 83 ALA B N 1
ATOM 2685 C CA . ALA B 1 83 ? 23.766 -22.75 5.539 1 36.19 83 ALA B CA 1
ATOM 2686 C C . ALA B 1 83 ? 23.938 -21.281 5.887 1 36.19 83 ALA B C 1
ATOM 2688 O O . ALA B 1 83 ? 23.406 -20.797 6.891 1 36.19 83 ALA B O 1
ATOM 2689 N N . GLY B 1 84 ? 24.906 -20.516 5.484 1 34.88 84 GLY B N 1
ATOM 2690 C CA . GLY B 1 84 ? 25.422 -19.406 6.273 1 34.88 84 GLY B CA 1
ATOM 2691 C C . GLY B 1 84 ? 24.766 -18.078 5.938 1 34.88 84 GLY B C 1
ATOM 2692 O O . GLY B 1 84 ? 25.172 -17.031 6.441 1 34.88 84 GLY B O 1
ATOM 2693 N N . GLU B 1 85 ? 24.344 -17.844 4.75 1 40.88 85 GLU B N 1
ATOM 2694 C CA . GLU B 1 85 ? 24.094 -16.438 4.531 1 40.88 85 GLU B CA 1
ATOM 2695 C C . GLU B 1 85 ? 22.828 -15.977 5.246 1 40.88 85 GLU B C 1
ATOM 2697 O O . GLU B 1 85 ? 21.875 -16.75 5.395 1 40.88 85 GLU B O 1
ATOM 2702 N N . GLU B 1 86 ? 22.875 -14.914 5.988 1 42.72 86 GLU B N 1
ATOM 2703 C CA . GLU B 1 86 ? 21.906 -14.188 6.793 1 42.72 86 GLU B CA 1
ATOM 2704 C C . GLU B 1 86 ? 20.594 -14.023 6.047 1 42.72 86 GLU B C 1
ATOM 2706 O O . GLU B 1 86 ? 20.438 -13.102 5.242 1 42.72 86 GLU B O 1
ATOM 2711 N N . GLY B 1 87 ? 20.109 -15.031 5.387 1 47.41 87 GLY B N 1
ATOM 2712 C CA . GLY B 1 87 ? 18.969 -14.945 4.484 1 47.41 87 GLY B CA 1
ATOM 2713 C C . GLY B 1 87 ? 17.656 -14.633 5.191 1 47.41 87 GLY B C 1
ATOM 2714 O O . GLY B 1 87 ? 17.562 -14.758 6.414 1 47.41 87 GLY B O 1
ATOM 2715 N N . PHE B 1 88 ? 16.812 -13.945 4.574 1 54.97 88 PHE B N 1
ATOM 2716 C CA . PHE B 1 88 ? 15.461 -13.711 5.09 1 54.97 88 PHE B CA 1
ATOM 2717 C C . PHE B 1 88 ? 14.836 -15.008 5.586 1 54.97 88 PHE B C 1
ATOM 2719 O O . PHE B 1 88 ? 15.117 -16.078 5.055 1 54.97 88 PHE B O 1
ATOM 2726 N N . ARG B 1 89 ? 14.172 -14.93 6.688 1 55.16 89 ARG B N 1
ATOM 2727 C CA . ARG B 1 89 ? 13.461 -16.078 7.266 1 55.16 89 ARG B CA 1
ATOM 2728 C C . ARG B 1 89 ? 12.32 -16.516 6.363 1 55.16 89 ARG B C 1
ATOM 2730 O O . ARG B 1 89 ? 11.438 -17.266 6.797 1 55.16 89 ARG B O 1
ATOM 2737 N N . ASP B 1 90 ? 12.531 -16.141 5.066 1 67.81 90 ASP B N 1
ATOM 2738 C CA . ASP B 1 90 ? 11.469 -16.438 4.113 1 67.81 90 ASP B CA 1
ATOM 2739 C C . ASP B 1 90 ? 11.742 -17.75 3.387 1 67.81 90 ASP B C 1
ATOM 2741 O O . ASP B 1 90 ? 12.859 -17.984 2.908 1 67.81 90 ASP B O 1
ATOM 2745 N N . SER B 1 91 ? 10.727 -18.641 3.404 1 66.38 91 SER B N 1
ATOM 2746 C CA . SER B 1 91 ? 10.797 -19.969 2.822 1 66.38 91 SER B CA 1
ATOM 2747 C C . SER B 1 91 ? 11.25 -19.922 1.368 1 66.38 91 SER B C 1
ATOM 2749 O O . SER B 1 91 ? 11.758 -20.906 0.835 1 66.38 91 SER B O 1
ATOM 2751 N N . ALA B 1 92 ? 11.156 -18.812 0.797 1 67.69 92 ALA B N 1
ATOM 2752 C CA . ALA B 1 92 ? 11.523 -18.641 -0.605 1 67.69 92 ALA B CA 1
ATOM 2753 C C . ALA B 1 92 ? 13.031 -18.734 -0.798 1 67.69 92 ALA B C 1
ATOM 2755 O O . ALA B 1 92 ? 13.508 -18.969 -1.915 1 67.69 92 ALA B O 1
ATOM 2756 N N . TYR B 1 93 ? 13.758 -18.859 0.233 1 71 93 TYR B N 1
ATOM 2757 C CA . TYR B 1 93 ? 15.211 -18.828 0.136 1 71 93 TYR B CA 1
ATOM 2758 C C . TYR B 1 93 ? 15.805 -20.203 0.464 1 71 93 TYR B C 1
ATOM 2760 O O . TYR B 1 93 ? 17.016 -20.328 0.659 1 71 93 TYR B O 1
ATOM 2768 N N . SER B 1 94 ? 14.93 -21.156 0.468 1 72.81 94 SER B N 1
ATOM 2769 C CA . SER B 1 94 ? 15.359 -22.531 0.697 1 72.81 94 SER B CA 1
ATOM 2770 C C . SER B 1 94 ? 15.164 -23.391 -0.553 1 72.81 94 SER B C 1
ATOM 2772 O O . SER B 1 94 ? 14.672 -22.906 -1.573 1 72.81 94 SER B O 1
ATOM 2774 N N . ASN B 1 95 ? 15.562 -24.594 -0.487 1 81.81 95 ASN B N 1
ATOM 2775 C CA . ASN B 1 95 ? 15.375 -25.516 -1.611 1 81.81 95 ASN B CA 1
ATOM 2776 C C . ASN B 1 95 ? 14.141 -26.391 -1.421 1 81.81 95 ASN B C 1
ATOM 2778 O O . ASN B 1 95 ? 13.859 -27.25 -2.246 1 81.81 95 ASN B O 1
ATOM 2782 N N . ASP B 1 96 ? 13.406 -26.062 -0.424 1 85.62 96 ASP B N 1
ATOM 2783 C CA . ASP B 1 96 ? 12.18 -26.812 -0.157 1 85.62 96 ASP B CA 1
ATOM 2784 C C . ASP B 1 96 ? 11.047 -26.344 -1.071 1 85.62 96 ASP B C 1
ATOM 2786 O O . ASP B 1 96 ? 11.078 -25.234 -1.589 1 85.62 96 ASP B O 1
ATOM 2790 N N . GLY B 1 97 ? 10.188 -27.25 -1.236 1 90.56 97 GLY B N 1
ATOM 2791 C CA . GLY B 1 97 ? 8.977 -26.859 -1.941 1 90.56 97 GLY B CA 1
ATOM 2792 C C . GLY B 1 97 ? 8.195 -25.781 -1.223 1 90.56 97 GLY B C 1
ATOM 2793 O O . GLY B 1 97 ? 8.188 -25.734 0.009 1 90.56 97 GLY B O 1
ATOM 2794 N N . LEU B 1 98 ? 7.633 -24.938 -1.979 1 92.44 98 LEU B N 1
ATOM 2795 C CA . LEU B 1 98 ? 6.727 -23.922 -1.471 1 92.44 98 LEU B CA 1
ATOM 2796 C C . LEU B 1 98 ? 5.305 -24.156 -1.972 1 92.44 98 LEU B C 1
ATOM 2798 O O . LEU B 1 98 ? 5.078 -24.266 -3.18 1 92.44 98 LEU B O 1
ATOM 2802 N N . ALA B 1 99 ? 4.426 -24.266 -1.041 1 95.75 99 ALA B N 1
ATOM 2803 C CA . ALA B 1 99 ? 3.025 -24.484 -1.399 1 95.75 99 ALA B CA 1
ATOM 2804 C C . ALA B 1 99 ? 2.436 -23.25 -2.08 1 95.75 99 ALA B C 1
ATOM 2806 O O . ALA B 1 99 ? 2.973 -22.141 -1.954 1 95.75 99 ALA B O 1
ATOM 2807 N N . LEU B 1 100 ? 1.378 -23.453 -2.803 1 98.31 100 LEU B N 1
ATOM 2808 C CA . LEU B 1 100 ? 0.663 -22.391 -3.49 1 98.31 100 LEU B CA 1
ATOM 2809 C C . LEU B 1 100 ? 0.191 -21.328 -2.504 1 98.31 100 LEU B C 1
ATOM 2811 O O . LEU B 1 100 ? -0.436 -21.656 -1.492 1 98.31 100 LEU B O 1
ATOM 2815 N N . HIS B 1 101 ? 0.517 -20.062 -2.793 1 98.5 101 HIS B N 1
ATOM 2816 C CA . HIS B 1 101 ? 0.212 -18.969 -1.889 1 98.5 101 HIS B CA 1
ATOM 2817 C C . HIS B 1 101 ? 0.22 -17.625 -2.625 1 98.5 101 HIS B C 1
ATOM 2819 O O . HIS B 1 101 ? 0.639 -17.562 -3.781 1 98.5 101 HIS B O 1
ATOM 2825 N N . THR B 1 102 ? -0.341 -16.594 -2.047 1 98.38 102 THR B N 1
ATOM 2826 C CA . THR B 1 102 ? -0.128 -15.203 -2.43 1 98.38 102 THR B CA 1
ATOM 2827 C C . THR B 1 102 ? 0.874 -14.531 -1.495 1 98.38 102 THR B C 1
ATOM 2829 O O . THR B 1 102 ? 1.12 -15.016 -0.389 1 98.38 102 THR B O 1
ATOM 2832 N N . ASP B 1 103 ? 1.478 -13.508 -2.01 1 97.19 103 ASP B N 1
ATOM 2833 C CA . ASP B 1 103 ? 2.578 -12.906 -1.264 1 97.19 103 ASP B CA 1
ATOM 2834 C C . ASP B 1 103 ? 2.084 -11.766 -0.383 1 97.19 103 ASP B C 1
ATOM 2836 O O . ASP B 1 103 ? 1.15 -11.047 -0.751 1 97.19 103 ASP B O 1
ATOM 2840 N N . CYS B 1 104 ? 2.689 -11.586 0.75 1 96.69 104 CYS B N 1
ATOM 2841 C CA . CYS B 1 104 ? 2.625 -10.422 1.628 1 96.69 104 CYS B CA 1
ATOM 2842 C C . CYS B 1 104 ? 1.204 -10.203 2.131 1 96.69 104 CYS B C 1
ATOM 2844 O O . CYS B 1 104 ? 0.741 -9.062 2.205 1 96.69 104 CYS B O 1
ATOM 2846 N N . GLY B 1 105 ? 0.556 -11.305 2.463 1 97.06 105 GLY B N 1
ATOM 2847 C CA . GLY B 1 105 ? -0.771 -11.195 3.047 1 97.06 105 GLY B CA 1
ATOM 2848 C C . GLY B 1 105 ? -0.779 -10.484 4.387 1 97.06 105 GLY B C 1
ATOM 2849 O O . GLY B 1 105 ? -1.841 -10.125 4.898 1 97.06 105 GLY B O 1
ATOM 2850 N N . TYR B 1 106 ? 0.408 -10.227 4.922 1 97 106 TYR B N 1
ATOM 2851 C CA . TYR B 1 106 ? 0.569 -9.602 6.23 1 97 106 TYR B CA 1
ATOM 2852 C C . TYR B 1 106 ? 0.613 -8.086 6.109 1 97 106 TYR B C 1
ATOM 2854 O O . TYR B 1 106 ? 0.841 -7.383 7.098 1 97 106 TYR B O 1
ATOM 2862 N N . LEU B 1 107 ? 0.4 -7.562 4.977 1 97.19 107 LEU B N 1
ATOM 2863 C CA . LEU B 1 107 ? 0.262 -6.129 4.75 1 97.19 107 LEU B CA 1
ATOM 2864 C C . LEU B 1 107 ? -1.201 -5.75 4.547 1 97.19 107 LEU B C 1
ATOM 2866 O O . LEU B 1 107 ? -1.99 -6.551 4.039 1 97.19 107 LEU B O 1
ATOM 2870 N N . ALA B 1 108 ? -1.543 -4.52 4.922 1 96.25 108 ALA B N 1
ATOM 2871 C CA . ALA B 1 108 ? -2.908 -4.039 4.719 1 96.25 108 ALA B CA 1
ATOM 2872 C C . ALA B 1 108 ? -3.291 -4.086 3.242 1 96.25 108 ALA B C 1
ATOM 2874 O O . ALA B 1 108 ? -4.391 -4.52 2.893 1 96.25 108 ALA B O 1
ATOM 2875 N N . ASP B 1 109 ? -2.369 -3.674 2.432 1 96.69 109 ASP B N 1
ATOM 2876 C CA . ASP B 1 109 ? -2.488 -3.748 0.978 1 96.69 109 ASP B CA 1
ATOM 2877 C C . ASP B 1 109 ? -1.368 -4.594 0.378 1 96.69 109 ASP B C 1
ATOM 2879 O O . ASP B 1 109 ? -0.292 -4.078 0.064 1 96.69 109 ASP B O 1
ATOM 2883 N N . PRO B 1 110 ? -1.61 -5.84 0.188 1 97.69 110 PRO B N 1
ATOM 2884 C CA . PRO B 1 110 ? -0.566 -6.652 -0.441 1 97.69 110 PRO B CA 1
ATOM 2885 C C . PRO B 1 110 ? -0.199 -6.164 -1.84 1 97.69 110 PRO B C 1
ATOM 2887 O O . PRO B 1 110 ? -1.054 -5.633 -2.555 1 97.69 110 PRO B O 1
ATOM 2890 N N . PRO B 1 111 ? 1.076 -6.352 -2.219 1 97.56 111 PRO B N 1
ATOM 2891 C CA . PRO B 1 111 ? 1.424 -5.98 -3.594 1 97.56 111 PRO B CA 1
ATOM 2892 C C . PRO B 1 111 ? 0.503 -6.625 -4.629 1 97.56 111 PRO B C 1
ATOM 2894 O O . PRO B 1 111 ? 0.092 -7.777 -4.465 1 97.56 111 PRO B O 1
ATOM 2897 N N . GLY B 1 112 ? 0.268 -5.875 -5.668 1 98.25 112 GLY B N 1
ATOM 2898 C CA . GLY B 1 112 ? -0.683 -6.34 -6.668 1 98.25 112 GLY B CA 1
ATOM 2899 C C . GLY B 1 112 ? -0.052 -7.227 -7.723 1 98.25 112 GLY B C 1
ATOM 2900 O O . GLY B 1 112 ? -0.713 -8.109 -8.273 1 98.25 112 GLY B O 1
ATOM 2901 N N . ILE B 1 113 ? 1.244 -6.938 -7.992 1 98.5 113 ILE B N 1
ATOM 2902 C CA . ILE B 1 113 ? 1.946 -7.645 -9.055 1 98.5 113 ILE B CA 1
ATOM 2903 C C . ILE B 1 113 ? 3.256 -8.219 -8.516 1 98.5 113 ILE B C 1
ATOM 2905 O O . ILE B 1 113 ? 3.979 -7.543 -7.781 1 98.5 113 ILE B O 1
ATOM 2909 N N . GLN B 1 114 ? 3.512 -9.422 -8.852 1 98.06 114 GLN B N 1
ATOM 2910 C CA . GLN B 1 114 ? 4.781 -10.086 -8.57 1 98.06 114 GLN B CA 1
ATOM 2911 C C . GLN B 1 114 ? 5.488 -10.492 -9.859 1 98.06 114 GLN B C 1
ATOM 2913 O O . GLN B 1 114 ? 4.879 -11.102 -10.742 1 98.06 114 GLN B O 1
ATOM 2918 N N . VAL B 1 115 ? 6.734 -10.109 -9.961 1 98.12 115 VAL B N 1
ATOM 2919 C CA . VAL B 1 115 ? 7.543 -10.422 -11.141 1 98.12 115 VAL B CA 1
ATOM 2920 C C . VAL B 1 115 ? 8.656 -11.391 -10.758 1 98.12 115 VAL B C 1
ATOM 2922 O O . VAL B 1 115 ? 9.406 -11.148 -9.805 1 98.12 115 VAL B O 1
ATOM 2925 N N . PHE B 1 116 ? 8.742 -12.5 -11.484 1 97.31 116 PHE B N 1
ATOM 2926 C CA . PHE B 1 116 ? 9.805 -13.492 -11.336 1 97.31 116 PHE B CA 1
ATOM 2927 C C . PHE B 1 116 ? 10.594 -13.633 -12.633 1 97.31 116 PHE B C 1
ATOM 2929 O O . PHE B 1 116 ? 10.047 -14.008 -13.664 1 97.31 116 PHE B O 1
ATOM 2936 N N . ASN B 1 117 ? 11.859 -13.344 -12.57 1 98.06 117 ASN B N 1
ATOM 2937 C CA . ASN B 1 117 ? 12.75 -13.594 -13.695 1 98.06 117 ASN B CA 1
ATOM 2938 C C . ASN B 1 117 ? 13.766 -14.688 -13.367 1 98.06 117 ASN B C 1
ATOM 2940 O O . ASN B 1 117 ? 14.539 -14.555 -12.414 1 98.06 117 ASN B O 1
ATOM 2944 N N . CYS B 1 118 ? 13.75 -15.734 -14.133 1 97.38 118 CYS B N 1
ATOM 2945 C CA . CYS B 1 118 ? 14.68 -16.828 -13.891 1 97.38 118 CYS B CA 1
ATOM 2946 C C . CYS B 1 118 ? 16.078 -16.469 -14.375 1 97.38 118 CYS B C 1
ATOM 2948 O O . CYS B 1 118 ? 16.281 -16.188 -15.555 1 97.38 118 CYS B O 1
ATOM 2950 N N . VAL B 1 119 ? 16.984 -16.516 -13.492 1 96.19 119 VAL B N 1
ATOM 2951 C CA . VAL B 1 119 ? 18.375 -16.203 -13.812 1 96.19 119 VAL B CA 1
ATOM 2952 C C . VAL B 1 119 ? 19.172 -17.5 -13.93 1 96.19 119 VAL B C 1
ATOM 2954 O O . VAL B 1 119 ? 19.938 -17.672 -14.883 1 96.19 119 VAL B O 1
ATOM 2957 N N . VAL B 1 120 ? 18.984 -18.406 -12.945 1 94 120 VAL B N 1
ATOM 2958 C CA . VAL B 1 120 ? 19.609 -19.719 -12.945 1 94 120 VAL B CA 1
ATOM 2959 C C . VAL B 1 120 ? 18.547 -20.797 -12.711 1 94 120 VAL B C 1
ATOM 2961 O O . VAL B 1 120 ? 17.844 -20.766 -11.695 1 94 120 VAL B O 1
ATOM 2964 N N . ARG B 1 121 ? 18.469 -21.672 -13.602 1 93.44 121 ARG B N 1
ATOM 2965 C CA . ARG B 1 121 ? 17.562 -22.797 -13.477 1 93.44 121 ARG B CA 1
ATOM 2966 C C . ARG B 1 121 ? 18.141 -23.875 -12.578 1 93.44 121 ARG B C 1
ATOM 2968 O O . ARG B 1 121 ? 19.344 -24.172 -12.648 1 93.44 121 ARG B O 1
ATOM 2975 N N . ALA B 1 122 ? 17.281 -24.469 -11.82 1 90.12 122 ALA B N 1
ATOM 2976 C CA . ALA B 1 122 ? 17.75 -25.578 -10.984 1 90.12 122 ALA B CA 1
ATOM 2977 C C . ALA B 1 122 ? 18.172 -26.766 -11.836 1 90.12 122 ALA B C 1
ATOM 2979 O O . ALA B 1 122 ? 17.578 -27.031 -12.891 1 90.12 122 ALA B O 1
ATOM 2980 N N . GLN B 1 123 ? 19.109 -27.516 -11.242 1 90.19 123 GLN B N 1
ATOM 2981 C CA . GLN B 1 123 ? 19.562 -28.703 -11.953 1 90.19 123 GLN B CA 1
ATOM 2982 C C . GLN B 1 123 ? 18.5 -29.797 -11.953 1 90.19 123 GLN B C 1
ATOM 2984 O O . GLN B 1 123 ? 18.297 -30.469 -12.961 1 90.19 123 GLN B O 1
ATOM 2989 N N . GLU B 1 124 ? 17.922 -29.938 -10.789 1 91.75 124 GLU B N 1
ATOM 2990 C CA . GLU B 1 124 ? 16.828 -30.906 -10.617 1 91.75 124 GLU B CA 1
ATOM 2991 C C . GLU B 1 124 ? 15.672 -30.297 -9.828 1 91.75 124 GLU B C 1
ATOM 2993 O O . GLU B 1 124 ? 15.891 -29.656 -8.797 1 91.75 124 GLU B O 1
ATOM 2998 N N . GLY B 1 125 ? 14.453 -30.594 -10.438 1 93 125 GLY B N 1
ATOM 2999 C CA . GLY B 1 125 ? 13.305 -30.031 -9.75 1 93 125 GLY B CA 1
ATOM 3000 C C . GLY B 1 125 ? 13.156 -28.531 -9.977 1 93 125 GLY B C 1
ATOM 3001 O O . GLY B 1 125 ? 13.539 -28.016 -11.023 1 93 125 GLY B O 1
ATOM 3002 N N . GLY B 1 126 ? 12.406 -27.875 -9.102 1 92.38 126 GLY B N 1
ATOM 3003 C CA . GLY B 1 126 ? 12.328 -26.438 -9.062 1 92.38 126 GLY B CA 1
ATOM 3004 C C . GLY B 1 126 ? 11.266 -25.859 -9.984 1 92.38 126 GLY B C 1
ATOM 3005 O O . GLY B 1 126 ? 11.266 -24.672 -10.289 1 92.38 126 GLY B O 1
ATOM 3006 N N . ALA B 1 127 ? 10.414 -26.734 -10.383 1 95.94 127 ALA B N 1
ATOM 3007 C CA . ALA B 1 127 ? 9.328 -26.234 -11.227 1 95.94 127 ALA B CA 1
ATOM 3008 C C . ALA B 1 127 ? 8.469 -25.219 -10.469 1 95.94 127 ALA B C 1
ATOM 3010 O O . ALA B 1 127 ? 8.195 -25.406 -9.273 1 95.94 127 ALA B O 1
ATOM 3011 N N . SER B 1 128 ? 8.102 -24.172 -11.195 1 96.75 128 SER B N 1
ATOM 3012 C CA . SER B 1 128 ? 7.113 -23.234 -10.664 1 96.75 128 SER B CA 1
ATOM 3013 C C . SER B 1 128 ? 5.695 -23.75 -10.883 1 96.75 128 SER B C 1
ATOM 3015 O O . SER B 1 128 ? 5.383 -24.297 -11.938 1 96.75 128 SER B O 1
ATOM 3017 N N . ILE B 1 129 ? 4.879 -23.547 -9.938 1 98 129 ILE B N 1
ATOM 3018 C CA . ILE B 1 129 ? 3.482 -23.938 -10.07 1 98 129 ILE B CA 1
ATOM 3019 C C . ILE B 1 129 ? 2.574 -22.734 -9.82 1 98 129 ILE B C 1
ATOM 3021 O O . ILE B 1 129 ? 2.92 -21.844 -9.039 1 98 129 ILE B O 1
ATOM 3025 N N . TYR B 1 130 ? 1.428 -22.703 -10.516 1 98.31 130 TYR B N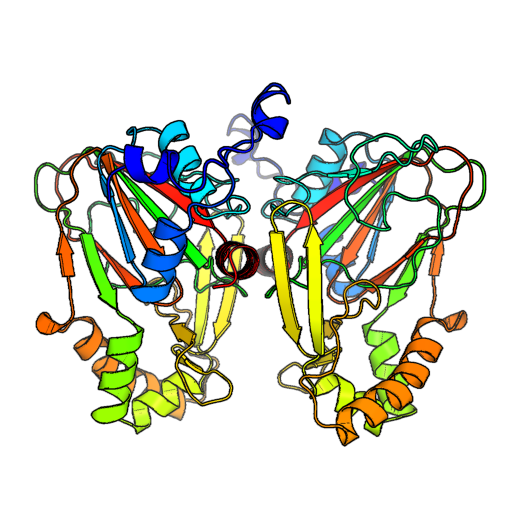 1
ATOM 3026 C CA . TYR B 1 130 ? 0.476 -21.609 -10.445 1 98.31 130 TYR B CA 1
ATOM 3027 C C . TYR B 1 130 ? -0.958 -22.125 -10.445 1 98.31 130 TYR B C 1
ATOM 3029 O O . TYR B 1 130 ? -1.262 -23.125 -11.094 1 98.31 130 TYR B O 1
ATOM 3037 N N . VAL B 1 131 ? -1.823 -21.438 -9.781 1 98.62 131 VAL B N 1
ATOM 3038 C CA . VAL B 1 131 ? -3.248 -21.75 -9.859 1 98.62 131 VAL B CA 1
ATOM 3039 C C . VAL B 1 131 ? -4.055 -20.438 -9.836 1 98.62 131 VAL B C 1
ATOM 3041 O O . VAL B 1 131 ? -3.715 -19.516 -9.109 1 98.62 131 VAL B O 1
ATOM 3044 N N . ASP B 1 132 ? -5.121 -20.375 -10.68 1 98.62 132 ASP B N 1
ATOM 3045 C CA . ASP B 1 132 ? -6.023 -19.219 -10.703 1 98.62 132 ASP B CA 1
ATOM 3046 C C . ASP B 1 132 ? -6.93 -19.219 -9.477 1 98.62 132 ASP B C 1
ATOM 3048 O O . ASP B 1 132 ? -7.883 -20 -9.398 1 98.62 132 ASP B O 1
ATOM 3052 N N . GLY B 1 133 ? -6.664 -18.312 -8.617 1 98.75 133 GLY B N 1
ATOM 3053 C CA . GLY B 1 133 ? -7.414 -18.219 -7.371 1 98.75 133 GLY B CA 1
ATOM 3054 C C . GLY B 1 133 ? -8.883 -17.922 -7.578 1 98.75 133 GLY B C 1
ATOM 3055 O O . GLY B 1 133 ? -9.727 -18.297 -6.762 1 98.75 133 GLY B O 1
ATOM 3056 N N . PHE B 1 134 ? -9.219 -17.203 -8.633 1 98.62 134 PHE B N 1
ATOM 3057 C CA . PHE B 1 134 ? -10.625 -16.938 -8.93 1 98.62 134 PHE B CA 1
ATOM 3058 C C . PHE B 1 134 ? -11.352 -18.203 -9.336 1 98.62 134 PHE B C 1
ATOM 3060 O O . PHE B 1 134 ? -12.492 -18.438 -8.938 1 98.62 134 PHE B O 1
ATOM 3067 N N . ALA B 1 135 ? -10.688 -19.062 -10.062 1 98.44 135 ALA B N 1
ATOM 3068 C CA . ALA B 1 135 ? -11.266 -20.344 -10.414 1 98.44 135 ALA B CA 1
ATOM 3069 C C . ALA B 1 135 ? -11.445 -21.219 -9.172 1 98.44 135 ALA B C 1
ATOM 3071 O O . ALA B 1 135 ? -12.438 -21.938 -9.047 1 98.44 135 ALA B O 1
ATOM 3072 N N . VAL B 1 136 ? -10.484 -21.188 -8.312 1 98.81 136 VAL B N 1
ATOM 3073 C CA . VAL B 1 136 ? -10.562 -21.922 -7.047 1 98.81 136 VAL B CA 1
ATOM 3074 C C . VAL B 1 136 ? -11.781 -21.453 -6.258 1 98.81 136 VAL B C 1
ATOM 3076 O O . VAL B 1 136 ? -12.555 -22.281 -5.762 1 98.81 136 VAL B O 1
ATOM 3079 N N . ALA B 1 137 ? -11.945 -20.156 -6.152 1 98.81 137 ALA B N 1
ATOM 3080 C CA . ALA B 1 137 ? -13.078 -19.578 -5.43 1 98.81 137 ALA B CA 1
ATOM 3081 C C . ALA B 1 137 ? -14.406 -20.031 -6.039 1 98.81 137 ALA B C 1
ATOM 3083 O O . ALA B 1 137 ? -15.336 -20.406 -5.316 1 98.81 137 ALA B O 1
ATOM 3084 N N . ASP B 1 138 ? -14.469 -20 -7.336 1 98.31 138 ASP B N 1
ATOM 3085 C CA . ASP B 1 138 ? -15.688 -20.422 -8.031 1 98.31 138 ASP B CA 1
ATOM 3086 C C . ASP B 1 138 ? -16 -21.891 -7.754 1 98.31 138 ASP B C 1
ATOM 3088 O O . ASP B 1 138 ? -17.156 -22.25 -7.496 1 98.31 138 ASP B O 1
ATOM 3092 N N . ARG B 1 139 ? -15.023 -22.688 -7.809 1 98.62 139 ARG B N 1
ATOM 3093 C CA . ARG B 1 139 ? -15.203 -24.109 -7.539 1 98.62 139 ARG B CA 1
ATOM 3094 C C . ARG B 1 139 ? -15.656 -24.328 -6.098 1 98.62 139 ARG B C 1
ATOM 3096 O O . ARG B 1 139 ? -16.531 -25.156 -5.84 1 98.62 139 ARG B O 1
ATOM 3103 N N . LEU B 1 140 ? -15.047 -23.609 -5.172 1 98.81 140 LEU B N 1
ATOM 3104 C CA . LEU B 1 140 ? -15.445 -23.75 -3.775 1 98.81 140 LEU B CA 1
ATOM 3105 C C . LEU B 1 140 ? -16.891 -23.312 -3.578 1 98.81 140 LEU B C 1
ATOM 3107 O O . LEU B 1 140 ? -17.656 -23.953 -2.861 1 98.81 140 LEU B O 1
ATOM 3111 N N . ARG B 1 141 ? -17.219 -22.188 -4.199 1 98.38 141 ARG B N 1
ATOM 3112 C CA . ARG B 1 141 ? -18.578 -21.672 -4.125 1 98.38 141 ARG B CA 1
ATOM 3113 C C . ARG B 1 141 ? -19.578 -22.719 -4.602 1 98.38 141 ARG B C 1
ATOM 3115 O O . ARG B 1 141 ? -20.656 -22.859 -4.012 1 98.38 141 ARG B O 1
ATOM 3122 N N . ALA B 1 142 ? -19.297 -23.469 -5.574 1 98.19 142 ALA B N 1
ATOM 3123 C CA . ALA B 1 142 ? -20.172 -24.469 -6.176 1 98.19 142 ALA B CA 1
ATOM 3124 C C . ALA B 1 142 ? -20.219 -25.734 -5.332 1 98.19 142 ALA B C 1
ATOM 3126 O O . ALA B 1 142 ? -21.281 -26.344 -5.168 1 98.19 142 ALA B O 1
ATOM 3127 N N . THR B 1 143 ? -19.141 -26.156 -4.727 1 98.19 143 THR B N 1
ATOM 3128 C CA . THR B 1 143 ? -19.047 -27.484 -4.121 1 98.19 143 THR B CA 1
ATOM 3129 C C . THR B 1 143 ? -19.266 -27.406 -2.611 1 98.19 143 THR B C 1
ATOM 3131 O O . THR B 1 143 ? -19.672 -28.391 -1.986 1 98.19 143 THR B O 1
ATOM 3134 N N . ASN B 1 144 ? -18.875 -26.297 -2.002 1 98.38 144 ASN B N 1
ATOM 3135 C CA . ASN B 1 144 ? -19.047 -26.047 -0.573 1 98.38 144 ASN B CA 1
ATOM 3136 C C . ASN B 1 144 ? -19.391 -24.594 -0.286 1 98.38 144 ASN B C 1
ATOM 3138 O O . ASN B 1 144 ? -18.562 -23.844 0.239 1 98.38 144 ASN B O 1
ATOM 3142 N N . PRO B 1 145 ? -20.625 -24.234 -0.531 1 98.38 145 PRO B N 1
ATOM 3143 C CA . PRO B 1 145 ? -21.031 -22.828 -0.411 1 98.38 145 PRO B CA 1
ATOM 3144 C C . PRO B 1 145 ? -20.828 -22.281 0.998 1 98.38 145 PRO B C 1
ATOM 3146 O O . PRO B 1 145 ? -20.562 -21.094 1.163 1 98.38 145 PRO B O 1
ATOM 3149 N N . GLU B 1 146 ? -20.906 -23.062 1.994 1 98.44 146 GLU B N 1
ATOM 3150 C CA . GLU B 1 146 ? -20.703 -22.609 3.365 1 98.44 146 GLU B CA 1
ATOM 3151 C C . GLU B 1 146 ? -19.25 -22.219 3.605 1 98.44 146 GLU B C 1
ATOM 3153 O O . GLU B 1 146 ? -18.969 -21.203 4.254 1 98.44 146 GLU B O 1
ATOM 3158 N N . ALA B 1 147 ? -18.328 -23 3.037 1 98.69 147 ALA B N 1
ATOM 3159 C CA . ALA B 1 147 ? -16.922 -22.672 3.154 1 98.69 147 ALA B CA 1
ATOM 3160 C C . ALA B 1 147 ? -16.578 -21.375 2.436 1 98.69 147 ALA B C 1
ATOM 3162 O O . ALA B 1 147 ? -15.844 -20.547 2.959 1 98.69 147 ALA B O 1
ATOM 3163 N N . PHE B 1 148 ? -17.219 -21.25 1.25 1 98.81 148 PHE B N 1
ATOM 3164 C CA . PHE B 1 148 ? -17.016 -20.016 0.49 1 98.81 148 PHE B CA 1
ATOM 3165 C C . PHE B 1 148 ? -17.5 -18.797 1.274 1 98.81 148 PHE B C 1
ATOM 3167 O O . PHE B 1 148 ? -16.781 -17.797 1.365 1 98.81 148 PHE B O 1
ATOM 3174 N N . GLU B 1 149 ? -18.594 -18.938 1.867 1 98.56 149 GLU B N 1
ATOM 3175 C CA . GLU B 1 149 ? -19.156 -17.844 2.654 1 98.56 149 GLU B CA 1
ATOM 3176 C C . GLU B 1 149 ? -18.281 -17.531 3.869 1 98.56 149 GLU B C 1
ATOM 3178 O O . GLU B 1 149 ? -18.016 -16.375 4.172 1 98.56 149 GLU B O 1
ATOM 3183 N N . PHE B 1 150 ? -17.875 -18.578 4.508 1 98.44 150 PHE B N 1
ATOM 3184 C CA . PHE B 1 150 ? -17.016 -18.406 5.676 1 98.44 150 PHE B CA 1
ATOM 3185 C C . PHE B 1 150 ? -15.758 -17.625 5.316 1 98.44 150 PHE B C 1
ATOM 3187 O O . PHE B 1 150 ? -15.43 -16.641 5.98 1 98.44 150 PHE B O 1
ATOM 3194 N N . PHE B 1 151 ? -15.062 -17.969 4.156 1 98.56 151 PHE B N 1
ATOM 3195 C CA . PHE B 1 151 ? -13.781 -17.391 3.773 1 98.56 151 PHE B CA 1
ATOM 3196 C C . PHE B 1 151 ? -13.984 -16.047 3.102 1 98.56 151 PHE B C 1
ATOM 3198 O O . PHE B 1 151 ? -13.016 -15.32 2.842 1 98.56 151 PHE B O 1
ATOM 3205 N N . SER B 1 152 ? -15.25 -15.672 2.799 1 98.38 152 SER B N 1
ATOM 3206 C CA . SER B 1 152 ? -15.539 -14.359 2.238 1 98.38 152 SER B CA 1
ATOM 3207 C C . SER B 1 152 ? -15.945 -13.375 3.326 1 98.38 152 SER B C 1
ATOM 3209 O O . SER B 1 152 ? -15.938 -12.156 3.105 1 98.38 152 SER B O 1
ATOM 3211 N N . ARG B 1 153 ? -16.203 -13.914 4.484 1 96 153 ARG B N 1
ATOM 3212 C CA . ARG B 1 153 ? -16.75 -13.039 5.523 1 96 153 ARG B CA 1
ATOM 3213 C C . ARG B 1 153 ? -15.789 -12.953 6.711 1 96 153 ARG B C 1
ATOM 3215 O O . ARG B 1 153 ? -15.719 -11.914 7.375 1 96 153 ARG B O 1
ATOM 3222 N N . THR B 1 154 ? -15.172 -14 6.957 1 96 154 THR B N 1
ATOM 3223 C CA . THR B 1 154 ? -14.32 -14.062 8.141 1 96 154 THR B CA 1
ATOM 3224 C C . THR B 1 154 ? -12.945 -13.453 7.852 1 96 154 THR B C 1
ATOM 3226 O O . THR B 1 154 ? -12.297 -13.82 6.871 1 96 154 THR B O 1
ATOM 3229 N N . SER B 1 155 ? -12.57 -12.555 8.664 1 95.19 155 SER B N 1
ATOM 3230 C CA . SER B 1 155 ? -11.227 -11.992 8.555 1 95.19 155 SER B CA 1
ATOM 3231 C C . SER B 1 155 ? -10.188 -12.906 9.18 1 95.19 155 SER B C 1
ATOM 3233 O O . SER B 1 155 ? -10.312 -13.289 10.344 1 95.19 155 SER B O 1
ATOM 3235 N N . ILE B 1 156 ? -9.211 -13.242 8.398 1 96.31 156 ILE B N 1
ATOM 3236 C CA . ILE B 1 156 ? -8.102 -14.07 8.867 1 96.31 156 ILE B CA 1
ATOM 3237 C C . ILE B 1 156 ? -6.852 -13.211 9.023 1 96.31 156 ILE B C 1
ATOM 3239 O O . ILE B 1 156 ? -6.555 -12.367 8.172 1 96.31 156 ILE B O 1
ATOM 3243 N N . SER B 1 157 ? -6.109 -13.477 10.117 1 96.25 157 SER B N 1
ATOM 3244 C CA . SER B 1 157 ? -4.922 -12.68 10.398 1 96.25 157 SER B CA 1
ATOM 3245 C C . SER B 1 157 ? -3.67 -13.328 9.82 1 96.25 157 SER B C 1
ATOM 3247 O O . SER B 1 157 ? -3.508 -14.547 9.891 1 96.25 157 SER B O 1
ATOM 3249 N N . TYR B 1 158 ? -2.83 -12.523 9.289 1 97.38 158 TYR B N 1
ATOM 3250 C CA . TYR B 1 158 ? -1.522 -12.906 8.766 1 97.38 158 TYR B CA 1
ATOM 3251 C C . TYR B 1 158 ? -0.412 -12.117 9.445 1 97.38 158 TYR B C 1
ATOM 3253 O O . TYR B 1 158 ? -0.622 -10.977 9.875 1 97.38 158 TYR B O 1
ATOM 3261 N N . GLN B 1 159 ? 0.773 -12.742 9.508 1 96.25 159 GLN B N 1
ATOM 3262 C CA . GLN B 1 159 ? 1.875 -12.047 10.164 1 96.25 159 GLN B CA 1
ATOM 3263 C C . GLN B 1 159 ? 3.217 -12.453 9.562 1 96.25 159 GLN B C 1
ATOM 3265 O O . GLN B 1 159 ? 3.336 -13.516 8.953 1 96.25 159 GLN B O 1
ATOM 3270 N N . CYS B 1 160 ? 4.148 -11.617 9.633 1 93.81 160 CYS B N 1
ATOM 3271 C CA . CYS B 1 160 ? 5.535 -11.82 9.227 1 93.81 160 CYS B CA 1
ATOM 3272 C C . CYS B 1 160 ? 6.496 -11.297 10.289 1 93.81 160 CYS B C 1
ATOM 3274 O O . CYS B 1 160 ? 6.43 -10.125 10.664 1 93.81 160 CYS B O 1
ATOM 3276 N N . PHE B 1 161 ? 7.262 -12.219 10.773 1 89 161 PHE B N 1
ATOM 3277 C CA . PHE B 1 161 ? 8.328 -11.875 11.703 1 89 161 PHE B CA 1
ATOM 3278 C C . PHE B 1 161 ? 9.672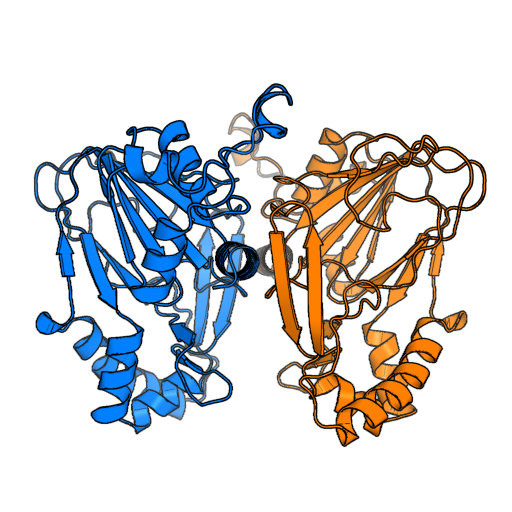 -11.836 11 1 89 161 PHE B C 1
ATOM 3280 O O . PHE B 1 161 ? 10.07 -12.805 10.344 1 89 161 PHE B O 1
ATOM 3287 N N . ASP B 1 162 ? 10.297 -10.758 10.969 1 83.62 162 ASP B N 1
ATOM 3288 C CA . ASP B 1 162 ? 11.656 -10.633 10.453 1 83.62 162 ASP B CA 1
ATOM 3289 C C . ASP B 1 162 ? 12.5 -9.719 11.336 1 83.62 162 ASP B C 1
ATOM 3291 O O . ASP B 1 162 ? 12.023 -9.219 12.359 1 83.62 162 ASP B O 1
ATOM 3295 N N . GLU B 1 163 ? 13.766 -9.633 10.969 1 75.38 163 GLU B N 1
ATOM 3296 C CA . GLU B 1 163 ? 14.648 -8.82 11.812 1 75.38 163 GLU B CA 1
ATOM 3297 C C . GLU B 1 163 ? 14.109 -7.402 11.969 1 75.38 163 GLU B C 1
ATOM 3299 O O . GLU B 1 163 ? 14.023 -6.656 10.992 1 75.38 163 GLU B O 1
ATOM 3304 N N . GLY B 1 164 ? 13.625 -7.117 13.211 1 78.19 164 GLY B N 1
ATOM 3305 C CA . GLY B 1 164 ? 13.219 -5.77 13.586 1 78.19 164 GLY B CA 1
ATOM 3306 C C . GLY B 1 164 ? 11.836 -5.406 13.086 1 78.19 164 GLY B C 1
ATOM 3307 O O . GLY B 1 164 ? 11.445 -4.234 13.125 1 78.19 164 GLY B O 1
ATOM 3308 N N . CYS B 1 165 ? 11.148 -6.398 12.547 1 87.81 165 CYS B N 1
ATOM 3309 C CA . CYS B 1 165 ? 9.812 -6.051 12.07 1 87.81 165 CYS B CA 1
ATOM 3310 C C . CYS B 1 165 ? 8.805 -7.133 12.438 1 87.81 165 CYS B C 1
ATOM 3312 O O . CYS B 1 165 ? 9.156 -8.305 12.562 1 87.81 165 CYS B O 1
ATOM 3314 N N . HIS B 1 166 ? 7.668 -6.77 12.711 1 93.75 166 HIS B N 1
ATOM 3315 C CA . HIS B 1 166 ? 6.492 -7.598 12.953 1 93.75 166 HIS B CA 1
ATOM 3316 C C . HIS B 1 166 ? 5.262 -7.031 12.25 1 93.75 166 HIS B C 1
ATOM 3318 O O . HIS B 1 166 ? 4.48 -6.297 12.859 1 93.75 166 HIS B O 1
ATOM 3324 N N . TYR B 1 167 ? 5.098 -7.445 11.008 1 96 167 TYR B N 1
ATOM 3325 C CA . TYR B 1 167 ? 3.953 -6.996 10.219 1 96 167 TYR B CA 1
ATOM 3326 C C . TYR B 1 167 ? 2.732 -7.867 10.492 1 96 167 TYR B C 1
ATOM 3328 O O . TYR B 1 167 ? 2.852 -9.086 10.648 1 96 167 TYR B O 1
ATOM 3336 N N . MET B 1 168 ? 1.622 -7.27 10.547 1 96.06 168 MET B N 1
ATOM 3337 C CA . MET B 1 168 ? 0.354 -7.977 10.711 1 96.06 168 MET B CA 1
ATOM 3338 C C . MET B 1 168 ? -0.766 -7.262 9.961 1 96.06 168 MET B C 1
ATOM 3340 O O . MET B 1 168 ? -0.837 -6.031 9.969 1 96.06 168 MET B O 1
ATOM 3344 N N . ALA B 1 169 ? -1.555 -8.016 9.367 1 96.44 169 ALA B N 1
ATOM 3345 C CA . ALA B 1 169 ? -2.789 -7.543 8.742 1 96.44 169 ALA B CA 1
ATOM 3346 C C . ALA B 1 169 ? -3.836 -8.656 8.695 1 96.44 169 ALA B C 1
ATOM 3348 O O . ALA B 1 169 ? -3.535 -9.812 8.984 1 96.44 169 ALA B O 1
ATOM 3349 N N . GLU B 1 170 ? -5.031 -8.25 8.406 1 95.69 170 GLU B N 1
ATOM 3350 C CA . GLU B 1 170 ? -6.09 -9.25 8.328 1 95.69 170 GLU B CA 1
ATOM 3351 C C . GLU B 1 170 ? -7.047 -8.961 7.18 1 95.69 170 GLU B C 1
ATOM 3353 O O . GLU B 1 170 ? -7.094 -7.836 6.676 1 95.69 170 GLU B O 1
ATOM 3358 N N . GLY B 1 171 ? -7.734 -9.93 6.773 1 95.75 171 GLY B N 1
ATOM 3359 C CA . GLY B 1 171 ? -8.75 -9.867 5.742 1 95.75 171 GLY B CA 1
ATOM 3360 C C . GLY B 1 171 ? -9.289 -11.227 5.34 1 95.75 171 GLY B C 1
ATOM 3361 O O . GLY B 1 171 ? -8.727 -12.258 5.727 1 95.75 171 GLY B O 1
ATOM 3362 N N . PRO B 1 172 ? -10.336 -11.18 4.605 1 97.94 172 PRO B N 1
ATOM 3363 C CA . PRO B 1 172 ? -10.867 -12.461 4.137 1 97.94 172 PRO B CA 1
ATOM 3364 C C . PRO B 1 172 ? -9.984 -13.117 3.08 1 97.94 172 PRO B C 1
ATOM 3366 O O . PRO B 1 172 ? -9.172 -12.438 2.439 1 97.94 172 PRO B O 1
ATOM 3369 N N . VAL B 1 173 ? -10.148 -14.391 2.984 1 98.69 173 VAL B N 1
ATOM 3370 C CA . VAL B 1 173 ? -9.43 -15.117 1.94 1 98.69 173 VAL B CA 1
ATOM 3371 C C . VAL B 1 173 ? -9.914 -14.656 0.567 1 98.69 173 VAL B C 1
ATOM 3373 O O . VAL B 1 173 ? -9.109 -14.438 -0.341 1 98.69 173 VAL B O 1
ATOM 3376 N N . PHE B 1 174 ? -11.242 -14.562 0.464 1 98.88 174 PHE B N 1
ATOM 3377 C CA . PHE B 1 174 ? -11.852 -14.062 -0.763 1 98.88 174 PHE B CA 1
ATOM 3378 C C . PHE B 1 174 ? -12.547 -12.727 -0.522 1 98.88 174 PHE B C 1
ATOM 3380 O O . PHE B 1 174 ? -13.625 -12.68 0.077 1 98.88 174 PHE B O 1
ATOM 3387 N N . ARG B 1 175 ? -11.961 -11.703 -0.992 1 98.44 175 ARG B N 1
ATOM 3388 C CA . ARG B 1 175 ? -12.648 -10.422 -0.93 1 98.44 175 ARG B CA 1
ATOM 3389 C C . ARG B 1 175 ? -13.641 -10.273 -2.078 1 98.44 175 ARG B C 1
ATOM 3391 O O . ARG B 1 175 ? -13.312 -10.555 -3.232 1 98.44 175 ARG B O 1
ATOM 3398 N N . LEU B 1 176 ? -14.82 -9.797 -1.735 1 97.62 176 LEU B N 1
ATOM 3399 C CA . LEU B 1 176 ? -15.867 -9.672 -2.748 1 97.62 176 LEU B CA 1
ATOM 3400 C C . LEU B 1 176 ? -16.078 -8.211 -3.131 1 97.62 176 LEU B C 1
ATOM 3402 O O . LEU B 1 176 ? -15.977 -7.32 -2.285 1 97.62 176 LEU B O 1
ATOM 3406 N N . GLY B 1 177 ? -16.344 -8.055 -4.418 1 93.56 177 GLY B N 1
ATOM 3407 C CA . GLY B 1 177 ? -16.766 -6.75 -4.902 1 93.56 177 GLY B CA 1
ATOM 3408 C C . GLY B 1 177 ? -18.234 -6.484 -4.668 1 93.56 177 GLY B C 1
ATOM 3409 O O . GLY B 1 177 ? -18.938 -7.285 -4.035 1 93.56 177 GLY B O 1
ATOM 3410 N N . PRO B 1 178 ? -18.688 -5.355 -5.184 1 87.19 178 PRO B N 1
ATOM 3411 C CA . PRO B 1 178 ? -20.062 -4.926 -4.93 1 87.19 178 PRO B CA 1
ATOM 3412 C C . PRO B 1 178 ? -21.109 -5.891 -5.508 1 87.19 178 PRO B C 1
ATOM 3414 O O . PRO B 1 178 ? -22.234 -5.957 -5.012 1 87.19 178 PRO B O 1
ATOM 3417 N N . LEU B 1 179 ? -20.734 -6.645 -6.516 1 91.44 179 LEU B N 1
ATOM 3418 C CA . LEU B 1 179 ? -21.672 -7.543 -7.16 1 91.44 179 LEU B CA 1
ATOM 3419 C C . LEU B 1 179 ? -21.469 -8.977 -6.691 1 91.44 179 LEU B C 1
ATOM 3421 O O . LEU B 1 179 ? -22.031 -9.914 -7.266 1 91.44 179 LEU B O 1
ATOM 3425 N N . GLY B 1 180 ? -20.562 -9.141 -5.777 1 94.25 180 GLY B N 1
ATOM 3426 C CA . GLY B 1 180 ? -20.312 -10.469 -5.234 1 94.25 180 GLY B CA 1
ATOM 3427 C C . GLY B 1 180 ? -19.203 -11.211 -5.949 1 94.25 180 GLY B C 1
ATOM 3428 O O . GLY B 1 180 ? -18.938 -12.375 -5.648 1 94.25 180 GLY B O 1
ATOM 3429 N N . GLU B 1 181 ? -18.594 -10.555 -6.883 1 96.56 181 GLU B N 1
ATOM 3430 C CA . GLU B 1 181 ? -17.469 -11.164 -7.586 1 96.56 181 GLU B CA 1
ATOM 3431 C C . GLU B 1 181 ? -16.203 -11.148 -6.734 1 96.56 181 GLU B C 1
ATOM 3433 O O . GLU B 1 181 ? -15.977 -10.211 -5.969 1 96.56 181 GLU B O 1
ATOM 3438 N N . VAL B 1 182 ? -15.414 -12.195 -6.918 1 98.19 182 VAL B N 1
ATOM 3439 C CA . VAL B 1 182 ? -14.141 -12.234 -6.199 1 98.19 182 VAL B CA 1
ATOM 3440 C C . VAL B 1 182 ? -13.172 -11.227 -6.82 1 98.19 182 VAL B C 1
ATOM 3442 O O . VAL B 1 182 ? -12.953 -11.234 -8.031 1 98.19 182 VAL B O 1
ATOM 3445 N N . VAL B 1 183 ? -12.586 -10.398 -5.965 1 97.31 183 VAL B N 1
ATOM 3446 C CA . VAL B 1 183 ? -11.711 -9.367 -6.516 1 97.31 183 VAL B CA 1
ATOM 3447 C C . VAL B 1 183 ? -10.297 -9.539 -5.961 1 97.31 183 VAL B C 1
ATOM 3449 O O . VAL B 1 183 ? -9.352 -8.93 -6.465 1 97.31 183 VAL B O 1
ATOM 3452 N N . GLN B 1 184 ? -10.211 -10.328 -4.977 1 98.5 184 GLN B N 1
ATOM 3453 C CA . GLN B 1 184 ? -8.891 -10.586 -4.41 1 98.5 184 GLN B CA 1
ATOM 3454 C C . GLN B 1 184 ? -8.867 -11.914 -3.66 1 98.5 184 GLN B C 1
ATOM 3456 O O . GLN B 1 184 ? -9.828 -12.266 -2.973 1 98.5 184 GLN B O 1
ATOM 3461 N N . VAL B 1 185 ? -7.797 -12.602 -3.779 1 98.81 185 VAL B N 1
ATOM 3462 C CA . VAL B 1 185 ? -7.52 -13.805 -3.012 1 98.81 185 VAL B CA 1
ATOM 3463 C C . VAL B 1 185 ? -6.312 -13.578 -2.107 1 98.81 185 VAL B C 1
ATOM 3465 O O . VAL B 1 185 ? -5.27 -13.094 -2.561 1 98.81 185 VAL B O 1
ATOM 3468 N N . ARG B 1 186 ? -6.453 -13.82 -0.877 1 98.56 186 ARG B N 1
ATOM 3469 C CA . ARG B 1 186 ? -5.402 -13.75 0.131 1 98.56 186 ARG B CA 1
ATOM 3470 C C . ARG B 1 186 ? -5.215 -15.094 0.828 1 98.56 186 ARG B C 1
ATOM 3472 O O . ARG B 1 186 ? -6.023 -15.477 1.675 1 98.56 186 ARG B O 1
ATOM 3479 N N . TYR B 1 187 ? -4.176 -15.773 0.431 1 98.5 187 TYR B N 1
ATOM 3480 C CA . TYR B 1 187 ? -3.98 -17.125 0.943 1 98.5 187 TYR B CA 1
ATOM 3481 C C . TYR B 1 187 ? -2.498 -17.453 1.056 1 98.5 187 TYR B C 1
ATOM 3483 O O . TYR B 1 187 ? -1.79 -17.516 0.047 1 98.5 187 TYR B O 1
ATOM 3491 N N . ASN B 1 188 ? -2.078 -17.672 2.229 1 98.06 188 ASN B N 1
ATOM 3492 C CA . ASN B 1 188 ? -0.715 -18.094 2.539 1 98.06 188 ASN B CA 1
ATOM 3493 C C . ASN B 1 188 ? -0.633 -18.766 3.904 1 98.06 188 ASN B C 1
ATOM 3495 O O . ASN B 1 188 ? -0.682 -18.094 4.938 1 98.06 188 ASN B O 1
ATOM 3499 N N . ASP B 1 189 ? -0.46 -20.016 3.922 1 95.25 189 ASP B N 1
ATOM 3500 C CA . ASP B 1 189 ? -0.46 -20.766 5.176 1 95.25 189 ASP B CA 1
ATOM 3501 C C . ASP B 1 189 ? 0.832 -20.531 5.953 1 95.25 189 ASP B C 1
ATOM 3503 O O . ASP B 1 189 ? 0.886 -20.766 7.164 1 95.25 189 ASP B O 1
ATOM 3507 N N . TYR B 1 190 ? 1.864 -20.078 5.266 1 92.44 190 TYR B N 1
ATOM 3508 C CA . TYR B 1 190 ? 3.131 -19.812 5.941 1 92.44 190 TYR B CA 1
ATOM 3509 C C . TYR B 1 190 ? 3.049 -18.547 6.773 1 92.44 190 TYR B C 1
ATOM 3511 O O . TYR B 1 190 ? 3.789 -18.375 7.746 1 92.44 190 TYR B O 1
ATOM 3519 N N . ASP B 1 191 ? 2.162 -17.641 6.363 1 93.88 191 ASP B N 1
ATOM 3520 C CA . ASP B 1 191 ? 2.051 -16.328 6.992 1 93.88 191 ASP B CA 1
ATOM 3521 C C . ASP B 1 191 ? 0.87 -16.281 7.961 1 93.88 191 ASP B C 1
ATOM 3523 O O . ASP B 1 191 ? 0.622 -15.258 8.594 1 93.88 191 ASP B O 1
ATOM 3527 N N . ARG B 1 192 ? 0.127 -17.312 8.062 1 94 192 ARG B N 1
ATOM 3528 C CA . ARG B 1 192 ? -1.086 -17.266 8.867 1 94 192 ARG B CA 1
ATOM 3529 C C . ARG B 1 192 ? -0.751 -17.109 10.352 1 94 192 ARG B C 1
ATOM 3531 O O . ARG B 1 192 ? 0.1 -17.828 10.875 1 94 192 ARG B O 1
ATOM 3538 N N . ALA B 1 193 ? -1.387 -16.172 10.961 1 93.88 193 ALA B N 1
ATOM 3539 C CA . ALA B 1 193 ? -1.251 -15.984 12.406 1 93.88 193 ALA B CA 1
ATOM 3540 C C . ALA B 1 193 ? -2.113 -16.984 13.172 1 93.88 193 ALA B C 1
ATOM 3542 O O . ALA B 1 193 ? -3.012 -17.609 12.594 1 93.88 193 ALA B O 1
ATOM 3543 N N . PRO B 1 194 ? -1.861 -17.141 14.453 1 91 194 PRO B N 1
ATOM 3544 C CA . PRO B 1 194 ? -2.76 -17.969 15.273 1 91 194 PRO B CA 1
ATOM 3545 C C . PRO B 1 194 ? -4.199 -17.453 15.258 1 91 194 PRO B C 1
ATOM 3547 O O . PRO B 1 194 ? -4.43 -16.25 15.203 1 91 194 PRO B O 1
ATOM 3550 N N . LEU B 1 195 ? -5.109 -18.359 15.289 1 91.81 195 LEU B N 1
ATOM 3551 C CA . LEU B 1 195 ? -6.523 -18.047 15.109 1 91.81 195 LEU B CA 1
ATOM 3552 C C . LEU B 1 195 ? -7.199 -17.797 16.453 1 91.81 195 LEU B C 1
ATOM 3554 O O . LEU B 1 195 ? -8.43 -17.719 16.531 1 91.81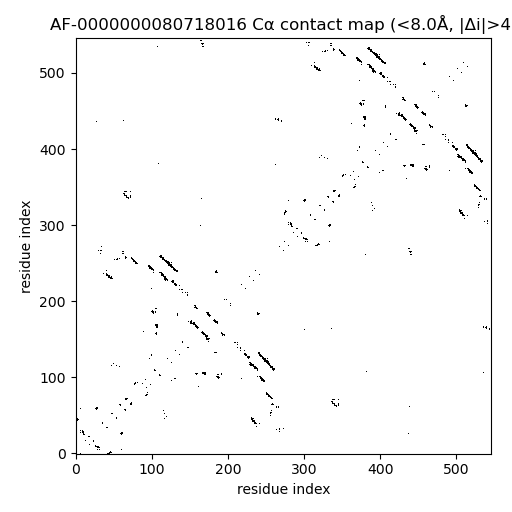 195 LEU B O 1
ATOM 3558 N N . ASP B 1 196 ? -6.48 -17.547 17.422 1 88.5 196 ASP B N 1
ATOM 3559 C CA . ASP B 1 196 ? -7 -17.531 18.797 1 88.5 196 ASP B CA 1
ATOM 3560 C C . ASP B 1 196 ? -7.844 -16.281 19.047 1 88.5 196 ASP B C 1
ATOM 3562 O O . ASP B 1 196 ? -8.477 -16.156 20.094 1 88.5 196 ASP B O 1
ATOM 3566 N N . TYR B 1 197 ? -7.934 -15.43 18.172 1 87.69 197 TYR B N 1
ATOM 3567 C CA . TYR B 1 197 ? -8.805 -14.266 18.297 1 87.69 197 TYR B CA 1
ATOM 3568 C C . TYR B 1 197 ? -10.219 -14.586 17.828 1 87.69 197 TYR B C 1
ATOM 3570 O O . TYR B 1 197 ? -11.148 -13.828 18.078 1 87.69 197 TYR B O 1
ATOM 3578 N N . LEU B 1 198 ? -10.398 -15.688 17.188 1 90.88 198 LEU B N 1
ATOM 3579 C CA . LEU B 1 198 ? -11.703 -16.125 16.703 1 90.88 198 LEU B CA 1
ATOM 3580 C C . LEU B 1 198 ? -12.445 -16.922 17.781 1 90.88 198 LEU B C 1
ATOM 3582 O O . LEU B 1 198 ? -11.82 -17.578 18.609 1 90.88 198 LEU B O 1
ATOM 3586 N N . PRO B 1 199 ? -13.789 -16.875 17.688 1 92.94 199 PRO B N 1
ATOM 3587 C CA . PRO B 1 199 ? -14.547 -17.797 18.531 1 92.94 199 PRO B CA 1
ATOM 3588 C C . PRO B 1 199 ? -14.211 -19.25 18.25 1 92.94 199 PRO B C 1
ATOM 3590 O O . PRO B 1 199 ? -13.906 -19.625 17.109 1 92.94 199 PRO B O 1
ATOM 3593 N N . ASN B 1 200 ? -14.336 -20.016 19.234 1 92.44 200 ASN B N 1
ATOM 3594 C CA . ASN B 1 200 ? -13.992 -21.422 19.109 1 92.44 200 ASN B CA 1
ATOM 3595 C C . ASN B 1 200 ? -14.734 -22.094 17.953 1 92.44 200 ASN B C 1
ATOM 3597 O O . ASN B 1 200 ? -14.156 -22.891 17.219 1 92.44 200 ASN B O 1
ATOM 3601 N N . GLU B 1 201 ? -15.93 -21.766 17.875 1 93.94 201 GLU B N 1
ATOM 3602 C CA . GLU B 1 201 ? -16.734 -22.344 16.797 1 93.94 201 GLU B CA 1
ATOM 3603 C C . GLU B 1 201 ? -16.172 -21.984 15.43 1 93.94 201 GLU B C 1
ATOM 3605 O O . GLU B 1 201 ? -16.172 -22.797 14.508 1 93.94 201 GLU B O 1
ATOM 3610 N N . ASP B 1 202 ? -15.633 -20.844 15.352 1 94.56 202 ASP B N 1
ATOM 3611 C CA . ASP B 1 202 ? -15.078 -20.375 14.086 1 94.56 202 ASP B CA 1
ATOM 3612 C C . ASP B 1 202 ? -13.719 -21 13.812 1 94.56 202 ASP B C 1
ATOM 3614 O O . ASP B 1 202 ? -13.359 -21.234 12.656 1 94.56 202 ASP B O 1
ATOM 3618 N N . ILE B 1 203 ? -13.062 -21.344 14.867 1 95.38 203 ILE B N 1
ATOM 3619 C CA . ILE B 1 203 ? -11.789 -22.031 14.695 1 95.38 203 ILE B CA 1
ATOM 3620 C C . ILE B 1 203 ? -12.023 -23.422 14.117 1 95.38 203 ILE B C 1
ATOM 3622 O O . ILE B 1 203 ? -11.344 -23.844 13.172 1 95.38 203 ILE B O 1
ATOM 3626 N N . ASP B 1 204 ? -12.984 -24.078 14.648 1 95.5 204 ASP B N 1
ATOM 3627 C CA . ASP B 1 204 ? -13.328 -25.406 14.133 1 95.5 204 ASP B CA 1
ATOM 3628 C C . ASP B 1 204 ? -13.758 -25.328 12.672 1 95.5 204 ASP B C 1
ATOM 3630 O O . ASP B 1 204 ? -13.32 -26.141 11.852 1 95.5 204 ASP B O 1
ATOM 3634 N N . ARG B 1 205 ? -14.609 -24.391 12.398 1 96.25 205 ARG B N 1
ATOM 3635 C CA . ARG B 1 205 ? -15.078 -24.203 11.031 1 96.25 205 ARG B CA 1
ATOM 3636 C C . ARG B 1 205 ? -13.906 -23.891 10.094 1 96.25 205 ARG B C 1
ATOM 3638 O O . ARG B 1 205 ? -13.875 -24.391 8.961 1 96.25 205 ARG B O 1
ATOM 3645 N N . PHE B 1 206 ? -12.984 -23.141 10.594 1 97.44 206 PHE B N 1
ATOM 3646 C CA . PHE B 1 206 ? -11.828 -22.812 9.781 1 97.44 206 PHE B CA 1
ATOM 3647 C C . PHE B 1 206 ? -11.102 -24.078 9.32 1 97.44 206 PHE B C 1
ATOM 3649 O O . PHE B 1 206 ? -10.836 -24.25 8.133 1 97.44 206 PHE B O 1
ATOM 3656 N N . TYR B 1 207 ? -10.852 -24.891 10.227 1 95.75 207 TYR B N 1
ATOM 3657 C CA . TYR B 1 207 ? -10.055 -26.062 9.898 1 95.75 207 TYR B CA 1
ATOM 3658 C C . TYR B 1 207 ? -10.828 -27.016 8.977 1 95.75 207 TYR B C 1
ATOM 3660 O O . TYR B 1 207 ? -10.25 -27.609 8.062 1 95.75 207 TYR B O 1
ATOM 3668 N N . GLU B 1 208 ? -12.031 -27.125 9.195 1 97 208 GLU B N 1
ATOM 3669 C CA . GLU B 1 208 ? -12.867 -27.938 8.312 1 97 208 GLU B CA 1
ATOM 3670 C C . GLU B 1 208 ? -12.891 -27.375 6.895 1 97 208 GLU B C 1
ATOM 3672 O O . GLU B 1 208 ? -12.633 -28.094 5.93 1 97 208 GLU B O 1
ATOM 3677 N N . TYR B 1 209 ? -13.156 -26.094 6.801 1 98.19 209 TYR B N 1
ATOM 3678 C CA . TYR B 1 209 ? -13.305 -25.438 5.5 1 98.19 209 TYR B CA 1
ATOM 3679 C C . TYR B 1 209 ? -11.953 -25.297 4.812 1 98.19 209 TYR B C 1
ATOM 3681 O O . TYR B 1 209 ? -11.867 -25.344 3.584 1 98.19 209 TYR B O 1
ATOM 3689 N N . HIS B 1 210 ? -10.93 -25.141 5.641 1 98.12 210 HIS B N 1
ATOM 3690 C CA . HIS B 1 210 ? -9.578 -25.031 5.105 1 98.12 210 HIS B CA 1
ATOM 3691 C C . HIS B 1 210 ? -9.172 -26.312 4.383 1 98.12 210 HIS B C 1
ATOM 3693 O O . HIS B 1 210 ? -8.477 -26.266 3.367 1 98.12 210 HIS B O 1
ATOM 3699 N N . ALA B 1 211 ? -9.562 -27.406 4.887 1 97.62 211 ALA B N 1
ATOM 3700 C CA . ALA B 1 211 ? -9.273 -28.688 4.23 1 97.62 211 ALA B CA 1
ATOM 3701 C C . ALA B 1 211 ? -9.898 -28.734 2.836 1 97.62 211 ALA B C 1
ATOM 3703 O O . ALA B 1 211 ? -9.242 -29.141 1.872 1 97.62 211 ALA B O 1
ATOM 3704 N N . SER B 1 212 ? -11.109 -28.297 2.762 1 97.75 212 SER B N 1
ATOM 3705 C CA . SER B 1 212 ? -11.797 -28.266 1.477 1 97.75 212 SER B CA 1
ATOM 3706 C C . SER B 1 212 ? -11.109 -27.297 0.509 1 97.75 212 SER B C 1
ATOM 3708 O O . SER B 1 212 ? -10.906 -27.625 -0.661 1 97.75 212 SER B O 1
ATOM 3710 N N . LEU B 1 213 ? -10.797 -26.188 0.97 1 98.62 213 LEU B N 1
ATOM 3711 C CA . LEU B 1 213 ? -10.133 -25.172 0.15 1 98.62 213 LEU B CA 1
ATOM 3712 C C . LEU B 1 213 ? -8.773 -25.672 -0.335 1 98.62 213 LEU B C 1
ATOM 3714 O O . LEU B 1 213 ? -8.461 -25.562 -1.521 1 98.62 213 LEU B O 1
ATOM 3718 N N . SER B 1 214 ? -8.07 -26.25 0.567 1 98.06 214 SER B N 1
ATOM 3719 C CA . SER B 1 214 ? -6.734 -26.75 0.253 1 98.06 214 SER B CA 1
ATOM 3720 C C . SER B 1 214 ? -6.793 -27.844 -0.805 1 98.06 214 SER B C 1
ATOM 3722 O O . SER B 1 214 ? -5.93 -27.922 -1.681 1 98.06 214 SER B O 1
ATOM 3724 N N . GLU B 1 215 ? -7.734 -28.625 -0.689 1 97.94 215 GLU B N 1
ATOM 3725 C CA . GLU B 1 215 ? -7.906 -29.688 -1.67 1 97.94 215 GLU B CA 1
ATOM 3726 C C . GLU B 1 215 ? -8.125 -29.125 -3.07 1 97.94 215 GLU B C 1
ATOM 3728 O O . GLU B 1 215 ? -7.543 -29.625 -4.043 1 97.94 215 GLU B O 1
ATOM 3733 N N . ILE B 1 216 ? -8.922 -28.125 -3.164 1 98.62 216 ILE B N 1
ATOM 3734 C CA . ILE B 1 216 ? -9.203 -27.516 -4.465 1 98.62 216 ILE B CA 1
ATOM 3735 C C . ILE B 1 216 ? -7.945 -26.828 -4.996 1 98.62 216 ILE B C 1
ATOM 3737 O O . ILE B 1 216 ? -7.602 -26.969 -6.172 1 98.62 216 ILE B O 1
ATOM 3741 N N . ILE B 1 217 ? -7.246 -26.109 -4.156 1 98.62 217 ILE B N 1
ATOM 3742 C CA . ILE B 1 217 ? -6.043 -25.375 -4.535 1 98.62 217 ILE B CA 1
ATOM 3743 C C . ILE B 1 217 ? -5 -26.328 -5.086 1 98.62 217 ILE B C 1
ATOM 3745 O O . ILE B 1 217 ? -4.27 -26 -6.027 1 98.62 217 ILE B O 1
ATOM 3749 N N . ARG B 1 218 ? -5.02 -27.547 -4.613 1 97.19 218 ARG B N 1
ATOM 3750 C CA . ARG B 1 218 ? -3.988 -28.516 -4.973 1 97.19 218 ARG B CA 1
ATOM 3751 C C . ARG B 1 218 ? -4.461 -29.422 -6.102 1 97.19 218 ARG B C 1
ATOM 3753 O O . ARG B 1 218 ? -3.73 -30.328 -6.531 1 97.19 218 ARG B O 1
ATOM 3760 N N . ASP B 1 219 ? -5.656 -29.281 -6.504 1 97.88 219 ASP B N 1
ATOM 3761 C CA . ASP B 1 219 ? -6.188 -30.109 -7.574 1 97.88 219 ASP B CA 1
ATOM 3762 C C . ASP B 1 219 ? -5.336 -30 -8.836 1 97.88 219 ASP B C 1
ATOM 3764 O O . ASP B 1 219 ? -5.223 -28.922 -9.422 1 97.88 219 ASP B O 1
ATOM 3768 N N . PRO B 1 220 ? -4.773 -31.062 -9.305 1 96.81 220 PRO B N 1
ATOM 3769 C CA . PRO B 1 220 ? -3.873 -31.016 -10.453 1 96.81 220 PRO B CA 1
ATOM 3770 C C . PRO B 1 220 ? -4.555 -30.484 -11.711 1 96.81 220 PRO B C 1
ATOM 3772 O O . PRO B 1 220 ? -3.891 -29.953 -12.602 1 96.81 220 PRO B O 1
ATOM 3775 N N . SER B 1 221 ? -5.836 -30.625 -11.797 1 97.38 221 SER B N 1
ATOM 3776 C CA . SER B 1 221 ? -6.555 -30.156 -12.977 1 97.38 221 SER B CA 1
ATOM 3777 C C . SER B 1 221 ? -6.578 -28.625 -13.047 1 97.38 221 SER B C 1
ATOM 3779 O O . SER B 1 221 ? -6.855 -28.062 -14.094 1 97.38 221 SER B O 1
ATOM 3781 N N . LEU B 1 222 ? -6.281 -27.953 -11.922 1 97.81 222 LEU B N 1
ATOM 3782 C CA . LEU B 1 222 ? -6.312 -26.484 -11.867 1 97.81 222 LEU B CA 1
ATOM 3783 C C . LEU B 1 222 ? -4.902 -25.922 -11.859 1 97.81 222 LEU B C 1
ATOM 3785 O O . LEU B 1 222 ? -4.711 -24.719 -12.086 1 97.81 222 LEU B O 1
ATOM 3789 N N . VAL B 1 223 ? -3.914 -26.766 -11.633 1 98.12 223 VAL B N 1
ATOM 3790 C CA . VAL B 1 223 ? -2.564 -26.281 -11.367 1 98.12 223 VAL B CA 1
ATOM 3791 C C . VAL B 1 223 ? -1.739 -26.312 -12.648 1 98.12 223 VAL B C 1
ATOM 3793 O O . VAL B 1 223 ? -1.677 -27.344 -13.32 1 98.12 223 VAL B O 1
ATOM 3796 N N . ALA B 1 224 ? -1.179 -25.188 -12.992 1 97.69 224 ALA B N 1
ATOM 3797 C CA . ALA B 1 224 ? -0.202 -25.125 -14.078 1 97.69 224 ALA B CA 1
ATOM 3798 C C . ALA B 1 224 ? 1.218 -25.312 -13.547 1 97.69 224 ALA B C 1
ATOM 3800 O O . ALA B 1 224 ? 1.567 -24.766 -12.492 1 97.69 224 ALA B O 1
ATOM 3801 N N . ARG B 1 225 ? 1.992 -26.078 -14.195 1 97.06 225 ARG B N 1
ATOM 3802 C CA . ARG B 1 225 ? 3.375 -26.375 -13.836 1 97.06 225 ARG B CA 1
ATOM 3803 C C . ARG B 1 225 ? 4.328 -26 -14.961 1 97.06 225 ARG B C 1
ATOM 3805 O O . ARG B 1 225 ? 4.105 -26.344 -16.125 1 97.06 225 ARG B O 1
ATOM 3812 N N . ILE B 1 226 ? 5.426 -25.266 -14.609 1 96.94 226 ILE B N 1
ATOM 3813 C CA . ILE B 1 226 ? 6.371 -24.844 -15.641 1 96.94 226 ILE B CA 1
ATOM 3814 C C . ILE B 1 226 ? 7.785 -24.844 -15.07 1 96.94 226 ILE B C 1
ATOM 3816 O O . ILE B 1 226 ? 8.008 -24.375 -13.945 1 96.94 226 ILE B O 1
ATOM 3820 N N . VAL B 1 227 ? 8.703 -25.375 -15.781 1 96.62 227 VAL B N 1
ATOM 3821 C CA . VAL B 1 227 ? 10.117 -25.188 -15.484 1 96.62 227 VAL B CA 1
ATOM 3822 C C . VAL B 1 227 ? 10.656 -24 -16.266 1 96.62 227 VAL B C 1
ATOM 3824 O O . VAL B 1 227 ? 10.742 -24.031 -17.5 1 96.62 227 VAL B O 1
ATOM 3827 N N . LEU B 1 228 ? 11.016 -23.016 -15.539 1 96.75 228 LEU B N 1
ATOM 3828 C CA . LEU B 1 228 ? 11.43 -21.766 -16.172 1 96.75 228 LEU B CA 1
ATOM 3829 C C . LEU B 1 228 ? 12.883 -21.844 -16.625 1 96.75 228 LEU B C 1
ATOM 3831 O O . LEU B 1 228 ? 13.742 -22.328 -15.898 1 96.75 228 LEU B O 1
ATOM 3835 N N . GLU B 1 229 ? 13.094 -21.375 -17.828 1 97.31 229 GLU B N 1
ATOM 3836 C CA . GLU B 1 229 ? 14.445 -21.203 -18.344 1 97.31 229 GLU B CA 1
ATOM 3837 C C . GLU B 1 229 ? 14.969 -19.797 -18.094 1 97.31 229 GLU B C 1
ATOM 3839 O O . GLU B 1 229 ? 14.18 -18.859 -17.953 1 97.31 229 GLU B O 1
ATOM 3844 N N . PRO B 1 230 ? 16.328 -19.703 -18 1 97.75 230 PRO B N 1
ATOM 3845 C CA . PRO B 1 230 ? 16.844 -18.359 -17.828 1 97.75 230 PRO B CA 1
ATOM 3846 C C . PRO B 1 230 ? 16.297 -17.375 -18.859 1 97.75 230 PRO B C 1
ATOM 3848 O O . PRO B 1 230 ? 16.297 -17.656 -20.062 1 97.75 230 PRO B O 1
ATOM 3851 N N . GLY B 1 231 ? 15.805 -16.266 -18.375 1 98.38 231 GLY B N 1
ATOM 3852 C CA . GLY B 1 231 ? 15.25 -15.242 -19.25 1 98.38 231 GLY B CA 1
ATOM 3853 C C . GLY B 1 231 ? 13.75 -15.367 -19.438 1 98.38 231 GLY B C 1
ATOM 3854 O O . GLY B 1 231 ? 13.133 -14.539 -20.109 1 98.38 231 GLY B O 1
ATOM 3855 N N . GLU B 1 232 ? 13.211 -16.375 -18.875 1 98.5 232 GLU B N 1
ATOM 3856 C CA . GLU B 1 232 ? 11.758 -16.469 -18.812 1 98.5 232 GLU B CA 1
ATOM 3857 C C . GLU B 1 232 ? 11.219 -15.812 -17.547 1 98.5 232 GLU B C 1
ATOM 3859 O O . GLU B 1 232 ? 11.57 -16.219 -16.438 1 98.5 232 GLU B O 1
ATOM 3864 N N . CYS B 1 233 ? 10.422 -14.805 -17.766 1 98.5 233 CYS B N 1
ATOM 3865 C CA . CYS B 1 233 ? 9.883 -14 -16.672 1 98.5 233 CYS B CA 1
ATOM 3866 C C . CYS B 1 233 ? 8.375 -14.188 -16.547 1 98.5 233 CYS B C 1
ATOM 3868 O O . CYS B 1 233 ? 7.641 -14.016 -17.531 1 98.5 233 CYS B O 1
ATOM 3870 N N . VAL B 1 234 ? 7.969 -14.523 -15.383 1 98.56 234 VAL B N 1
ATOM 3871 C CA . VAL B 1 234 ? 6.539 -14.633 -15.102 1 98.56 234 VAL B CA 1
ATOM 3872 C C . VAL B 1 234 ? 6.062 -13.414 -14.32 1 98.56 234 VAL B C 1
ATOM 3874 O O . VAL B 1 234 ? 6.68 -13.031 -13.32 1 98.56 234 VAL B O 1
ATOM 3877 N N . ILE B 1 235 ? 5.012 -12.797 -14.773 1 98.69 235 ILE B N 1
ATOM 3878 C CA . ILE B 1 235 ? 4.336 -11.695 -14.102 1 98.69 235 ILE B CA 1
ATOM 3879 C C . ILE B 1 235 ? 2.959 -12.148 -13.617 1 98.69 235 ILE B C 1
ATOM 3881 O O . ILE B 1 235 ? 2.121 -12.57 -14.414 1 98.69 235 ILE B O 1
ATOM 3885 N N . LEU B 1 236 ? 2.773 -11.984 -12.336 1 98.25 236 LEU B N 1
ATOM 3886 C CA . LEU B 1 236 ? 1.583 -12.547 -11.711 1 98.25 236 LEU B CA 1
ATOM 3887 C C . LEU B 1 236 ? 0.742 -11.453 -11.055 1 98.25 236 LEU B C 1
ATOM 3889 O O . LEU B 1 236 ? 1.278 -10.57 -10.391 1 98.25 236 LEU B O 1
ATOM 3893 N N . ASP B 1 237 ? -0.561 -11.484 -11.328 1 98.75 237 ASP B N 1
ATOM 3894 C CA . ASP B 1 237 ? -1.51 -10.789 -10.461 1 98.75 237 ASP B CA 1
ATOM 3895 C C . ASP B 1 237 ? -1.606 -11.461 -9.094 1 98.75 237 ASP B C 1
ATOM 3897 O O . ASP B 1 237 ? -2.33 -12.445 -8.938 1 98.75 237 ASP B O 1
ATOM 3901 N N . ASN B 1 238 ? -0.915 -10.891 -8.133 1 98.69 238 ASN B N 1
ATOM 3902 C CA . ASN B 1 238 ? -0.778 -11.453 -6.797 1 98.69 238 ASN B CA 1
ATOM 3903 C C . ASN B 1 238 ? -2.104 -11.43 -6.039 1 98.69 238 ASN B C 1
ATOM 3905 O O . ASN B 1 238 ? -2.234 -12.062 -4.988 1 98.69 238 ASN B O 1
ATOM 3909 N N . HIS B 1 239 ? -3.084 -10.711 -6.57 1 98.69 239 HIS B N 1
ATOM 3910 C CA . HIS B 1 239 ? -4.406 -10.672 -5.957 1 98.69 239 HIS B CA 1
ATOM 3911 C C . HIS B 1 239 ? -5.32 -11.734 -6.555 1 98.69 239 HIS B C 1
ATOM 3913 O O . HIS B 1 239 ? -6.473 -11.875 -6.137 1 98.69 239 HIS B O 1
ATOM 3919 N N . ARG B 1 240 ? -4.789 -12.453 -7.48 1 98.62 240 ARG B N 1
ATOM 3920 C CA . ARG B 1 240 ? -5.613 -13.453 -8.148 1 98.62 240 ARG B CA 1
ATOM 3921 C C . ARG B 1 240 ? -4.922 -14.812 -8.172 1 98.62 240 ARG B C 1
ATOM 3923 O O . ARG B 1 240 ? -5.469 -15.805 -7.68 1 98.62 240 ARG B O 1
ATOM 3930 N N . ALA B 1 241 ? -3.717 -14.844 -8.625 1 98.56 241 ALA B N 1
ATOM 3931 C CA . ALA B 1 241 ? -3.029 -16.109 -8.883 1 98.56 241 ALA B CA 1
ATOM 3932 C C . ALA B 1 241 ? -2.152 -16.5 -7.699 1 98.56 241 ALA B C 1
ATOM 3934 O O . ALA B 1 241 ? -1.434 -15.672 -7.141 1 98.56 241 ALA B O 1
ATOM 3935 N N . LEU B 1 242 ? -2.254 -17.719 -7.316 1 98.75 242 LEU B N 1
ATOM 3936 C CA . LEU B 1 242 ? -1.315 -18.281 -6.352 1 98.75 242 LEU B CA 1
ATOM 3937 C C . LEU B 1 242 ? -0.106 -18.891 -7.059 1 98.75 242 LEU B C 1
ATOM 3939 O O . LEU B 1 242 ? -0.218 -19.359 -8.195 1 98.75 242 LEU B O 1
ATOM 3943 N N . HIS B 1 243 ? 0.985 -18.828 -6.387 1 98.5 243 HIS B N 1
ATOM 3944 C CA . HIS B 1 243 ? 2.203 -19.406 -6.941 1 98.5 243 HIS B CA 1
ATOM 3945 C C . HIS B 1 243 ? 2.941 -20.25 -5.902 1 98.5 243 HIS B C 1
ATOM 3947 O O . HIS B 1 243 ? 2.738 -20.062 -4.699 1 98.5 243 HIS B O 1
ATOM 3953 N N . GLY B 1 244 ? 3.666 -21.203 -6.363 1 97.12 244 GLY B N 1
ATOM 3954 C CA . GLY B 1 244 ? 4.543 -22.047 -5.57 1 97.12 244 GLY B CA 1
ATOM 3955 C C . GLY B 1 244 ? 5.727 -22.578 -6.355 1 97.12 244 GLY B C 1
ATOM 3956 O O . GLY B 1 244 ? 6.016 -22.109 -7.453 1 97.12 244 GLY B O 1
ATOM 3957 N N . ARG B 1 245 ? 6.41 -23.453 -5.633 1 94.81 245 ARG B N 1
ATOM 3958 C CA . ARG B 1 245 ? 7.594 -24.047 -6.254 1 94.81 245 ARG B CA 1
ATOM 3959 C C . ARG B 1 245 ? 7.812 -25.469 -5.766 1 94.81 245 ARG B C 1
ATOM 3961 O O . ARG B 1 245 ? 7.617 -25.766 -4.586 1 94.81 245 ARG B O 1
ATOM 3968 N N . GLU B 1 246 ? 8.242 -26.297 -6.652 1 94.38 246 GLU B N 1
ATOM 3969 C CA . GLU B 1 246 ? 8.68 -27.641 -6.258 1 94.38 246 GLU B CA 1
ATOM 3970 C C . GLU B 1 246 ? 10.078 -27.594 -5.652 1 94.38 246 GLU B C 1
ATOM 3972 O O . GLU B 1 246 ? 10.859 -26.688 -5.938 1 94.38 246 GLU B O 1
ATOM 3977 N N . SER B 1 247 ? 10.32 -28.578 -4.816 1 92.56 247 SER B N 1
ATOM 3978 C CA . SER B 1 247 ? 11.664 -28.688 -4.262 1 92.56 247 SER B CA 1
ATOM 3979 C C . SER B 1 247 ? 12.703 -28.891 -5.367 1 92.56 247 SER B C 1
ATOM 3981 O O . SER B 1 247 ? 12.367 -29.312 -6.473 1 92.56 247 SER B O 1
ATOM 3983 N N . PHE B 1 248 ? 13.953 -28.5 -5.035 1 90.94 248 PHE B N 1
ATOM 3984 C CA . PHE B 1 248 ? 14.984 -28.625 -6.059 1 90.94 248 PHE B CA 1
ATOM 3985 C C . PHE B 1 248 ? 16.344 -28.906 -5.43 1 90.94 248 PHE B C 1
ATOM 3987 O O . PHE B 1 248 ? 16.484 -28.875 -4.203 1 90.94 248 PHE B O 1
ATOM 3994 N N . LYS B 1 249 ? 17.219 -29.281 -6.289 1 88 249 LYS B N 1
ATOM 3995 C CA . LYS B 1 249 ? 18.609 -29.516 -5.902 1 88 249 LYS B CA 1
ATOM 3996 C C . LYS B 1 249 ? 19.547 -28.531 -6.617 1 88 249 LYS B C 1
ATOM 3998 O O . LYS B 1 249 ? 19.281 -28.141 -7.75 1 88 249 LYS B O 1
ATOM 4003 N N . GLY B 1 250 ? 20.609 -28.219 -5.918 1 84.5 250 GLY B N 1
ATOM 4004 C CA . GLY B 1 250 ? 21.594 -27.328 -6.504 1 84.5 250 GLY B CA 1
ATOM 4005 C C . GLY B 1 250 ? 21.219 -25.859 -6.387 1 84.5 250 GLY B C 1
ATOM 4006 O O . GLY B 1 250 ? 20.625 -25.453 -5.391 1 84.5 250 GLY B O 1
ATOM 4007 N N . ARG B 1 251 ? 21.688 -25.125 -7.453 1 86.69 251 ARG B N 1
ATOM 4008 C CA . ARG B 1 251 ? 21.516 -23.688 -7.391 1 86.69 251 ARG B CA 1
ATOM 4009 C C . ARG B 1 251 ? 20.312 -23.234 -8.219 1 86.69 251 ARG B C 1
ATOM 4011 O O . ARG B 1 251 ? 20.078 -23.75 -9.312 1 86.69 251 ARG B O 1
ATOM 4018 N N . ARG B 1 252 ? 19.578 -22.375 -7.723 1 89.56 252 ARG B N 1
ATOM 4019 C CA . ARG B 1 252 ? 18.484 -21.688 -8.398 1 89.56 252 ARG B CA 1
ATOM 4020 C C . ARG B 1 252 ? 18.438 -20.203 -8 1 89.56 252 ARG B C 1
ATOM 4022 O O . ARG B 1 252 ? 18.578 -19.875 -6.82 1 89.56 252 ARG B O 1
ATOM 4029 N N . ARG B 1 253 ? 18.312 -19.391 -9.016 1 92.31 253 ARG B N 1
ATOM 4030 C CA . ARG B 1 253 ? 18.312 -17.969 -8.711 1 92.31 253 ARG B CA 1
ATOM 4031 C C . ARG B 1 253 ? 17.219 -17.25 -9.477 1 92.31 253 ARG B C 1
ATOM 4033 O O . ARG B 1 253 ? 17.078 -17.406 -10.688 1 92.31 253 ARG B O 1
ATOM 4040 N N . MET B 1 254 ? 16.453 -16.531 -8.734 1 94.19 254 MET B N 1
ATOM 4041 C CA . MET B 1 254 ? 15.422 -15.672 -9.289 1 94.19 254 MET B CA 1
ATOM 4042 C C . MET B 1 254 ? 15.672 -14.211 -8.922 1 94.19 254 MET B C 1
ATOM 4044 O O . MET B 1 254 ? 16.172 -13.922 -7.832 1 94.19 254 MET B O 1
ATOM 4048 N N . VAL B 1 255 ? 15.359 -13.359 -9.773 1 94.94 255 VAL B N 1
ATOM 4049 C CA . VAL B 1 255 ? 15.289 -11.93 -9.484 1 94.94 255 VAL B CA 1
ATOM 4050 C C . VAL B 1 255 ? 13.867 -11.43 -9.719 1 94.94 255 VAL B C 1
ATOM 4052 O O . VAL B 1 255 ? 13.164 -11.93 -10.602 1 94.94 255 VAL B O 1
ATOM 4055 N N . GLY B 1 256 ? 13.438 -10.477 -8.898 1 95.94 256 GLY B N 1
ATOM 4056 C CA . GLY B 1 256 ? 12.062 -10.031 -9.055 1 95.94 256 GLY B CA 1
ATOM 4057 C C . GLY B 1 256 ? 11.773 -8.727 -8.336 1 95.94 256 GLY B C 1
ATOM 4058 O O . GLY B 1 256 ? 12.695 -8.055 -7.867 1 95.94 256 GLY B O 1
ATOM 4059 N N . CYS B 1 257 ? 10.523 -8.375 -8.414 1 96.62 257 CYS B N 1
ATOM 4060 C CA . CYS B 1 257 ? 10.047 -7.156 -7.77 1 96.62 257 CYS B CA 1
ATOM 4061 C C . CYS B 1 257 ? 8.531 -7.184 -7.625 1 96.62 257 CYS B C 1
ATOM 4063 O O . CYS B 1 257 ? 7.871 -8.117 -8.078 1 96.62 257 CYS B O 1
ATOM 4065 N N . TYR B 1 258 ? 8.078 -6.152 -6.93 1 97.38 258 TYR B N 1
ATOM 4066 C CA . TYR B 1 258 ? 6.645 -5.984 -6.73 1 97.38 258 TYR B CA 1
ATOM 4067 C C . TYR B 1 258 ? 6.168 -4.648 -7.289 1 97.38 258 TYR B C 1
ATOM 4069 O O . TYR B 1 258 ? 6.926 -3.676 -7.312 1 97.38 258 TYR B O 1
ATOM 4077 N N . LEU B 1 259 ? 4.965 -4.637 -7.793 1 96.75 259 LEU B N 1
ATOM 4078 C CA . LEU B 1 259 ? 4.219 -3.412 -8.062 1 96.75 259 LEU B CA 1
ATOM 4079 C C . LEU B 1 259 ? 2.863 -3.434 -7.363 1 96.75 259 LEU B C 1
ATOM 4081 O O . LEU B 1 259 ? 2.402 -4.492 -6.93 1 96.75 259 LEU B O 1
ATOM 4085 N N . GLY B 1 260 ? 2.344 -2.244 -7.207 1 96.56 260 GLY B N 1
ATOM 4086 C CA . GLY B 1 260 ? 0.997 -2.184 -6.66 1 96.56 260 GLY B CA 1
ATOM 4087 C C . GLY B 1 260 ? -0.078 -2.48 -7.691 1 96.56 260 GLY B C 1
ATOM 4088 O O . GLY B 1 260 ? 0.15 -2.336 -8.891 1 96.56 260 GLY B O 1
ATOM 4089 N N . MET B 1 261 ? -1.243 -2.9 -7.172 1 97.81 261 MET B N 1
ATOM 4090 C CA . MET B 1 261 ? -2.381 -3.062 -8.07 1 97.81 261 MET B CA 1
ATOM 4091 C C . MET B 1 261 ? -2.83 -1.716 -8.633 1 97.81 261 MET B C 1
ATOM 4093 O O . MET B 1 261 ? -3.314 -1.639 -9.758 1 97.81 261 MET B O 1
ATOM 4097 N N . ASP B 1 262 ? -2.641 -0.658 -7.875 1 96.94 262 ASP B N 1
ATOM 4098 C CA . ASP B 1 262 ? -2.986 0.689 -8.32 1 96.94 262 ASP B CA 1
ATOM 4099 C C . ASP B 1 262 ? -2.248 1.051 -9.602 1 96.94 262 ASP B C 1
ATOM 4101 O O . ASP B 1 262 ? -2.797 1.734 -10.469 1 96.94 262 ASP B O 1
ATOM 4105 N N . GLU B 1 263 ? -0.976 0.626 -9.672 1 95.06 263 GLU B N 1
ATOM 4106 C CA . GLU B 1 263 ? -0.176 0.912 -10.859 1 95.06 263 GLU B CA 1
ATOM 4107 C C . GLU B 1 263 ? -0.772 0.251 -12.102 1 95.06 263 GLU B C 1
ATOM 4109 O O . GLU B 1 263 ? -0.88 0.881 -13.156 1 95.06 263 GLU B O 1
ATOM 4114 N N . LEU B 1 264 ? -1.162 -1.005 -11.961 1 96.81 264 LEU B N 1
ATOM 4115 C CA . LEU B 1 264 ? -1.773 -1.712 -13.086 1 96.81 264 LEU B CA 1
ATOM 4116 C C . LEU B 1 264 ? -3.09 -1.058 -13.484 1 96.81 264 LEU B C 1
ATOM 4118 O O . LEU B 1 264 ? -3.344 -0.84 -14.672 1 96.81 264 LEU B O 1
ATOM 4122 N N . HIS B 1 265 ? -3.914 -0.767 -12.516 1 96.56 265 HIS B N 1
ATOM 4123 C CA . HIS B 1 265 ? -5.207 -0.152 -12.797 1 96.56 265 HIS B CA 1
ATOM 4124 C C . HIS B 1 265 ? -5.035 1.221 -13.438 1 96.56 265 HIS B C 1
ATOM 4126 O O . HIS B 1 265 ? -5.801 1.594 -14.328 1 96.56 265 HIS B O 1
ATOM 4132 N N . SER B 1 266 ? -4.098 1.96 -12.898 1 95.75 266 SER B N 1
ATOM 4133 C CA . SER B 1 266 ? -3.803 3.264 -13.484 1 95.75 266 SER B CA 1
ATOM 4134 C C . SER B 1 266 ? -3.447 3.143 -14.961 1 95.75 266 SER B C 1
ATOM 4136 O O . SER B 1 266 ? -3.979 3.877 -15.797 1 95.75 266 SER B O 1
ATOM 4138 N N . SER B 1 267 ? -2.57 2.207 -15.281 1 94.25 267 SER B N 1
ATOM 4139 C CA . SER B 1 267 ? -2.162 1.981 -16.656 1 94.25 267 SER B CA 1
ATOM 4140 C C . SER B 1 267 ? -3.348 1.571 -17.531 1 94.25 267 SER B C 1
ATOM 4142 O O . SER B 1 267 ? -3.482 2.031 -18.672 1 94.25 267 SER B O 1
ATOM 4144 N N . ALA B 1 268 ? -4.168 0.711 -17.016 1 95.38 268 ALA B N 1
ATOM 4145 C CA . ALA B 1 268 ? -5.348 0.266 -17.75 1 95.38 268 ALA B CA 1
ATOM 4146 C C . ALA B 1 268 ? -6.285 1.435 -18.047 1 95.38 268 ALA B C 1
ATOM 4148 O O . ALA B 1 268 ? -6.816 1.548 -19.156 1 95.38 268 ALA B O 1
ATOM 4149 N N . ARG B 1 269 ? -6.453 2.299 -17.062 1 92.75 269 ARG B N 1
ATOM 4150 C CA . ARG B 1 269 ? -7.34 3.445 -17.25 1 92.75 269 ARG B CA 1
ATOM 4151 C C . ARG B 1 269 ? -6.785 4.414 -18.281 1 92.75 269 ARG B C 1
ATOM 4153 O O . ARG B 1 269 ? -7.531 4.926 -19.125 1 92.75 269 ARG B O 1
ATOM 4160 N N . VAL B 1 270 ? -5.508 4.652 -18.203 1 90.69 270 VAL B N 1
ATOM 4161 C CA . VAL B 1 270 ? -4.852 5.543 -19.141 1 90.69 270 VAL B CA 1
ATOM 4162 C C . VAL B 1 270 ? -5.02 5.004 -20.562 1 90.69 270 VAL B C 1
ATOM 4164 O O . VAL B 1 270 ? -5.191 5.773 -21.516 1 90.69 270 VAL B O 1
ATOM 4167 N N . GLN B 1 271 ? -5.043 3.758 -20.656 1 89.12 271 GLN B N 1
ATOM 4168 C CA . GLN B 1 271 ? -5.133 3.105 -21.969 1 89.12 271 GLN B CA 1
ATOM 4169 C C . GLN B 1 271 ? -6.582 2.812 -22.328 1 89.12 271 GLN B C 1
ATOM 4171 O O . GLN B 1 271 ? -6.852 2.113 -23.312 1 89.12 271 GLN B O 1
ATOM 4176 N N . ARG B 1 272 ? -7.559 3.285 -21.469 1 88.44 272 ARG B N 1
ATOM 4177 C CA . ARG B 1 272 ? -9 3.211 -21.719 1 88.44 272 ARG B CA 1
ATOM 4178 C C . ARG B 1 272 ? -9.461 1.762 -21.797 1 88.44 272 ARG B C 1
ATOM 4180 O O . ARG B 1 272 ? -10.227 1.401 -22.703 1 88.44 272 ARG B O 1
ATOM 4187 N N . MET B 1 273 ? -8.797 1.004 -21 1 84.44 273 MET B N 1
ATOM 4188 C CA . MET B 1 273 ? -9.195 -0.398 -20.906 1 84.44 273 MET B CA 1
ATOM 4189 C C . MET B 1 273 ? -10.234 -0.593 -19.812 1 84.44 273 MET B C 1
ATOM 4191 O O . MET B 1 273 ? -10.25 0.142 -18.828 1 84.44 273 MET B O 1
#

Foldseek 3Di:
DELVCLQPAQPPPPPVLVPDPPRDRRFAHPVVLCVCVPPQKDKYFDFPQDPVSQLSSVCNLFDAFPADPQGRWKHKAKLAVPPDDPDWPDPVNHLAWWAWFFPDLLDQADFFKKKKAWNDFFPWFWKKKKFWQQVLLVVCCVPPVPLSVLLQPDKFKFWDDTDPDIGIDIDGQFHADPVRGTDFGHGDPVGTDDPVVDPPVSVVSCVVSVVVSSCSSPPPVRMDIGRDDHRIMMMGRSRTMIMIIHGGDHITMIMMTTHHPVGSVVSCVVVVD/DELVCLQPAQPPPPPVLVPVPPRDRRFAHPVVLVVCVPPQKDKYFDFPLDPVSQLSSVCNLFDAFPADPQGRWKHKAKLAVPPDDPDWPDPVNHLAWWAWFFPDLLDQADFFKKKKAWNDFFPWFWKKKKFWQQVLLVVCCVPPVPLSVLLQPDKFKFWDDTDPDIGIDIDGQFHADPVRGTDFGHDDPVGGDDPVVDPPVSVVVCVVSVVVSSCSSPPPVRMDIGRDDHRIMMMGRSRTMIMIIHGGDHITMIMMTTHHPVGSVVSCVVVVD